Protein 2V3M (pdb70)

Secondary structure (DSSP, 8-state):
-----TT----TTS-EEEEEEEEEEETTEEEEEE-----TTPPEEETT--B----EEES-SSS-EEEEEPPGGGHHHHHHHHTTTTSEEEEE-/-----TT----TTS---EEEEEEEEETTEEEE---EEETT--B----EEES-SSS-EEEEEPPGGGHHHHHHHHTTTTSEEEE--/-------TT----TTS-EEEEEEEEEEETTEEEEE----PPBPP-TT--EE-TT--B----EEES-SSS-EEEEE--GGGHHHHHHHHTTTTSEEEEE-/-------TT----TTS-EEEEEEEEEEETTEEEEE----TTPPEEETT--B----EEES-SSS-EEEEE--GGGHHHHHHHHTSTTSEEEEE-/--S----TT----TTSPEEEEEEEEEEETTEEEEE--------PPSSPPEEETT--B----EEES-SSS-EEEEEPPGGGHHHHHHHHT-TTSEEEEE-/---TT----TTS-EEEEEEEEEEETTEEEEEE---BTTPPEEETT--B----EEES-SSS-EEEEEPPGGGHHHHHHHHTTTTPEEEEE-

Radius of gyration: 29.47 Å; Cα contacts (8 Å, |Δi|>4): 1148; chains: 6; bounding box: 87×78×50 Å

Structure (mmCIF, N/CA/C/O backbone):
data_2V3M
#
_entry.id   2V3M
#
_cell.length_a   103.534
_cell.length_b   103.534
_cell.length_c   109.031
_cell.angle_alpha   90.00
_cell.angle_beta   90.00
_cell.angle_gamma   120.00
#
_symmetry.space_group_name_H-M   'P 32 2 1'
#
loop_
_entity.id
_entity.type
_entity.pdbx_description
1 polymer NAF1
2 non-polymer 'SULFATE ION'
#
loop_
_atom_site.group_PDB
_atom_site.id
_atom_site.type_symbol
_atom_site.label_atom_id
_atom_site.label_alt_id
_atom_site.label_comp_id
_atom_site.label_asym_id
_atom_site.label_entity_id
_atom_site.label_seq_id
_atom_site.pdbx_PDB_ins_code
_atom_site.Cartn_x
_atom_site.Cartn_y
_atom_site.Cartn_z
_atom_site.occupancy
_atom_site.B_iso_or_equiv
_atom_site.auth_seq_id
_atom_site.auth_comp_id
_atom_site.auth_asym_id
_atom_site.auth_atom_id
_atom_site.pdbx_PDB_model_num
ATOM 1 N N . VAL A 1 15 ? -8.296 62.712 19.301 1.00 51.40 122 VAL A N 1
ATOM 2 C CA . VAL A 1 15 ? -8.967 61.550 18.628 1.00 51.50 122 VAL A CA 1
ATOM 3 C C . VAL A 1 15 ? -10.202 61.142 19.452 1.00 50.87 122 VAL A C 1
ATOM 4 O O . VAL A 1 15 ? -10.249 61.510 20.631 1.00 50.55 122 VAL A O 1
ATOM 8 N N . PRO A 1 16 ? -11.206 60.427 18.826 1.00 50.05 123 PRO A N 1
ATOM 9 C CA . PRO A 1 16 ? -12.444 60.016 19.501 1.00 48.47 123 PRO A CA 1
ATOM 10 C C . PRO A 1 16 ? -12.595 58.467 19.738 1.00 46.71 123 PRO A C 1
ATOM 11 O O . PRO A 1 16 ? -12.124 57.628 18.933 1.00 46.48 123 PRO A O 1
ATOM 15 N N . GLU A 1 17 ? -13.304 58.130 20.821 1.00 43.54 124 GLU A N 1
ATOM 16 C CA . GLU A 1 17 ? -13.338 56.846 21.418 1.00 42.01 124 GLU A CA 1
ATOM 17 C C . GLU A 1 17 ? -14.691 56.511 21.947 1.00 40.33 124 GLU A C 1
ATOM 18 O O . GLU A 1 17 ? -15.423 57.356 22.457 1.00 40.05 124 GLU A O 1
ATOM 24 N N . LEU A 1 18 ? -14.985 55.239 21.907 1.00 38.35 125 LEU A N 1
ATOM 25 C CA . LEU A 1 18 ? -16.328 54.825 22.078 1.00 36.50 125 LEU A CA 1
ATOM 26 C C . LEU A 1 18 ? -16.508 54.019 23.326 1.00 36.11 125 LEU A C 1
ATOM 27 O O . LEU A 1 18 ? -15.801 53.031 23.495 1.00 36.18 125 LEU A O 1
ATOM 32 N N . PRO A 1 19 ? -17.498 54.390 24.171 1.00 35.42 126 PRO A N 1
ATOM 33 C CA . PRO A 1 19 ? -17.685 53.631 25.395 1.00 35.21 126 PRO A CA 1
ATOM 34 C C . PRO A 1 19 ? -18.025 52.179 25.061 1.00 35.39 126 PRO A C 1
ATOM 35 O O . PRO A 1 19 ? -18.418 51.803 23.952 1.00 35.15 126 PRO A O 1
ATOM 39 N N . GLU A 1 20 ? -17.823 51.335 26.040 1.00 36.03 127 GLU A N 1
ATOM 40 C CA . GLU A 1 20 ? -18.222 49.935 25.903 1.00 36.35 127 GLU A CA 1
ATOM 41 C C . GLU A 1 20 ? -19.721 49.699 25.829 1.00 35.51 127 GLU A C 1
ATOM 42 O O . GLU A 1 20 ? -20.150 48.898 25.012 1.00 35.74 127 GLU A O 1
ATOM 48 N N . ASP A 1 21 ? -20.523 50.298 26.721 1.00 34.20 128 ASP A N 1
ATOM 49 C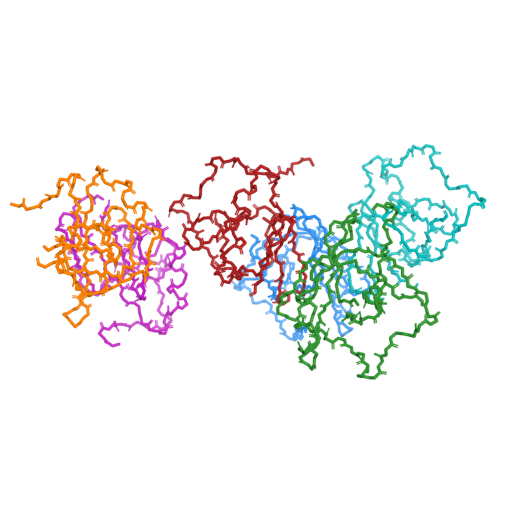 CA . ASP A 1 21 ? -21.950 49.974 26.663 1.00 33.07 128 ASP A CA 1
ATOM 50 C C . ASP A 1 21 ? -22.645 50.642 25.487 1.00 32.52 128 ASP A C 1
ATOM 51 O O . ASP A 1 21 ? -23.861 50.582 25.403 1.00 32.85 128 ASP A O 1
ATOM 56 N N . TYR A 1 22 ? -21.897 51.299 24.606 1.00 31.23 129 TYR A N 1
ATOM 57 C CA . TYR A 1 22 ? -22.504 51.937 23.465 1.00 30.54 129 TYR A CA 1
ATOM 58 C C . TYR A 1 22 ? -22.908 50.841 22.535 1.00 31.20 129 TYR A C 1
ATOM 59 O O . TYR A 1 22 ? -22.091 50.012 22.064 1.00 31.03 129 TYR A O 1
ATOM 68 N N . GLU A 1 23 ? -24.196 50.847 22.265 1.00 31.82 130 GLU A N 1
ATOM 69 C CA . GLU A 1 23 ? -24.728 49.971 21.251 1.00 32.67 130 GLU A CA 1
ATOM 70 C C . GLU A 1 23 ? -25.578 50.690 20.256 1.00 32.22 130 GLU A C 1
ATOM 71 O O . GLU A 1 23 ? -26.424 51.509 20.648 1.00 31.82 130 GLU A O 1
ATOM 77 N N . ILE A 1 24 ? -25.391 50.340 18.974 1.00 31.63 131 ILE A N 1
ATOM 78 C CA . ILE A 1 24 ? -26.221 50.942 17.951 1.00 30.77 131 ILE A CA 1
ATOM 79 C C . ILE A 1 24 ? -27.623 50.425 18.155 1.00 30.60 131 ILE A C 1
ATOM 80 O O . ILE A 1 24 ? -27.906 49.227 18.178 1.00 30.60 131 ILE A O 1
ATOM 85 N N . SER A 1 25 ? -28.508 51.357 18.364 1.00 30.65 132 SER A N 1
ATOM 86 C CA . SER A 1 25 ? -29.911 51.035 18.513 1.00 30.89 132 SER A CA 1
ATOM 87 C C . SER A 1 25 ? -30.532 50.421 17.212 1.00 30.93 132 SER A C 1
ATOM 88 O O . SER A 1 25 ? -30.201 50.792 16.081 1.00 30.96 132 SER A O 1
ATOM 91 N N . GLU A 1 26 ? -31.449 49.483 17.365 1.00 30.99 133 GLU A N 1
ATOM 92 C CA . GLU A 1 26 ? -32.025 48.788 16.200 1.00 31.21 133 GLU A CA 1
ATOM 93 C C . GLU A 1 26 ? -32.897 49.622 15.257 1.00 30.59 133 GLU A C 1
ATOM 94 O O . GLU A 1 26 ? -33.232 49.233 14.130 1.00 30.23 133 GLU A O 1
ATOM 100 N N . LYS A 1 27 ? -33.314 50.756 15.780 1.00 30.19 134 LYS A N 1
ATOM 101 C CA . LYS A 1 27 ? -34.025 51.740 15.020 1.00 29.85 134 LYS A CA 1
ATOM 102 C C . LYS A 1 27 ? -33.124 52.460 14.063 1.00 30.06 134 LYS A C 1
ATOM 103 O O . LYS A 1 27 ? -33.611 52.865 13.029 1.00 30.79 134 LYS A O 1
ATOM 109 N N . THR A 1 28 ? -31.867 52.732 14.420 1.00 29.05 135 THR A N 1
ATOM 110 C CA . THR A 1 28 ? -31.220 53.765 13.683 1.00 29.06 135 THR A CA 1
ATOM 111 C C . THR A 1 28 ? -30.898 53.272 12.274 1.00 29.14 135 THR A C 1
ATOM 112 O O . THR A 1 28 ? -30.887 52.060 12.034 1.00 29.13 135 THR A O 1
ATOM 116 N N . ILE A 1 29 ? -30.684 54.211 11.347 1.00 28.86 136 ILE A N 1
ATOM 117 C CA . ILE A 1 29 ? -30.377 53.892 9.963 1.00 28.31 136 ILE A CA 1
ATOM 118 C C . ILE A 1 29 ? -28.927 53.533 9.833 1.00 28.09 136 ILE A C 1
ATOM 119 O O . ILE A 1 29 ? -28.066 54.150 10.422 1.00 28.23 136 ILE A O 1
ATOM 124 N N . ILE A 1 30 ? -28.720 52.469 9.088 1.00 27.80 137 ILE A N 1
ATOM 125 C CA . ILE A 1 30 ? -27.437 51.888 8.819 1.00 27.36 137 ILE A CA 1
ATOM 126 C C . ILE A 1 30 ? -27.274 52.045 7.294 1.00 27.39 137 ILE A C 1
ATOM 127 O O . ILE A 1 30 ? -28.266 51.907 6.544 1.00 27.25 137 ILE A O 1
ATOM 132 N N . THR A 1 31 ? -26.081 52.384 6.817 1.00 26.44 138 THR A N 1
ATOM 133 C CA . THR A 1 31 ? -25.891 52.543 5.356 1.00 26.41 138 THR A CA 1
ATOM 134 C C . THR A 1 31 ? -24.666 51.765 4.824 1.00 25.73 138 THR A C 1
ATOM 135 O O . THR A 1 31 ? -23.574 51.969 5.355 1.00 25.44 138 THR A O 1
ATOM 139 N N . PRO A 1 32 ? -24.845 50.916 3.787 1.00 25.38 139 PRO A N 1
ATOM 140 C CA . PRO A 1 32 ? -23.729 50.088 3.331 1.00 25.71 139 PRO A CA 1
ATOM 141 C C . PRO A 1 32 ? -22.561 51.003 2.915 1.00 26.21 139 PRO A C 1
ATOM 142 O O . PRO A 1 32 ? -22.797 52.091 2.386 1.00 26.70 139 PRO A O 1
ATOM 146 N N . ILE A 1 33 ? -21.335 50.620 3.221 1.00 26.13 140 ILE A N 1
ATOM 147 C CA . ILE A 1 33 ? -20.250 51.495 2.938 1.00 26.87 140 ILE A CA 1
ATOM 148 C C . ILE A 1 33 ? -19.054 50.756 2.291 1.00 27.84 140 ILE A C 1
ATOM 149 O O . ILE A 1 33 ? -18.303 51.381 1.567 1.00 27.67 140 ILE A O 1
ATOM 154 N N . GLY A 1 34 ? -18.883 49.441 2.579 1.00 28.16 141 GLY A N 1
ATOM 155 C CA . GLY A 1 34 ? -17.741 48.668 2.026 1.00 28.13 141 GLY A CA 1
ATOM 156 C C . GLY A 1 34 ? -17.703 47.254 2.595 1.00 28.47 141 GLY A C 1
ATOM 157 O O . GLY A 1 34 ? -18.794 46.656 2.935 1.00 29.41 141 GLY A O 1
ATOM 158 N N . VAL A 1 35 ? -16.500 46.659 2.636 1.00 27.13 142 VAL A N 1
ATOM 159 C CA . VAL A 1 35 ? -16.421 45.254 2.966 1.00 26.46 142 VAL A CA 1
ATOM 160 C C . VAL A 1 35 ? -15.277 45.177 3.886 1.00 26.56 142 VAL A C 1
ATOM 161 O O . VAL A 1 35 ? -14.268 45.773 3.634 1.00 27.73 142 VAL A O 1
ATOM 165 N N . LEU A 1 36 ? -15.438 44.493 5.009 1.00 26.72 143 LEU A N 1
ATOM 166 C CA . LEU A 1 36 ? -14.356 44.347 5.979 1.00 26.33 143 LEU A CA 1
ATOM 167 C C . LEU A 1 36 ? -13.294 43.484 5.336 1.00 27.11 143 LEU A C 1
ATOM 168 O O . LEU A 1 36 ? -13.607 42.306 4.978 1.00 27.62 143 LEU A O 1
ATOM 173 N N . LYS A 1 37 ? -12.100 44.039 5.097 1.00 26.82 144 LYS A N 1
ATOM 174 C CA . LYS A 1 37 ? -11.082 43.277 4.379 1.00 27.01 144 LYS A CA 1
ATOM 175 C C . LYS A 1 37 ? -9.868 42.851 5.173 1.00 27.70 144 LYS A C 1
ATOM 176 O O . LYS A 1 37 ? -9.252 41.900 4.815 1.00 27.59 144 LYS A O 1
ATOM 182 N N . SER A 1 38 ? -9.577 43.504 6.298 1.00 28.45 145 SER A N 1
ATOM 183 C CA . SER A 1 38 ? -8.378 43.203 7.013 1.00 28.64 145 SER A CA 1
ATOM 184 C C . SER A 1 38 ? -8.334 43.579 8.520 1.00 28.80 145 SER A C 1
ATOM 185 O O . SER A 1 38 ? -9.004 44.489 8.974 1.00 29.43 145 SER A O 1
ATOM 188 N N . ALA A 1 39 ? -7.515 42.847 9.287 1.00 28.35 146 ALA A N 1
ATOM 189 C CA . ALA A 1 39 ? -7.397 43.074 10.711 1.00 26.65 146 ALA A CA 1
ATOM 190 C C . ALA A 1 39 ? -6.031 42.667 11.156 1.00 25.93 146 ALA A C 1
ATOM 191 O O . ALA A 1 39 ? -5.714 41.471 11.280 1.00 25.99 146 ALA A O 1
ATOM 193 N N . PHE A 1 40 ? -5.208 43.682 11.357 1.00 25.64 147 PHE A N 1
ATOM 194 C CA . PHE A 1 40 ? -3.874 43.478 11.956 1.00 25.51 147 PHE A CA 1
ATOM 195 C C . PHE A 1 40 ? -3.565 44.616 12.922 1.00 26.19 147 PHE A C 1
ATOM 196 O O . PHE A 1 40 ? -3.976 45.777 12.716 1.00 27.40 147 PHE A O 1
ATOM 204 N N . GLU A 1 41 ? -2.906 44.264 13.988 1.00 26.61 148 GLU A N 1
ATOM 205 C CA . GLU A 1 41 ? -2.414 45.207 14.951 1.00 27.72 148 GLU A CA 1
ATOM 206 C C . GLU A 1 41 ? -3.442 46.162 15.396 1.00 27.62 148 GLU A C 1
ATOM 207 O O . GLU A 1 41 ? -3.270 47.344 15.274 1.00 27.75 148 GLU A O 1
ATOM 213 N N . ASN A 1 42 ? -4.521 45.628 15.917 1.00 28.11 149 ASN A N 1
ATOM 214 C CA . ASN A 1 42 ? -5.640 46.456 16.317 1.00 28.64 149 ASN A CA 1
ATOM 215 C C . ASN A 1 42 ? -6.112 47.397 15.239 1.00 29.13 149 ASN A C 1
ATOM 216 O O . ASN A 1 42 ? -6.970 48.242 15.546 1.00 30.72 149 ASN A O 1
ATOM 221 N N . ASN A 1 43 ? -5.631 47.301 13.994 1.00 28.62 150 ASN A N 1
ATOM 222 C CA . ASN A 1 43 ? -6.336 48.027 12.925 1.00 29.01 150 ASN A CA 1
ATOM 223 C C . ASN A 1 43 ? -7.357 47.180 12.176 1.00 29.43 150 ASN A C 1
ATOM 224 O O . ASN A 1 43 ? -7.089 45.983 11.928 1.00 30.13 150 ASN A O 1
ATOM 229 N N . ILE A 1 44 ? -8.491 47.783 11.827 1.00 28.45 151 ILE A N 1
ATOM 230 C CA . ILE A 1 44 ? -9.462 47.137 11.001 1.00 28.93 151 ILE A CA 1
ATOM 231 C C . ILE A 1 44 ? -9.502 47.955 9.697 1.00 29.79 151 ILE A C 1
ATOM 232 O O . ILE A 1 44 ? -9.572 49.197 9.700 1.00 30.19 151 ILE A O 1
ATOM 237 N N . ILE A 1 45 ? -9.436 47.251 8.585 1.00 29.84 152 ILE A N 1
ATOM 238 C CA . ILE A 1 45 ? -9.381 47.883 7.297 1.00 30.32 152 ILE A CA 1
ATOM 239 C C . ILE A 1 45 ? -10.667 47.566 6.504 1.00 30.40 152 ILE A C 1
ATOM 240 O O . ILE A 1 45 ? -10.989 46.404 6.327 1.00 31.60 152 ILE A O 1
ATOM 245 N N . ILE A 1 46 ? -11.336 48.586 6.004 1.00 29.96 153 ILE A N 1
ATOM 246 C CA . ILE A 1 46 ? -12.555 48.413 5.205 1.00 31.51 153 ILE A CA 1
ATOM 247 C C . ILE A 1 46 ? -12.352 48.940 3.781 1.00 31.92 153 ILE A C 1
ATOM 248 O O . ILE A 1 46 ? -11.761 50.039 3.598 1.00 33.19 153 ILE A O 1
ATOM 253 N N . HIS A 1 47 ? -12.789 48.200 2.790 1.00 30.59 154 HIS A N 1
ATOM 254 C CA . HIS A 1 47 ? -12.493 48.643 1.479 1.00 33.26 154 HIS A CA 1
ATOM 255 C C . HIS A 1 47 ? -13.749 49.290 0.999 1.00 33.71 154 HIS A C 1
ATOM 256 O O . HIS A 1 47 ? -14.811 48.636 1.014 1.00 34.15 154 HIS A O 1
ATOM 263 N N . ALA A 1 48 ? -13.663 50.569 0.596 1.00 33.29 155 ALA A N 1
ATOM 264 C CA . ALA A 1 48 ? -14.850 51.292 0.127 1.00 33.53 155 ALA A CA 1
ATOM 265 C C . ALA A 1 48 ? -15.556 50.611 -1.055 1.00 34.63 155 ALA A C 1
ATOM 266 O O . ALA A 1 48 ? -14.910 49.995 -1.901 1.00 34.94 155 ALA A O 1
ATOM 268 N N . THR A 1 49 ? -16.890 50.700 -1.074 1.00 37.25 156 THR A N 1
ATOM 269 C CA . THR A 1 49 ? -17.768 50.229 -2.185 1.00 38.19 156 THR A CA 1
ATOM 270 C C . THR A 1 49 ? -18.735 51.305 -2.641 1.00 37.47 156 THR A C 1
ATOM 271 O O . THR A 1 49 ? -18.887 51.501 -3.844 1.00 38.67 156 THR A O 1
ATOM 275 N N . ARG A 1 55 ? -23.530 56.746 0.577 1.00 52.24 162 ARG A N 1
ATOM 276 C CA . ARG A 1 55 ? -22.240 56.617 1.273 1.00 51.11 162 ARG A CA 1
ATOM 277 C C . ARG A 1 55 ? -21.565 57.993 1.724 1.00 51.59 162 ARG A C 1
ATOM 278 O O . ARG A 1 55 ? -20.385 58.298 1.333 1.00 51.17 162 ARG A O 1
ATOM 286 N N . VAL A 1 56 ? -22.310 58.780 2.549 1.00 50.47 163 VAL A N 1
ATOM 287 C CA . VAL A 1 56 ? -21.934 60.148 2.979 1.00 49.41 163 VAL A CA 1
ATOM 288 C C . VAL A 1 56 ? -21.289 60.196 4.379 1.00 47.90 163 VAL A C 1
ATOM 289 O O . VAL A 1 56 ? -21.977 60.291 5.400 1.00 47.14 163 VAL A O 1
ATOM 293 N N . LEU A 1 57 ? -19.954 60.198 4.383 1.00 46.15 164 LEU A N 1
ATOM 294 C CA . LEU A 1 57 ? -19.123 59.915 5.536 1.00 44.61 164 LEU A CA 1
ATOM 295 C C . LEU A 1 57 ? -18.662 61.186 6.210 1.00 45.32 164 LEU A C 1
ATOM 296 O O . LEU A 1 57 ? -18.471 62.214 5.534 1.00 45.17 164 LEU A O 1
ATOM 301 N N . LYS A 1 58 ? -18.486 61.107 7.542 1.00 45.33 165 LYS A N 1
ATOM 302 C CA . LYS A 1 58 ? -18.069 62.244 8.407 1.00 45.19 165 LYS A CA 1
ATOM 303 C C . LYS A 1 58 ? -16.718 61.958 9.137 1.00 44.79 165 LYS A C 1
ATOM 304 O O . LYS A 1 58 ? -16.209 60.870 9.048 1.00 45.29 165 LYS A O 1
ATOM 310 N N . GLU A 1 59 ? -16.123 62.924 9.836 1.00 44.61 166 GLU A N 1
ATOM 311 C CA . GLU A 1 59 ? -15.066 62.592 10.816 1.00 43.83 166 GLU A CA 1
ATOM 312 C C . GLU A 1 59 ? -15.863 62.043 11.967 1.00 43.10 166 GLU A C 1
ATOM 313 O O . GLU A 1 59 ? -16.918 62.602 12.275 1.00 44.08 166 GLU A O 1
ATOM 319 N N . GLY A 1 60 ? -15.414 61.008 12.652 1.00 41.51 167 GLY A N 1
ATOM 320 C CA . GLY A 1 60 ? -16.271 60.556 13.756 1.00 40.58 167 GLY A CA 1
ATOM 321 C C . GLY A 1 60 ? -17.496 59.728 13.299 1.00 40.32 167 GLY A C 1
ATOM 322 O O . GLY A 1 60 ? -18.508 59.612 14.022 1.00 40.33 167 GLY A O 1
ATOM 323 N N . S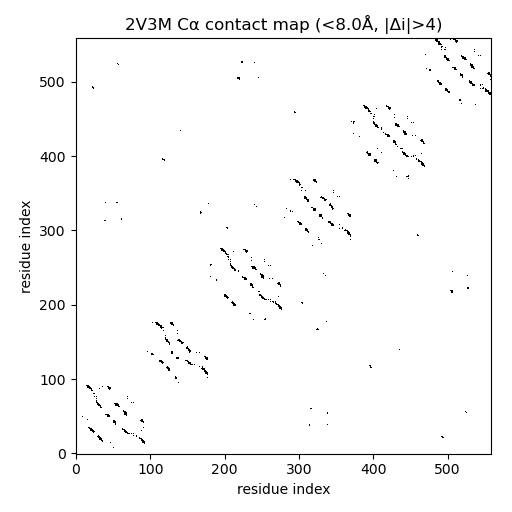ER A 1 61 ? -17.426 59.133 12.101 1.00 37.39 168 SER A N 1
ATOM 324 C CA . SER A 1 61 ? -18.583 58.337 11.612 1.00 36.39 168 SER A CA 1
ATOM 325 C C . SER A 1 61 ? -18.322 56.989 12.212 1.00 34.49 168 SER A C 1
ATOM 326 O O . SER A 1 61 ? -17.104 56.587 12.239 1.00 35.86 168 SER A O 1
ATOM 329 N N . ILE A 1 62 ? -19.379 56.287 12.632 1.00 31.54 169 ILE A N 1
ATOM 330 C CA . ILE A 1 62 ? -19.180 54.932 13.209 1.00 30.07 169 ILE A CA 1
ATOM 331 C C . ILE A 1 62 ? -19.523 53.802 12.252 1.00 29.61 169 ILE A C 1
ATOM 332 O O . ILE A 1 62 ? -20.653 53.762 11.727 1.00 28.70 169 ILE A O 1
ATOM 337 N N . PHE A 1 63 ? -18.577 52.874 12.070 1.00 29.09 170 PHE A N 1
ATOM 338 C CA . PHE A 1 63 ? -18.768 51.697 11.262 1.00 28.42 170 PHE A CA 1
ATOM 339 C C . PHE A 1 63 ? -19.338 50.572 12.110 1.00 28.30 170 PHE A C 1
ATOM 340 O O . PHE A 1 63 ? -18.990 50.469 13.297 1.00 28.93 170 PHE A O 1
ATOM 348 N N . CYS A 1 64 ? -20.158 49.730 11.489 1.00 27.26 171 CYS A N 1
ATOM 349 C CA . CYS A 1 64 ? -20.697 48.490 12.100 1.00 27.00 171 CYS A CA 1
ATOM 350 C C . CYS A 1 64 ? -20.942 47.426 11.042 1.00 26.60 171 CYS A C 1
ATOM 351 O O . CYS A 1 64 ? -20.884 47.734 9.892 1.00 26.86 171 CYS A O 1
ATOM 354 N N . LEU A 1 65 ? -21.210 46.203 11.442 1.00 25.97 172 LEU A N 1
ATOM 355 C CA . LEU A 1 65 ? -21.552 45.165 10.529 1.00 25.89 172 LEU A CA 1
ATOM 356 C C . LEU A 1 65 ? -23.047 45.298 10.308 1.00 25.68 172 LEU A C 1
ATOM 357 O O . LEU A 1 65 ? -23.631 46.138 10.922 1.00 27.26 172 LEU A O 1
ATOM 362 N N . GLU A 1 66 ? -23.655 44.477 9.465 1.00 25.32 173 GLU A N 1
ATOM 363 C CA . GLU A 1 66 ? -25.114 44.392 9.303 1.00 24.05 173 GLU A CA 1
ATOM 364 C C . GLU A 1 66 ? -25.833 44.020 10.559 1.00 23.87 173 GLU A C 1
ATOM 365 O O . GLU A 1 66 ? -26.992 44.342 10.720 1.00 23.57 173 GLU A O 1
ATOM 371 N N . ASP A 1 67 ? -25.217 43.265 11.455 1.00 23.92 174 ASP A N 1
ATOM 372 C CA . ASP A 1 67 ? -25.996 42.908 12.658 1.00 24.00 174 ASP A CA 1
ATOM 373 C C . ASP A 1 67 ? -25.827 43.979 13.727 1.00 24.20 174 ASP A C 1
ATOM 374 O O . ASP A 1 67 ? -26.103 43.784 14.904 1.00 24.46 174 ASP A O 1
ATOM 379 N N . ARG A 1 68 ? -25.346 45.122 13.310 1.00 24.20 175 ARG A N 1
ATOM 380 C CA . ARG A 1 68 ? -25.078 46.197 14.234 1.00 24.58 175 ARG A CA 1
ATOM 381 C C . ARG A 1 68 ? -23.957 45.971 15.282 1.00 25.06 175 ARG A C 1
ATOM 382 O O . ARG A 1 68 ? -23.877 46.654 16.295 1.00 24.59 175 ARG A O 1
ATOM 390 N N . THR A 1 69 ? -23.070 45.033 14.981 1.00 25.68 176 THR A N 1
ATOM 391 C CA . THR A 1 69 ? -21.878 44.843 15.742 1.00 26.53 176 THR A CA 1
ATOM 392 C C . THR A 1 69 ? -21.037 46.068 15.432 1.00 27.68 176 THR A C 1
ATOM 393 O O . THR A 1 69 ? -20.705 46.364 14.295 1.00 27.77 176 THR A O 1
ATOM 397 N N . LEU A 1 70 ? -20.721 46.818 16.470 1.00 28.87 177 LEU A N 1
ATOM 398 C CA . LEU A 1 70 ? -20.005 48.042 16.323 1.00 29.84 177 LEU A CA 1
ATOM 399 C C . LEU A 1 70 ? -18.508 47.820 16.045 1.00 30.60 177 LEU A C 1
ATOM 400 O O . LEU A 1 70 ? -17.839 47.157 16.889 1.00 31.81 177 LEU A O 1
ATOM 405 N N . ILE A 1 71 ? -17.987 48.384 14.924 1.00 30.01 178 ILE A N 1
ATOM 406 C CA . ILE A 1 71 ? -16.592 48.278 14.613 1.00 29.63 178 ILE A CA 1
ATOM 407 C C . ILE A 1 71 ? -15.769 49.382 15.278 1.00 29.79 178 ILE A C 1
ATOM 408 O O . ILE A 1 71 ? -14.903 49.207 16.144 1.00 29.94 178 ILE A O 1
ATOM 413 N N . GLY A 1 72 ? -16.080 50.584 14.900 1.00 30.06 179 GLY A N 1
ATOM 414 C CA . GLY A 1 72 ? -15.465 51.711 15.620 1.00 29.06 179 GLY A CA 1
ATOM 415 C C . GLY A 1 72 ? -15.411 52.942 14.705 1.00 29.40 179 GLY A C 1
ATOM 416 O O . GLY A 1 72 ? -16.171 53.136 13.731 1.00 29.54 179 GLY A O 1
ATOM 425 N N . LEU A 1 74 ? -13.855 56.164 12.452 1.00 27.69 181 LEU A N 1
ATOM 426 C CA . LEU A 1 74 ? -12.863 56.311 11.348 1.00 26.53 181 LEU A CA 1
ATOM 427 C C . LEU A 1 74 ? -11.529 56.906 11.795 1.00 26.80 181 LEU A C 1
ATOM 428 O O . LEU A 1 74 ? -11.445 57.879 12.534 1.00 27.10 181 LEU A O 1
ATOM 433 N N . THR A 1 75 ? -10.436 56.353 11.365 1.00 26.65 182 THR A N 1
ATOM 434 C CA . THR A 1 75 ? -9.197 56.852 11.923 1.00 26.07 182 THR A CA 1
ATOM 435 C C . THR A 1 75 ? -8.418 57.426 10.794 1.00 25.87 182 THR A C 1
ATOM 436 O O . THR A 1 75 ? -7.826 58.474 10.893 1.00 25.11 182 THR A O 1
ATOM 440 N N . GLU A 1 76 ? -8.378 56.685 9.703 1.00 25.94 183 GLU A N 1
ATOM 441 C CA . GLU A 1 76 ? -7.745 57.177 8.517 1.00 25.19 183 GLU A CA 1
ATOM 442 C C . GLU A 1 76 ? -8.342 56.687 7.207 1.00 25.61 183 GLU A C 1
ATOM 443 O O . GLU A 1 76 ? -8.773 55.507 7.046 1.00 25.30 183 GLU A O 1
ATOM 449 N N . VAL A 1 77 ? -8.344 57.601 6.255 1.00 24.67 184 VAL A N 1
ATOM 450 C CA . VAL A 1 77 ? -8.782 57.305 4.921 1.00 24.45 184 VAL A CA 1
ATOM 451 C C . VAL A 1 77 ? -7.531 57.246 4.084 1.00 25.32 184 VAL A C 1
ATOM 452 O O . VAL A 1 77 ? -6.763 58.201 4.017 1.00 26.13 184 VAL A O 1
ATOM 456 N N . PHE A 1 78 ? -7.296 56.147 3.397 1.00 24.83 185 PHE A N 1
ATOM 457 C CA . PHE A 1 78 ? -6.198 56.124 2.433 1.00 24.20 185 PHE A CA 1
ATOM 458 C C . PHE A 1 78 ? -6.522 55.292 1.165 1.00 25.85 185 PHE A C 1
ATOM 459 O O . PHE A 1 78 ? -7.623 54.827 1.030 1.00 26.59 185 PHE A O 1
ATOM 467 N N . GLY A 1 79 ? -5.547 54.961 0.301 1.00 25.86 186 GLY A N 1
ATOM 468 C CA . GLY A 1 79 ? -5.859 54.361 -0.985 1.00 25.70 186 GLY A CA 1
ATOM 469 C C . GLY A 1 79 ? -6.197 55.466 -1.961 1.00 26.79 186 GLY A C 1
ATOM 470 O O . GLY A 1 79 ? -6.117 56.640 -1.605 1.00 27.29 186 GLY A O 1
ATOM 471 N N . PRO A 1 80 ? -6.599 55.139 -3.190 1.00 27.56 187 PRO A N 1
ATOM 472 C CA . PRO A 1 80 ? -6.984 56.128 -4.264 1.00 28.13 187 PRO A CA 1
ATOM 473 C C . PRO A 1 80 ? -8.370 56.640 -4.053 1.00 28.60 187 PRO A C 1
ATOM 474 O O . PRO A 1 80 ? -9.151 55.889 -3.410 1.00 28.18 187 PRO A O 1
ATOM 478 N N . LEU A 1 81 ? -8.649 57.857 -4.567 1.00 29.23 188 LEU A N 1
ATOM 479 C CA . LEU A 1 81 ? -9.916 58.526 -4.292 1.00 29.30 188 LEU A CA 1
ATOM 480 C C . LEU A 1 81 ? -11.074 57.627 -4.736 1.00 30.08 188 LEU A C 1
ATOM 481 O O . LEU A 1 81 ? -12.078 57.509 -3.973 1.00 30.55 188 LEU A O 1
ATOM 486 N N . GLN A 1 82 ? -10.917 56.953 -5.889 1.00 30.55 189 GLN A N 1
ATOM 487 C CA . GLN A 1 82 ? -12.011 56.132 -6.468 1.00 32.53 189 GLN A CA 1
ATOM 488 C C . GLN A 1 82 ? -12.497 54.991 -5.566 1.00 32.99 189 GLN A C 1
ATOM 489 O O . GLN A 1 82 ? -13.721 54.824 -5.344 1.00 33.54 189 GLN A O 1
ATOM 495 N N . ASN A 1 83 ? -11.546 54.237 -5.015 1.00 33.09 190 ASN A N 1
ATOM 496 C CA . ASN A 1 83 ? -11.866 53.146 -4.106 1.00 33.44 190 ASN A CA 1
ATOM 497 C C . ASN A 1 83 ? -11.056 53.224 -2.841 1.00 31.97 190 ASN A C 1
ATOM 498 O O . ASN A 1 83 ? -10.084 52.541 -2.689 1.00 32.98 190 ASN A O 1
ATOM 503 N N . PRO A 1 84 ? -11.410 54.115 -1.951 1.00 29.96 191 PRO A N 1
ATOM 504 C CA . PRO A 1 84 ? -10.652 54.392 -0.780 1.00 28.14 191 PRO A CA 1
ATOM 505 C C . PRO A 1 84 ? -10.524 53.147 0.095 1.00 26.77 191 PRO A C 1
ATOM 506 O O . PRO A 1 84 ? -11.179 52.196 -0.108 1.00 28.50 191 PRO A O 1
ATOM 510 N N . PHE A 1 85 ? -9.703 53.176 1.102 1.00 25.60 192 PHE A N 1
ATOM 511 C CA . PHE A 1 85 ? -9.695 52.191 2.179 1.00 25.51 192 PHE A CA 1
ATOM 512 C C . PHE A 1 85 ? -9.816 52.948 3.455 1.00 26.31 192 PHE A C 1
ATOM 513 O O . PHE A 1 85 ? -9.180 54.013 3.572 1.00 26.98 192 PHE A O 1
ATOM 521 N N . TYR A 1 86 ? -10.599 52.413 4.399 1.00 26.06 193 TYR A N 1
ATOM 522 C CA . TYR A 1 86 ? -10.809 53.095 5.624 1.00 26.33 193 TYR A CA 1
ATOM 523 C C . TYR A 1 86 ? -10.068 52.334 6.682 1.00 27.37 193 TYR A C 1
ATOM 524 O O . TYR A 1 86 ? -10.090 51.109 6.707 1.00 29.07 193 TYR A O 1
ATOM 533 N N . ARG A 1 87 ? -9.352 53.031 7.540 1.00 27.90 194 ARG A N 1
ATOM 534 C CA . ARG A 1 87 ? -8.698 52.345 8.651 1.00 28.05 194 ARG A CA 1
ATOM 535 C C . ARG A 1 87 ? -9.263 52.770 9.993 1.00 28.80 194 ARG A C 1
ATOM 536 O O . ARG A 1 87 ? -9.325 54.015 10.299 1.00 29.56 194 ARG A O 1
ATOM 544 N N . ILE A 1 88 ? -9.707 51.762 10.775 1.00 28.95 195 ILE A N 1
ATOM 545 C CA . ILE A 1 88 ? -10.275 51.989 12.130 1.00 27.90 195 ILE A CA 1
ATOM 546 C C . ILE A 1 88 ? -9.288 51.384 13.116 1.00 27.38 195 ILE A C 1
ATOM 547 O O . ILE A 1 88 ? -9.082 50.196 13.115 1.00 27.91 195 ILE A O 1
ATOM 552 N N . LYS A 1 89 ? -8.640 52.211 13.898 1.00 26.11 196 LYS A N 1
ATOM 553 C CA . LYS A 1 89 ? -7.766 51.711 14.883 1.00 26.66 196 LYS A CA 1
ATOM 554 C C . LYS A 1 89 ? -8.464 51.520 16.190 1.00 27.54 196 LYS A C 1
ATOM 555 O O . LYS A 1 89 ? -8.936 52.529 16.697 1.00 28.08 196 LYS A O 1
ATOM 561 N N . LEU A 1 90 ? -8.549 50.268 16.717 1.00 27.12 197 LEU A N 1
ATOM 562 C CA . LEU A 1 90 ? -9.184 49.993 17.994 1.00 26.91 197 LEU A CA 1
ATOM 563 C C . LEU A 1 90 ? -8.149 50.237 19.147 1.00 27.59 197 LEU A C 1
ATOM 564 O O . LEU A 1 90 ? -6.944 50.058 18.971 1.00 27.69 197 LEU A O 1
ATOM 569 N N . PRO A 1 91 ? -8.616 50.682 20.329 1.00 27.89 198 PRO A N 1
ATOM 570 C CA . PRO A 1 91 ? -7.727 50.784 21.494 1.00 28.31 198 PRO A CA 1
ATOM 571 C C . PRO A 1 91 ? -7.432 49.402 22.061 1.00 29.42 198 PRO A C 1
ATOM 572 O O . PRO A 1 91 ? -8.106 48.417 21.668 1.00 30.47 198 PRO A O 1
ATOM 576 N N . ASP A 1 92 ? -6.470 49.319 22.966 1.00 30.16 199 ASP A N 1
ATOM 577 C CA . ASP A 1 92 ? -6.152 48.062 23.653 1.00 31.49 199 ASP A CA 1
ATOM 578 C C . ASP A 1 92 ? -7.267 47.399 24.423 1.00 32.10 199 ASP A C 1
ATOM 579 O O . ASP A 1 92 ? -7.296 46.178 24.549 1.00 32.65 199 ASP A O 1
ATOM 584 N N . SER A 1 93 ? -8.142 48.210 24.993 1.00 32.60 200 SER A N 1
ATOM 585 C CA . SER A 1 93 ? -9.249 47.696 25.763 1.00 32.96 200 SER A CA 1
ATOM 586 C C . SER A 1 93 ? -10.235 46.931 24.878 1.00 32.95 200 SER A C 1
ATOM 587 O O . SER A 1 93 ? -11.051 46.134 25.375 1.00 33.03 200 SER A O 1
ATOM 590 N N . LYS A 1 94 ? -10.111 47.140 23.569 1.00 33.06 201 LYS A N 1
ATOM 591 C CA . LYS A 1 94 ? -11.006 46.491 22.625 1.00 33.71 201 LYS A CA 1
ATOM 592 C C . LYS A 1 94 ? -10.440 45.295 21.855 1.00 32.91 201 LYS A C 1
ATOM 593 O O . LYS A 1 94 ? -10.968 44.904 20.844 1.00 32.55 201 LYS A O 1
ATOM 599 N N . LYS A 1 95 ? -9.406 44.684 22.408 1.00 32.96 202 LYS A N 1
ATOM 600 C CA . LYS A 1 95 ? -8.901 43.398 21.943 1.00 32.92 202 LYS A CA 1
ATOM 601 C C . LYS A 1 95 ? -9.941 42.292 21.683 1.00 32.14 202 LYS A C 1
ATOM 602 O O . LYS A 1 95 ? -9.849 41.586 20.677 1.00 31.83 202 LYS A O 1
ATOM 608 N N . ASN A 1 96 ? -10.901 42.124 22.594 1.00 31.30 203 ASN A N 1
ATOM 609 C CA . ASN A 1 96 ? -11.920 41.102 22.405 1.00 30.52 203 ASN A CA 1
ATOM 610 C C . ASN A 1 96 ? -12.747 41.352 21.126 1.00 30.12 203 ASN A C 1
ATOM 611 O O . ASN A 1 96 ? -13.194 40.412 20.424 1.00 30.36 203 ASN A O 1
ATOM 616 N N . LEU A 1 97 ? -12.911 42.626 20.805 1.00 29.04 204 LEU A N 1
ATOM 617 C CA . LEU A 1 97 ? -13.708 43.029 19.680 1.00 27.86 204 LEU A CA 1
ATOM 618 C C . LEU A 1 97 ? -12.908 42.809 18.409 1.00 27.84 204 LEU A C 1
ATOM 619 O O . LEU A 1 97 ? -13.445 42.322 17.404 1.00 28.08 204 LEU A O 1
ATOM 624 N N . PHE A 1 98 ? -11.634 43.173 18.480 1.00 27.55 205 PHE A N 1
ATOM 625 C CA . PHE A 1 98 ? -10.666 42.932 17.420 1.00 27.41 205 PHE A CA 1
ATOM 626 C C . PHE A 1 98 ? -10.641 41.476 16.966 1.00 27.39 205 PHE A C 1
ATOM 627 O O . PHE A 1 98 ? -10.781 41.230 15.793 1.00 27.37 205 PHE A O 1
ATOM 635 N N . ASP A 1 99 ? -10.463 40.553 17.899 1.00 27.84 206 ASP A N 1
ATOM 636 C CA . ASP A 1 99 ? -10.503 39.114 17.632 1.00 28.61 206 ASP A CA 1
ATOM 637 C C . ASP A 1 99 ? -11.793 38.613 17.011 1.00 28.79 206 ASP A C 1
ATOM 638 O O . ASP A 1 99 ? -11.792 37.714 16.160 1.00 28.69 206 ASP A O 1
ATOM 643 N N . GLU A 1 100 ? -12.885 39.237 17.418 1.00 29.34 207 GLU A N 1
ATOM 644 C CA . GLU A 1 100 ? -14.172 38.907 16.852 1.00 30.51 207 GLU A CA 1
ATOM 645 C C . GLU A 1 100 ? -14.294 39.403 15.427 1.00 29.34 207 GLU A C 1
ATOM 646 O O . GLU A 1 100 ? -14.858 38.748 14.589 1.00 30.25 207 GLU A O 1
ATOM 652 N N . LEU A 1 101 ? -13.749 40.560 15.133 1.00 28.86 208 LEU A N 1
ATOM 653 C CA . LEU A 1 101 ? -13.824 41.066 13.783 1.00 28.10 208 LEU A CA 1
ATOM 654 C C . LEU A 1 101 ? -12.842 40.378 12.877 1.00 28.58 208 LEU A C 1
ATOM 655 O O . LEU A 1 101 ? -13.247 40.022 11.796 1.00 29.42 208 LEU A O 1
ATOM 660 N N . LYS A 1 102 ? -11.587 40.183 13.316 1.00 28.46 209 LYS A N 1
ATOM 661 C CA . LYS A 1 102 ? -10.576 39.343 12.681 1.00 28.22 209 LYS A CA 1
ATOM 662 C C . LYS A 1 102 ? -11.218 38.143 11.964 1.00 27.94 209 LYS A C 1
ATOM 663 O O . LYS A 1 102 ? -10.949 37.829 10.807 1.00 28.75 209 LYS A O 1
ATOM 669 N N . VAL A 1 103 ? -12.092 37.479 12.671 1.00 27.14 210 VAL A N 1
ATOM 670 C CA . VAL A 1 103 ? -12.700 36.278 12.221 1.00 26.44 210 VAL A CA 1
ATOM 671 C C . VAL A 1 103 ? -13.917 36.518 11.266 1.00 26.55 210 VAL A C 1
ATOM 672 O O . VAL A 1 103 ? -14.476 35.588 10.662 1.00 26.59 210 VAL A O 1
ATOM 676 N N . ARG A 1 104 ? -14.350 37.756 11.124 1.00 25.89 211 ARG A N 1
ATOM 677 C CA . ARG A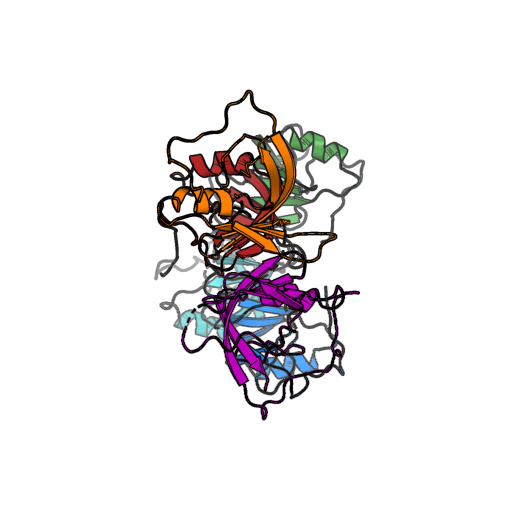 1 104 ? -15.467 38.013 10.262 1.00 25.20 211 ARG A CA 1
ATOM 678 C C . ARG A 1 104 ? -15.127 38.765 8.998 1.00 25.38 211 ARG A C 1
ATOM 679 O O . ARG A 1 104 ? -16.019 39.425 8.484 1.00 25.26 211 ARG A O 1
ATOM 687 N N . LEU A 1 105 ? -13.865 38.712 8.534 1.00 24.59 212 LEU A N 1
ATOM 688 C CA . LEU A 1 105 ? -13.452 39.284 7.295 1.00 24.60 212 LEU A CA 1
ATOM 689 C C . LEU A 1 105 ? -14.378 38.941 6.159 1.00 25.13 212 LEU A C 1
ATOM 690 O O . LEU A 1 105 ? -14.825 37.799 6.080 1.00 25.60 212 LEU A O 1
ATOM 695 N N . GLY A 1 106 ? -14.700 39.922 5.285 1.00 25.18 213 GLY A N 1
ATOM 696 C CA . GLY A 1 106 ? -15.464 39.648 4.052 1.00 23.86 213 GLY A CA 1
ATOM 697 C C . GLY A 1 106 ? -16.919 40.057 4.147 1.00 23.81 213 GLY A C 1
ATOM 698 O O . GLY A 1 106 ? -17.617 40.098 3.128 1.00 23.04 213 GLY A O 1
ATOM 699 N N . GLU A 1 107 ? -17.387 40.324 5.376 1.00 24.25 214 GLU A N 1
ATOM 700 C CA . GLU A 1 107 ? -18.760 40.773 5.655 1.00 24.71 214 GLU A CA 1
ATOM 701 C C . GLU A 1 107 ? -18.882 42.218 5.267 1.00 25.66 214 GLU A C 1
ATOM 702 O O . GLU A 1 107 ? -17.873 42.984 5.378 1.00 25.78 214 GLU A O 1
ATOM 708 N N . LYS A 1 108 ? -20.095 42.604 4.834 1.00 25.65 215 LYS A N 1
ATOM 709 C CA . LYS A 1 108 ? -20.367 43.977 4.434 1.00 26.74 215 LYS A CA 1
ATOM 710 C C . LYS A 1 108 ? -20.296 44.951 5.579 1.00 27.70 215 LYS A C 1
ATOM 711 O O . LYS A 1 108 ? -20.834 44.661 6.625 1.00 29.86 215 LYS A O 1
ATOM 717 N N . ALA A 1 109 ? -19.603 46.076 5.439 1.00 27.30 216 ALA A N 1
ATOM 718 C CA . ALA A 1 109 ? -19.601 47.065 6.530 1.00 26.86 216 ALA A CA 1
ATOM 719 C C . ALA A 1 109 ? -20.495 48.254 6.259 1.00 26.80 216 ALA A C 1
ATOM 720 O O . ALA A 1 109 ? -20.822 48.610 5.113 1.00 27.26 216 ALA A O 1
ATOM 722 N N . PHE A 1 110 ? -20.880 48.921 7.318 1.00 26.16 217 PHE A N 1
ATOM 723 C CA . PHE A 1 110 ? -21.897 49.959 7.163 1.00 26.09 217 PHE A CA 1
ATOM 724 C C . PHE A 1 110 ? -21.504 51.142 8.035 1.00 26.48 217 PHE A C 1
ATOM 725 O O . PHE A 1 110 ? -20.760 51.045 9.028 1.00 26.19 217 PHE A O 1
ATOM 733 N N . ILE A 1 111 ? -22.093 52.264 7.710 1.00 26.62 218 ILE A N 1
ATOM 734 C CA . ILE A 1 111 ? -21.741 53.456 8.376 1.00 27.97 218 ILE A CA 1
ATOM 735 C C . ILE A 1 111 ? -23.032 53.908 9.025 1.00 28.73 218 ILE A C 1
ATOM 736 O O . ILE A 1 111 ? -24.106 53.893 8.415 1.00 30.09 218 ILE A O 1
ATOM 741 N N . VAL A 1 112 ? -22.979 54.196 10.316 1.00 29.40 219 VAL A N 1
ATOM 742 C CA . VAL A 1 112 ? -24.190 54.613 11.090 1.00 29.71 219 VAL A CA 1
ATOM 743 C C . VAL A 1 112 ? -24.510 56.062 10.837 1.00 30.67 219 VAL A C 1
ATOM 744 O O . VAL A 1 112 ? -23.629 56.880 10.684 1.00 31.46 219 VAL A O 1
ATOM 748 N N . THR A 1 113 ? -25.761 56.425 10.852 1.00 32.24 220 THR A N 1
ATOM 749 C CA . THR A 1 113 ? -26.137 57.787 10.420 1.00 33.84 220 THR A CA 1
ATOM 750 C C . THR A 1 113 ? -27.087 58.500 11.389 1.00 33.57 220 THR A C 1
ATOM 751 O O . THR A 1 113 ? -26.646 59.163 12.320 1.00 33.37 220 THR A O 1
ATOM 755 N N . VAL B 1 15 ? -49.506 100.616 -17.552 1.00 42.48 122 VAL B N 1
ATOM 756 C CA . VAL B 1 15 ? -48.569 99.643 -16.857 1.00 42.97 122 VAL B CA 1
ATOM 757 C C . VAL B 1 15 ? -47.119 99.726 -17.319 1.00 42.89 122 VAL B C 1
ATOM 758 O O . VAL B 1 15 ? -46.845 99.528 -18.495 1.00 43.01 122 VAL B O 1
ATOM 762 N N . PRO B 1 16 ? -46.184 100.015 -16.401 1.00 43.04 123 PRO B N 1
ATOM 763 C CA . PRO B 1 16 ? -44.702 100.029 -16.714 1.00 42.40 123 PRO B CA 1
ATOM 764 C C . PRO B 1 16 ? -43.883 98.641 -16.838 1.00 41.75 123 PRO B C 1
ATOM 765 O O . PRO B 1 16 ? -44.255 97.726 -16.111 1.00 40.98 123 PRO B O 1
ATOM 769 N N . GLU B 1 17 ? -42.887 98.520 -17.799 1.00 41.29 124 GLU B N 1
ATOM 770 C CA . GLU B 1 17 ? -41.799 97.521 -18.089 1.00 40.64 124 GLU B CA 1
ATOM 771 C C . GLU B 1 17 ? -40.697 98.284 -18.835 1.00 38.84 124 GLU B C 1
ATOM 772 O O . GLU B 1 17 ? -40.950 99.290 -19.456 1.00 37.96 124 GLU B O 1
ATOM 778 N N . LEU B 1 18 ? -39.477 97.788 -18.769 1.00 37.09 125 LEU B N 1
ATOM 779 C CA . LEU B 1 18 ? -38.379 98.575 -19.219 1.00 35.33 125 LEU B CA 1
ATOM 780 C C . LEU B 1 18 ? -37.896 98.159 -20.585 1.00 34.76 125 LEU B C 1
ATOM 781 O O . LEU B 1 18 ? -37.968 96.994 -20.956 1.00 34.95 125 LEU B O 1
ATOM 786 N N . PRO B 1 19 ? -37.403 99.121 -21.345 1.00 33.99 126 PRO B N 1
ATOM 787 C CA . PRO B 1 19 ? -36.717 98.848 -22.592 1.00 33.70 126 PRO B CA 1
ATOM 788 C C . PRO B 1 19 ? -35.398 98.193 -22.280 1.00 33.85 126 PRO B C 1
ATOM 789 O O . PRO B 1 19 ? -34.865 98.346 -21.184 1.00 33.75 126 PRO B O 1
ATOM 793 N N . GLU B 1 20 ? -34.858 97.453 -23.226 1.00 34.20 127 GLU B N 1
ATOM 794 C CA . GLU B 1 20 ? -33.551 96.833 -22.988 1.00 34.53 127 GLU B CA 1
ATOM 795 C C . GLU B 1 20 ? -32.441 97.839 -22.796 1.00 33.83 127 GLU B C 1
ATOM 796 O O . GLU B 1 20 ? -31.490 97.605 -22.111 1.00 34.19 127 GLU B O 1
ATOM 802 N N . ASP B 1 21 ? -32.590 98.959 -23.449 1.00 33.03 128 ASP B N 1
ATOM 803 C CA . ASP B 1 21 ? -31.589 99.918 -23.673 1.00 31.81 128 ASP B CA 1
ATOM 804 C C . ASP B 1 21 ? -31.488 100.787 -22.385 1.00 31.25 128 ASP B C 1
ATOM 805 O O . ASP B 1 21 ? -30.609 101.677 -22.243 1.00 31.50 128 ASP B O 1
ATOM 810 N N . TYR B 1 22 ? -32.371 100.488 -21.432 1.00 29.81 129 TYR B N 1
ATOM 811 C CA . TYR B 1 22 ? -32.511 101.363 -20.309 1.00 29.32 129 TYR B CA 1
ATOM 812 C C . TYR B 1 22 ? -31.371 101.067 -19.407 1.00 29.98 129 TYR B C 1
ATOM 813 O O . TYR B 1 22 ? -31.151 99.918 -19.039 1.00 29.80 129 TYR B O 1
ATOM 822 N N . GLU B 1 23 ? -30.622 102.107 -19.078 1.00 30.72 130 GLU B N 1
ATOM 823 C CA . GLU B 1 23 ? -29.677 102.035 -17.970 1.00 31.49 130 GLU B CA 1
ATOM 824 C C . GLU B 1 23 ? -29.821 103.264 -17.122 1.00 30.91 130 GLU B C 1
ATOM 825 O O . GLU B 1 23 ? -30.195 104.339 -17.628 1.00 31.22 130 GLU B O 1
ATOM 831 N N . ILE B 1 24 ? -29.525 103.123 -15.838 1.00 30.06 131 ILE B N 1
ATOM 832 C CA . ILE B 1 24 ? -29.692 104.271 -14.953 1.00 29.43 131 ILE B CA 1
ATOM 833 C C . ILE B 1 24 ? -28.581 105.290 -15.143 1.00 29.06 131 ILE B C 1
ATOM 834 O O . ILE B 1 24 ? -27.419 104.937 -15.179 1.00 28.98 131 ILE B O 1
ATOM 839 N N . SER B 1 25 ? -28.972 106.546 -15.289 1.00 29.20 132 SER B N 1
ATOM 840 C CA . SER B 1 25 ? -28.057 107.606 -15.555 1.00 29.61 132 SER B CA 1
ATOM 841 C C . SER B 1 25 ? -27.225 107.814 -14.306 1.00 29.78 132 SER B C 1
ATOM 842 O O . SER B 1 25 ? -27.763 107.827 -13.209 1.00 30.08 132 SER B O 1
ATOM 845 N N . GLU B 1 26 ? -25.915 107.933 -14.470 1.00 29.97 133 GLU B N 1
ATOM 846 C CA . GLU B 1 26 ? -25.032 108.146 -13.341 1.00 30.29 133 GLU B CA 1
ATOM 847 C C . GLU B 1 26 ? -25.202 109.432 -12.629 1.00 29.30 133 GLU B C 1
ATOM 848 O O . GLU B 1 26 ? -24.475 109.733 -11.705 1.00 29.08 133 GLU B O 1
ATOM 854 N N . LYS B 1 27 ? -26.195 110.175 -13.066 1.00 28.63 134 LYS B N 1
ATOM 855 C CA . LYS B 1 27 ? -26.534 111.386 -12.416 1.00 28.55 134 LYS B CA 1
ATOM 856 C C . LYS B 1 27 ? -27.799 111.408 -11.705 1.00 28.54 134 LYS B C 1
ATOM 857 O O . LYS B 1 27 ? -28.174 112.443 -11.194 1.00 29.03 134 LYS B O 1
ATOM 863 N N . THR B 1 28 ? -28.493 110.302 -11.666 1.00 28.26 135 THR B N 1
ATOM 864 C CA . THR B 1 28 ? -29.720 110.315 -10.912 1.00 28.30 135 THR B CA 1
ATOM 865 C C . THR B 1 28 ? -29.648 109.615 -9.567 1.00 28.06 135 THR B C 1
ATOM 866 O O . THR B 1 28 ? -28.902 108.649 -9.385 1.00 27.97 135 THR B O 1
ATOM 870 N N . ILE B 1 29 ? -30.457 110.109 -8.638 1.00 27.93 136 ILE B N 1
ATOM 871 C CA . ILE B 1 29 ? -30.369 109.746 -7.220 1.00 27.61 136 ILE B CA 1
ATOM 872 C C . ILE B 1 29 ? -30.763 108.322 -6.917 1.00 27.96 136 ILE B C 1
ATOM 873 O O . ILE B 1 29 ? -31.878 107.873 -7.229 1.00 28.46 136 ILE B O 1
ATOM 878 N N . ILE B 1 30 ? -29.823 107.627 -6.288 1.00 27.74 137 ILE B N 1
ATOM 879 C CA . ILE B 1 30 ? -29.949 106.247 -5.863 1.00 27.37 137 ILE B CA 1
ATOM 880 C C . ILE B 1 30 ? -30.222 106.277 -4.381 1.00 26.83 137 ILE B C 1
ATOM 881 O O . ILE B 1 30 ? -29.969 107.274 -3.761 1.00 26.38 137 ILE B O 1
ATOM 886 N N . THR B 1 31 ? -30.730 105.206 -3.795 1.00 26.26 138 THR B N 1
ATOM 887 C CA . THR B 1 31 ? -31.060 105.244 -2.367 1.00 26.28 138 THR B CA 1
ATOM 888 C C . THR B 1 31 ? -31.118 103.827 -1.844 1.00 25.73 138 THR B C 1
ATOM 889 O O . THR B 1 31 ? -31.877 103.013 -2.356 1.00 25.18 138 THR B O 1
ATOM 893 N N . PRO B 1 32 ? -30.342 103.526 -0.803 1.00 25.40 139 PRO B N 1
ATOM 894 C CA . PRO B 1 32 ? -30.278 102.153 -0.335 1.00 25.34 139 PRO B CA 1
ATOM 895 C C . PRO B 1 32 ? -31.661 101.780 0.097 1.00 26.18 139 PRO B C 1
ATOM 896 O O . PRO B 1 32 ? -32.394 102.615 0.626 1.00 26.41 139 PRO B O 1
ATOM 900 N N . ILE B 1 33 ? -32.033 100.533 -0.132 1.00 26.49 140 ILE B N 1
ATOM 901 C CA . ILE B 1 33 ? -33.344 100.113 0.177 1.00 26.89 140 ILE B CA 1
ATOM 902 C C . ILE B 1 33 ? -33.397 98.777 0.941 1.00 28.05 140 ILE B C 1
ATOM 903 O O . ILE B 1 33 ? -34.409 98.507 1.626 1.00 28.46 140 ILE B O 1
ATOM 908 N N . GLY B 1 34 ? -32.372 97.920 0.794 1.00 28.21 141 GLY B N 1
ATOM 909 C CA . GLY B 1 34 ? -32.463 96.518 1.271 1.00 27.87 141 GLY B CA 1
ATOM 910 C C . GLY B 1 34 ? -31.306 95.687 0.734 1.00 27.80 141 GLY B C 1
ATOM 911 O O . GLY B 1 34 ? -30.331 96.238 0.302 1.00 29.16 141 GLY B O 1
ATOM 912 N N . VAL B 1 35 ? -31.397 94.368 0.792 1.00 26.85 142 VAL B N 1
ATOM 913 C CA . VAL B 1 35 ? -30.345 93.513 0.335 1.00 26.48 142 VAL B CA 1
ATOM 914 C C . VAL B 1 35 ? -30.926 92.472 -0.595 1.00 26.74 142 VAL B C 1
ATOM 915 O O . VAL B 1 35 ? -31.998 91.919 -0.327 1.00 27.39 142 VAL B O 1
ATOM 919 N N . LEU B 1 36 ? -30.227 92.200 -1.690 1.00 26.79 143 LEU B N 1
ATOM 920 C CA . LEU B 1 36 ? -30.694 91.249 -2.699 1.00 26.51 143 LEU B CA 1
ATOM 921 C C . LEU B 1 36 ? -30.619 89.903 -2.033 1.00 27.05 143 LEU B C 1
ATOM 922 O O . LEU B 1 36 ? -29.501 89.490 -1.601 1.00 27.79 143 LEU B O 1
ATOM 927 N N . LYS B 1 37 ? -31.750 89.212 -1.854 1.00 26.95 144 LYS B N 1
ATOM 928 C CA . LYS B 1 37 ? -31.663 87.904 -1.087 1.00 27.49 144 LYS B CA 1
ATOM 929 C C . LYS B 1 37 ? -31.927 86.605 -1.827 1.00 27.63 144 LYS B C 1
ATOM 930 O O . LYS B 1 37 ? -31.505 85.521 -1.387 1.00 27.18 144 LYS B O 1
ATOM 936 N N . SER B 1 38 ? -32.623 86.708 -2.953 1.00 28.12 145 SER B N 1
ATOM 937 C CA . SER B 1 38 ? -33.051 85.505 -3.636 1.00 28.48 145 SER B CA 1
ATOM 938 C C . SER B 1 38 ? -33.372 85.642 -5.123 1.00 28.38 145 SER B C 1
ATOM 939 O O . SER B 1 38 ? -33.850 86.668 -5.580 1.00 29.39 145 SER B O 1
ATOM 942 N N . ALA B 1 39 ? -33.156 84.565 -5.858 1.00 27.54 146 ALA B N 1
ATOM 943 C CA . ALA B 1 39 ? -33.360 84.553 -7.281 1.00 26.44 146 ALA B CA 1
ATOM 944 C C . ALA B 1 39 ? -33.797 83.186 -7.738 1.00 25.98 146 ALA B C 1
ATOM 945 O O . ALA B 1 39 ? -33.009 82.229 -7.786 1.00 26.21 146 ALA B O 1
ATOM 947 N N . PHE B 1 40 ? -35.064 83.093 -8.082 1.00 25.50 147 PHE B N 1
ATOM 948 C CA . PHE B 1 40 ? -35.620 81.863 -8.634 1.00 25.43 147 PHE B CA 1
ATOM 949 C C . PHE B 1 40 ? -36.715 82.169 -9.669 1.00 26.25 147 PHE B C 1
ATOM 950 O O . PHE B 1 40 ? -37.454 83.176 -9.541 1.00 27.36 147 PHE B O 1
ATOM 958 N N . GLU B 1 41 ? -36.776 81.331 -10.708 1.00 26.68 148 GLU B N 1
ATOM 959 C CA . GLU B 1 41 ? -37.788 81.424 -11.749 1.00 27.47 148 GLU B CA 1
ATOM 960 C C . GLU B 1 41 ? -38.039 82.841 -12.206 1.00 27.81 148 GLU B C 1
ATOM 961 O O . GLU B 1 41 ? -39.149 83.351 -12.092 1.00 28.24 148 GLU B O 1
ATOM 967 N N . ASN B 1 42 ? -36.995 83.491 -12.679 1.00 27.88 149 ASN B N 1
ATOM 968 C CA . ASN B 1 42 ? -37.067 84.896 -13.037 1.00 28.69 149 ASN B CA 1
ATOM 969 C C . ASN B 1 42 ? -37.566 85.887 -11.983 1.00 28.79 149 ASN B C 1
ATOM 970 O O . ASN B 1 42 ? -37.831 87.066 -12.332 1.00 29.41 149 ASN B O 1
ATOM 975 N N . ASN B 1 43 ? -37.684 85.463 -10.720 1.00 28.38 150 ASN B N 1
ATOM 976 C CA . ASN B 1 43 ? -38.024 86.442 -9.711 1.00 28.74 150 ASN B CA 1
ATOM 977 C C . ASN B 1 43 ? -36.829 86.830 -8.950 1.00 29.14 150 ASN B C 1
ATOM 978 O O . ASN B 1 43 ? -36.004 85.974 -8.648 1.00 29.85 150 ASN B O 1
ATOM 983 N N . ILE B 1 44 ? -36.709 88.109 -8.637 1.00 28.88 151 ILE B N 1
ATOM 984 C CA . ILE B 1 44 ? -35.634 88.541 -7.721 1.00 29.40 151 ILE B CA 1
ATOM 985 C C . ILE B 1 44 ? -36.299 88.997 -6.446 1.00 29.98 151 ILE B C 1
ATOM 986 O O . ILE B 1 44 ? -37.306 89.723 -6.501 1.00 30.74 151 ILE B O 1
ATOM 991 N N . ILE B 1 45 ? -35.743 88.611 -5.303 1.00 30.01 152 ILE B N 1
ATOM 992 C CA . ILE B 1 45 ? -36.348 88.991 -4.033 1.00 29.93 152 ILE B CA 1
ATOM 993 C C . ILE B 1 45 ? -35.403 89.871 -3.213 1.00 30.40 152 ILE B C 1
ATOM 994 O O . ILE B 1 45 ? -34.310 89.433 -2.868 1.00 31.27 152 ILE B O 1
ATOM 999 N N . ILE B 1 46 ? -35.831 91.069 -2.839 1.00 30.28 153 ILE B N 1
ATOM 1000 C CA . ILE B 1 46 ? -34.991 91.945 -2.036 1.00 31.14 153 ILE B CA 1
ATOM 1001 C C . ILE B 1 46 ? -35.599 92.072 -0.652 1.00 31.94 153 ILE B C 1
ATOM 1002 O O . ILE B 1 46 ? -36.812 92.179 -0.536 1.00 33.02 153 ILE B O 1
ATOM 1007 N N . HIS B 1 47 ? -34.788 92.111 0.402 1.00 32.76 154 HIS B N 1
ATOM 1008 C CA . HIS B 1 47 ? -35.371 92.244 1.759 1.00 33.66 154 HIS B CA 1
ATOM 1009 C C . HIS B 1 47 ? -35.536 93.675 2.254 1.00 33.48 154 HIS B C 1
ATOM 1010 O O . HIS B 1 47 ? -34.593 94.225 2.813 1.00 34.24 154 HIS B O 1
ATOM 1017 N N . SER B 1 61 ? -41.231 101.778 -9.391 1.00 35.95 168 SER B N 1
ATOM 1018 C CA . SER B 1 61 ? -39.954 102.135 -8.794 1.00 35.75 168 SER B CA 1
ATOM 1019 C C . SER B 1 61 ? -38.967 101.157 -9.345 1.00 34.36 168 SER B C 1
ATOM 1020 O O . SER B 1 61 ? -39.327 99.968 -9.456 1.00 35.20 168 SER B O 1
ATOM 1023 N N . ILE B 1 62 ? -37.758 101.632 -9.658 1.00 31.72 169 ILE B N 1
ATOM 1024 C CA . ILE B 1 62 ? -36.702 100.822 -10.259 1.00 30.00 169 ILE B CA 1
ATOM 1025 C C . ILE B 1 62 ? -35.613 100.464 -9.229 1.00 29.49 169 ILE B C 1
ATOM 1026 O O . ILE B 1 62 ? -35.104 101.310 -8.515 1.00 29.00 169 ILE B O 1
ATOM 1031 N N . PHE B 1 63 ? -35.232 99.200 -9.183 1.00 28.90 170 PHE B N 1
ATOM 1032 C CA . PHE B 1 63 ? -34.199 98.724 -8.276 1.00 28.45 170 PHE B CA 1
ATOM 1033 C C . PHE B 1 63 ? -32.946 98.563 -9.095 1.00 28.40 170 PHE B C 1
ATOM 1034 O O . PHE B 1 63 ? -33.005 98.208 -10.307 1.00 28.45 170 PHE B O 1
ATOM 1042 N N . CYS B 1 64 ? -31.822 98.821 -8.436 1.00 27.49 171 CYS B N 1
ATOM 1043 C CA . CYS B 1 64 ? -30.520 98.558 -8.996 1.00 27.24 171 CYS B CA 1
ATOM 1044 C C . CYS B 1 64 ? -29.522 98.239 -7.903 1.00 26.94 171 CYS B C 1
ATOM 1045 O O . CYS B 1 64 ? -29.832 98.373 -6.724 1.00 26.69 171 CYS B O 1
ATOM 1048 N N . LEU B 1 65 ? -28.301 97.882 -8.319 1.00 26.29 172 LEU B N 1
ATOM 1049 C CA . LEU B 1 65 ? -27.224 97.637 -7.392 1.00 25.90 172 LEU B CA 1
ATOM 1050 C C . LEU B 1 65 ? -26.449 98.921 -7.190 1.00 25.89 172 LEU B C 1
ATOM 1051 O O . LEU B 1 65 ? -26.753 99.923 -7.800 1.00 27.18 172 LEU B O 1
ATOM 1056 N N . GLU B 1 66 ? -25.412 98.883 -6.358 1.00 25.51 173 GLU B N 1
ATOM 1057 C CA . GLU B 1 66 ? -24.610 100.052 -6.128 1.00 24.52 173 GLU B CA 1
ATOM 1058 C C . GLU B 1 66 ? -23.865 100.518 -7.326 1.00 23.98 173 GLU B C 1
ATOM 1059 O O . GLU B 1 66 ? -23.592 101.709 -7.416 1.00 23.61 173 GLU B O 1
ATOM 1065 N N . ASP B 1 67 ? -23.506 99.614 -8.230 1.00 23.90 174 ASP B N 1
ATOM 1066 C CA . ASP B 1 67 ? -22.825 100.066 -9.471 1.00 24.02 174 ASP B CA 1
ATOM 1067 C C . ASP B 1 67 ? -23.851 100.461 -10.540 1.00 24.27 174 ASP B C 1
ATOM 1068 O O . ASP B 1 67 ? -23.483 100.678 -11.691 1.00 24.22 174 ASP B O 1
ATOM 1073 N N . ARG B 1 68 ? -25.136 100.531 -10.142 1.00 24.16 175 ARG B N 1
ATOM 1074 C CA . ARG B 1 68 ? -26.214 100.954 -11.023 1.00 24.51 175 ARG B CA 1
ATOM 1075 C C . ARG B 1 68 ? -26.609 99.905 -12.072 1.00 25.15 175 ARG B C 1
ATOM 1076 O O . ARG B 1 68 ? -27.292 100.229 -13.059 1.00 24.85 175 ARG B O 1
ATOM 1084 N N . THR B 1 69 ? -26.176 98.665 -11.855 1.00 25.86 176 THR B N 1
ATOM 1085 C CA . THR B 1 69 ? -26.680 97.515 -12.601 1.00 26.67 176 THR B CA 1
ATOM 1086 C C . THR B 1 69 ? -28.159 97.444 -12.304 1.00 27.60 176 THR B C 1
ATOM 1087 O O . THR B 1 69 ? -28.565 97.372 -11.157 1.00 27.65 176 THR B O 1
ATOM 1091 N N . LEU B 1 70 ? -28.946 97.538 -13.364 1.00 28.67 177 LEU B N 1
ATOM 1092 C CA . LEU B 1 70 ? -30.362 97.557 -13.248 1.00 29.91 177 LEU B CA 1
ATOM 1093 C C . LEU B 1 70 ? -30.833 96.173 -12.772 1.00 30.31 177 LEU B C 1
ATOM 1094 O O . LEU B 1 70 ? -30.402 95.142 -13.334 1.00 31.05 177 LEU B O 1
ATOM 1099 N N . ILE B 1 71 ? -31.674 96.153 -11.731 1.00 30.04 178 ILE B N 1
ATOM 1100 C CA . ILE B 1 71 ? -32.468 94.939 -11.377 1.00 29.70 178 ILE B CA 1
ATOM 1101 C C . ILE B 1 71 ? -33.828 94.886 -12.070 1.00 29.65 178 ILE B C 1
ATOM 1102 O O . ILE B 1 71 ? -34.008 94.058 -12.961 1.00 30.58 178 ILE B O 1
ATOM 1107 N N . GLY B 1 72 ? -34.763 95.773 -11.739 1.00 29.30 179 GLY B N 1
ATOM 1108 C CA . GLY B 1 72 ? -35.942 95.908 -12.603 1.00 28.75 179 GLY B CA 1
ATOM 1109 C C . GLY B 1 72 ? -36.968 96.684 -11.860 1.00 29.30 179 GLY B C 1
ATOM 1110 O O . GLY B 1 72 ? -36.661 97.435 -10.919 1.00 29.77 179 GLY B O 1
ATOM 1119 N N . LEU B 1 74 ? -40.390 97.120 -9.459 1.00 27.72 181 LEU B N 1
ATOM 1120 C CA . LEU B 1 74 ? -41.154 96.505 -8.401 1.00 26.43 181 LEU B CA 1
ATOM 1121 C C . LEU B 1 74 ? -42.349 95.789 -9.050 1.00 26.61 181 LEU B C 1
ATOM 1122 O O . LEU B 1 74 ? -43.095 96.386 -9.821 1.00 26.56 181 LEU B O 1
ATOM 1127 N N . THR B 1 75 ? -42.527 94.507 -8.730 1.00 26.55 182 THR B N 1
ATOM 1128 C CA . THR B 1 75 ? -43.734 93.782 -9.118 1.00 25.99 182 THR B CA 1
ATOM 1129 C C . THR B 1 75 ? -44.659 93.603 -7.926 1.00 25.75 182 THR B C 1
ATOM 1130 O O . THR B 1 75 ? -45.825 93.700 -8.087 1.00 25.44 182 THR B O 1
ATOM 1134 N N . GLU B 1 76 ? -44.122 93.359 -6.732 1.00 26.17 183 GLU B N 1
ATOM 1135 C CA . GLU B 1 76 ? -44.914 92.999 -5.553 1.00 25.71 183 GLU B CA 1
ATOM 1136 C C . GLU B 1 76 ? -44.186 93.324 -4.265 1.00 25.81 183 GLU B C 1
ATOM 1137 O O . GLU B 1 76 ? -42.983 93.087 -4.132 1.00 25.18 183 GLU B O 1
ATOM 1143 N N . VAL B 1 77 ? -44.943 93.874 -3.316 1.00 25.15 184 VAL B N 1
ATOM 1144 C CA . VAL B 1 77 ? -44.470 94.045 -1.961 1.00 24.37 184 VAL B CA 1
ATOM 1145 C C . VAL B 1 77 ? -45.168 93.047 -1.070 1.00 25.11 184 VAL B C 1
ATOM 1146 O O . VAL B 1 77 ? -46.375 93.083 -1.003 1.00 25.62 184 VAL B O 1
ATOM 1150 N N . PHE B 1 78 ? -44.425 92.163 -0.401 1.00 24.84 185 PHE B N 1
ATOM 1151 C CA . PHE B 1 78 ? -45.037 91.231 0.550 1.00 24.52 185 PHE B CA 1
ATOM 1152 C C . PHE B 1 78 ? -44.256 91.237 1.866 1.00 25.78 185 PHE B C 1
ATOM 1153 O O . PHE B 1 78 ? -43.331 92.046 2.032 1.00 25.87 185 PHE B O 1
ATOM 1161 N N . GLY B 1 79 ? -44.617 90.350 2.788 1.00 25.72 186 GLY B N 1
ATOM 1162 C CA . GLY B 1 79 ? -43.902 90.244 4.017 1.00 25.94 186 GLY B CA 1
ATOM 1163 C C . GLY B 1 79 ? -44.568 91.151 5.006 1.00 26.80 186 GLY B C 1
ATOM 1164 O O . GLY B 1 79 ? -45.526 91.825 4.682 1.00 26.66 186 GLY B O 1
ATOM 1165 N N . PRO B 1 80 ? -44.029 91.212 6.217 1.00 27.64 187 PRO B N 1
ATOM 1166 C CA . PRO B 1 80 ? -44.653 92.056 7.214 1.00 28.10 187 PRO B CA 1
ATOM 1167 C C . PRO B 1 80 ? -44.339 93.519 6.910 1.00 28.44 187 PRO B C 1
ATOM 1168 O O . PRO B 1 80 ? -43.354 93.808 6.216 1.00 27.60 187 PRO B O 1
ATOM 1172 N N . LEU B 1 81 ? -45.184 94.420 7.433 1.00 29.21 188 LEU B N 1
ATOM 1173 C CA . LEU B 1 81 ? -45.005 95.827 7.167 1.00 29.37 188 LEU B CA 1
ATOM 1174 C C . LEU B 1 81 ? -43.632 96.291 7.663 1.00 30.26 188 LEU B C 1
ATOM 1175 O O . LEU B 1 81 ? -42.955 97.058 6.961 1.00 30.38 188 LEU B O 1
ATOM 1180 N N . GLN B 1 82 ? -43.203 95.806 8.841 1.00 31.17 189 GLN B N 1
ATOM 1181 C CA . GLN B 1 82 ? -41.940 96.263 9.471 1.00 32.56 189 GLN B CA 1
ATOM 1182 C C . GLN B 1 82 ? -40.738 95.924 8.641 1.00 32.78 189 GLN B C 1
ATOM 1183 O O . GLN B 1 82 ? -39.837 96.721 8.519 1.00 33.35 189 GLN B O 1
ATOM 1189 N N . ASN B 1 83 ? -40.726 94.746 8.044 1.00 33.23 190 ASN B N 1
ATOM 1190 C CA . ASN B 1 83 ? -39.576 94.331 7.237 1.00 33.57 190 ASN B CA 1
ATOM 1191 C C . ASN B 1 83 ? -40.055 93.724 5.952 1.00 32.14 190 ASN B C 1
ATOM 1192 O O . ASN B 1 83 ? -40.122 92.507 5.847 1.00 33.58 190 ASN B O 1
ATOM 1197 N N . PRO B 1 84 ? -40.469 94.548 5.002 1.00 30.11 191 PRO B N 1
ATOM 1198 C CA . PRO B 1 84 ? -41.029 94.089 3.733 1.00 28.44 191 PRO B CA 1
ATOM 1199 C C . PRO B 1 84 ? -40.022 93.330 2.896 1.00 27.20 191 PRO B C 1
ATOM 1200 O O . PRO B 1 84 ? -38.836 93.402 3.139 1.00 28.24 191 PRO B O 1
ATOM 1204 N N . PHE B 1 85 ? -40.532 92.609 1.927 1.00 25.83 192 PHE B N 1
ATOM 1205 C CA . PHE B 1 85 ? -39.804 91.936 0.912 1.00 25.19 192 PHE B CA 1
ATOM 1206 C C . PHE B 1 85 ? -40.274 92.471 -0.452 1.00 26.14 192 PHE B C 1
ATOM 1207 O O . PHE B 1 85 ? -41.507 92.602 -0.710 1.00 27.52 192 PHE B O 1
ATOM 1215 N N . TYR B 1 86 ? -39.339 92.755 -1.346 1.00 25.77 193 TYR B N 1
ATOM 1216 C CA . TYR B 1 86 ? -39.711 93.185 -2.690 1.00 26.64 193 TYR B CA 1
ATOM 1217 C C . TYR B 1 86 ? -39.415 92.119 -3.711 1.00 27.70 193 TYR B C 1
ATOM 1218 O O . TYR B 1 86 ? -38.324 91.505 -3.689 1.00 29.38 193 TYR B O 1
ATOM 1227 N N . ARG B 1 87 ? -40.386 91.871 -4.578 1.00 27.42 194 ARG B N 1
ATOM 1228 C CA . ARG B 1 87 ? -40.223 90.921 -5.601 1.00 27.62 194 ARG B CA 1
ATOM 1229 C C . ARG B 1 87 ? -40.191 91.670 -6.902 1.00 28.46 194 ARG B C 1
ATOM 1230 O O . ARG B 1 87 ? -41.005 92.567 -7.161 1.00 29.30 194 ARG B O 1
ATOM 1238 N N . ILE B 1 88 ? -39.215 91.311 -7.722 1.00 28.41 195 ILE B N 1
ATOM 1239 C CA . ILE B 1 88 ? -39.073 91.886 -9.048 1.00 27.84 195 ILE B CA 1
ATOM 1240 C C . ILE B 1 88 ? -39.103 90.763 -10.013 1.00 27.29 195 ILE B C 1
ATOM 1241 O O . ILE B 1 88 ? -38.217 89.928 -10.005 1.00 28.54 195 ILE B O 1
ATOM 1246 N N . LYS B 1 89 ? -40.116 90.729 -10.841 1.00 26.56 196 LYS B N 1
ATOM 1247 C CA . LYS B 1 89 ? -40.238 89.670 -11.815 1.00 27.00 196 LYS B CA 1
ATOM 1248 C C . LYS B 1 89 ? -39.630 90.156 -13.113 1.00 27.66 196 LYS B C 1
ATOM 1249 O O . LYS B 1 89 ? -40.053 91.205 -13.656 1.00 28.20 196 LYS B O 1
ATOM 1255 N N . LEU B 1 90 ? -38.610 89.425 -13.588 1.00 27.51 197 LEU B N 1
ATOM 1256 C CA . LEU B 1 90 ? -37.961 89.731 -14.858 1.00 27.17 197 LEU B CA 1
ATOM 1257 C C . LEU B 1 90 ? -38.626 88.961 -15.954 1.00 27.49 197 LEU B C 1
ATOM 1258 O O . LEU B 1 90 ? -39.046 87.825 -15.744 1.00 27.86 197 LEU B O 1
ATOM 1263 N N . PRO B 1 91 ? -38.768 89.583 -17.128 1.00 27.85 198 PRO B N 1
ATOM 1264 C CA . PRO B 1 91 ? -39.316 88.884 -18.290 1.00 28.28 198 PRO B CA 1
ATOM 1265 C C . PRO B 1 91 ? -38.338 87.873 -18.855 1.00 29.21 198 PRO B C 1
ATOM 1266 O O . PRO B 1 91 ? -37.165 87.912 -18.505 1.00 29.82 198 PRO B O 1
ATOM 1270 N N . ASP B 1 92 ? -38.821 86.998 -19.731 1.00 30.32 199 ASP B N 1
ATOM 1271 C CA . ASP B 1 92 ? -37.988 85.991 -20.381 1.00 31.43 199 ASP B CA 1
ATOM 1272 C C . ASP B 1 92 ? -36.812 86.577 -21.112 1.00 32.03 199 ASP B C 1
ATOM 1273 O O . ASP B 1 92 ? -35.743 85.984 -21.131 1.00 32.57 199 ASP B O 1
ATOM 1278 N N . SER B 1 93 ? -37.005 87.740 -21.721 1.00 32.58 200 SER B N 1
ATOM 1279 C CA . SER B 1 93 ? -35.941 88.405 -22.476 1.00 32.90 200 SER B CA 1
ATOM 1280 C C . SER B 1 93 ? -34.735 88.832 -21.629 1.00 32.86 200 SER B C 1
ATOM 1281 O O . SER B 1 93 ? -33.673 89.148 -22.140 1.00 32.97 200 SER B O 1
ATOM 1284 N N . LYS B 1 94 ? -34.901 88.838 -20.323 1.00 33.18 201 LYS B N 1
ATOM 1285 C CA . LYS B 1 94 ? -33.840 89.291 -19.450 1.00 33.67 201 LYS B CA 1
ATOM 1286 C C . LYS B 1 94 ? -33.187 88.168 -18.633 1.00 33.21 201 LYS B C 1
ATOM 1287 O O . LYS B 1 94 ? -32.657 88.376 -17.534 1.00 32.72 201 LYS B O 1
ATOM 1293 N N . LYS B 1 95 ? -33.204 86.968 -19.210 1.00 33.11 202 LYS B N 1
ATOM 1294 C CA . LYS B 1 95 ? -32.618 85.802 -18.578 1.00 32.97 202 LYS B CA 1
ATOM 1295 C C . LYS B 1 95 ? -31.145 86.036 -18.260 1.00 32.36 202 LYS B C 1
ATOM 1296 O O . LYS B 1 95 ? -30.664 85.642 -17.192 1.00 32.29 202 LYS B O 1
ATOM 1302 N N . ASN B 1 96 ? -30.443 86.681 -19.188 1.00 31.46 203 ASN B N 1
ATOM 1303 C CA . ASN B 1 96 ? -29.039 86.966 -18.996 1.00 30.54 203 ASN B CA 1
ATOM 1304 C C . ASN B 1 96 ? -28.831 87.853 -17.794 1.00 29.96 203 ASN B C 1
ATOM 1305 O O . ASN B 1 96 ? -27.855 87.696 -17.064 1.00 30.18 203 ASN B O 1
ATOM 1310 N N . LEU B 1 97 ? -29.775 88.752 -17.555 1.00 28.96 204 LEU B N 1
ATOM 1311 C CA . LEU B 1 97 ? -29.699 89.601 -16.384 1.00 27.99 204 LEU B CA 1
ATOM 1312 C C . LEU B 1 97 ? -29.977 88.807 -15.102 1.00 27.85 204 LEU B C 1
ATOM 1313 O O . LEU B 1 97 ? -29.327 88.994 -14.084 1.00 28.21 204 LEU B O 1
ATOM 1318 N N . PHE B 1 98 ? -30.926 87.891 -15.177 1.00 27.66 205 PHE B N 1
ATOM 1319 C CA . PHE B 1 98 ? -31.279 87.055 -14.047 1.00 27.19 205 PHE B CA 1
ATOM 1320 C C . PHE B 1 98 ? -30.061 86.294 -13.581 1.00 27.65 205 PHE B C 1
ATOM 1321 O O . PHE B 1 98 ? -29.687 86.348 -12.412 1.00 27.87 205 PHE B O 1
ATOM 1329 N N . ASP B 1 99 ? -29.411 85.609 -14.513 1.00 28.13 206 ASP B N 1
ATOM 1330 C CA . ASP B 1 99 ? -28.216 84.832 -14.206 1.00 28.61 206 ASP B CA 1
ATOM 1331 C C . ASP B 1 99 ? -27.088 85.659 -13.602 1.00 29.02 206 ASP B C 1
ATOM 1332 O O . ASP B 1 99 ? -26.305 85.150 -12.783 1.00 29.15 206 ASP B O 1
ATOM 1337 N N . GLU B 1 100 ? -27.007 86.925 -13.995 1.00 29.22 207 GLU B N 1
ATOM 1338 C CA . GLU B 1 100 ? -26.014 87.811 -13.413 1.00 30.03 207 GLU B CA 1
ATOM 1339 C C . GLU B 1 100 ? -26.401 88.225 -12.001 1.00 29.36 207 GLU B C 1
ATOM 1340 O O . GLU B 1 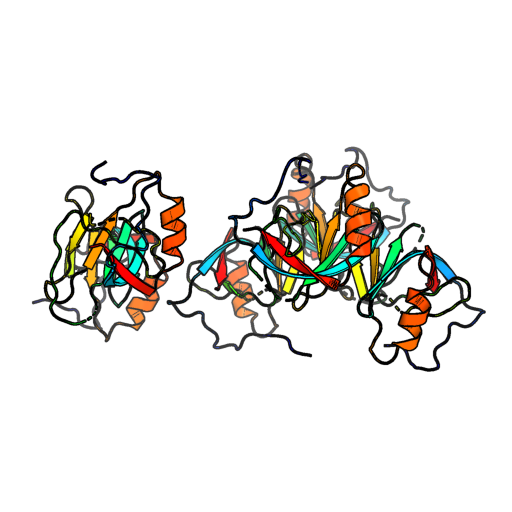100 ? -25.551 88.452 -11.159 1.00 30.14 207 GLU B O 1
ATOM 1346 N N . LEU B 1 101 ? -27.682 88.334 -11.739 1.00 28.58 208 LEU B N 1
ATOM 1347 C CA . LEU B 1 101 ? -28.079 88.790 -10.458 1.00 28.08 208 LEU B CA 1
ATOM 1348 C C . LEU B 1 101 ? -28.155 87.626 -9.528 1.00 28.58 208 LEU B C 1
ATOM 1349 O O . LEU B 1 101 ? -27.986 87.829 -8.332 1.00 29.30 208 LEU B O 1
ATOM 1354 N N . LYS B 1 102 ? -28.421 86.430 -10.077 1.00 28.42 209 LYS B N 1
ATOM 1355 C CA . LYS B 1 102 ? -28.445 85.161 -9.344 1.00 28.35 209 LYS B CA 1
ATOM 1356 C C . LYS B 1 102 ? -27.155 84.996 -8.571 1.00 27.63 209 LYS B C 1
ATOM 1357 O O . LYS B 1 102 ? -27.110 84.438 -7.494 1.00 28.03 209 LYS B O 1
ATOM 1363 N N . VAL B 1 103 ? -26.114 85.543 -9.147 1.00 26.85 210 VAL B N 1
ATOM 1364 C CA . VAL B 1 103 ? -24.800 85.273 -8.708 1.00 26.58 210 VAL B CA 1
ATOM 1365 C C . VAL B 1 103 ? -24.358 86.335 -7.731 1.00 26.42 210 VAL B C 1
ATOM 1366 O O . VAL B 1 103 ? -23.321 86.188 -7.084 1.00 26.39 210 VAL B O 1
ATOM 1370 N N . ARG B 1 104 ? -25.185 87.363 -7.575 1.00 25.73 211 ARG B N 1
ATOM 1371 C CA . ARG B 1 104 ? -24.800 88.556 -6.825 1.00 25.46 211 ARG B CA 1
ATOM 1372 C C . ARG B 1 104 ? -25.562 88.726 -5.511 1.00 25.14 211 ARG B C 1
ATOM 1373 O O . ARG B 1 104 ? -25.557 89.801 -4.902 1.00 24.58 211 ARG B O 1
ATOM 1381 N N . LEU B 1 105 ? -26.244 87.672 -5.097 1.00 24.80 212 LEU B N 1
ATOM 1382 C CA . LEU B 1 105 ? -26.982 87.675 -3.848 1.00 24.78 212 LEU B CA 1
ATOM 1383 C C . LEU B 1 105 ? -26.164 88.237 -2.702 1.00 25.14 212 LEU B C 1
ATOM 1384 O O . LEU B 1 105 ? -24.960 87.883 -2.530 1.00 25.62 212 LEU B O 1
ATOM 1389 N N . GLY B 1 106 ? -26.776 89.082 -1.887 1.00 24.85 213 GLY B N 1
ATOM 1390 C CA . GLY B 1 106 ? -26.087 89.542 -0.672 1.00 24.00 213 GLY B CA 1
ATOM 1391 C C . GLY B 1 106 ? -25.646 90.971 -0.782 1.00 23.87 213 GLY B C 1
ATOM 1392 O O . GLY B 1 106 ? -25.420 91.605 0.219 1.00 23.27 213 GLY B O 1
ATOM 1393 N N . GLU B 1 107 ? -25.576 91.476 -2.014 1.00 24.44 214 GLU B N 1
ATOM 1394 C CA . GLU B 1 107 ? -25.248 92.892 -2.310 1.00 25.42 214 GLU B CA 1
ATOM 1395 C C . GLU B 1 107 ? -26.384 93.799 -1.906 1.00 26.08 214 GLU B C 1
ATOM 1396 O O . GLU B 1 107 ? -27.600 93.349 -1.922 1.00 26.40 214 GLU B O 1
ATOM 1402 N N . LYS B 1 108 ? -26.050 95.060 -1.559 1.00 26.34 215 LYS B N 1
ATOM 1403 C CA . LYS B 1 108 ? -27.136 96.058 -1.234 1.00 27.22 215 LYS B CA 1
ATOM 1404 C C . LYS B 1 108 ? -27.898 96.440 -2.472 1.00 27.58 215 LYS B C 1
ATOM 1405 O O . LYS B 1 108 ? -27.318 96.624 -3.522 1.00 29.31 215 LYS B O 1
ATOM 1411 N N . ALA B 1 109 ? -29.195 96.562 -2.353 1.00 27.36 216 ALA B N 1
ATOM 1412 C CA . ALA B 1 109 ? -29.994 97.083 -3.412 1.00 26.65 216 ALA B CA 1
ATOM 1413 C C . ALA B 1 109 ? -30.402 98.487 -3.068 1.00 26.58 216 ALA B C 1
ATOM 1414 O O . ALA B 1 109 ? -30.463 98.888 -1.914 1.00 26.44 216 ALA B O 1
ATOM 1416 N N . PHE B 1 110 ? -30.717 99.219 -4.117 1.00 26.50 217 PHE B N 1
ATOM 1417 C CA . PHE B 1 110 ? -31.096 100.608 -4.057 1.00 26.22 217 PHE B CA 1
ATOM 1418 C C . PHE B 1 110 ? -32.360 100.854 -4.948 1.00 26.65 217 PHE B C 1
ATOM 1419 O O . PHE B 1 110 ? -32.659 100.108 -5.892 1.00 26.82 217 PHE B O 1
ATOM 1427 N N . ILE B 1 111 ? -33.046 101.956 -4.655 1.00 26.84 218 ILE B N 1
ATOM 1428 C CA . ILE B 1 111 ? -34.206 102.374 -5.350 1.00 27.90 218 ILE B CA 1
ATOM 1429 C C . ILE B 1 111 ? -33.825 103.674 -6.042 1.00 28.56 218 ILE B C 1
ATOM 1430 O O . ILE B 1 111 ? -33.291 104.592 -5.415 1.00 29.63 218 ILE B O 1
ATOM 1435 N N . VAL B 1 112 ? -34.036 103.715 -7.355 1.00 29.17 219 VAL B N 1
ATOM 1436 C CA . VAL B 1 112 ? -33.849 104.910 -8.193 1.00 29.89 219 VAL B CA 1
ATOM 1437 C C . VAL B 1 112 ? -34.852 106.043 -7.875 1.00 30.90 219 VAL B C 1
ATOM 1438 O O . VAL B 1 112 ? -35.982 105.792 -7.494 1.00 30.94 219 VAL B O 1
ATOM 1442 N N . THR B 1 113 ? -34.459 107.301 -8.062 1.00 32.42 220 THR B N 1
ATOM 1443 C CA . THR B 1 113 ? -35.326 108.393 -7.589 1.00 33.73 220 THR B CA 1
ATOM 1444 C C . THR B 1 113 ? -35.762 109.557 -8.506 1.00 33.55 220 THR B C 1
ATOM 1445 O O . THR B 1 113 ? -35.866 109.481 -9.717 1.00 33.30 220 THR B O 1
ATOM 1449 N N . GLU C 1 13 ? -4.159 67.837 15.734 1.00 48.09 120 GLU C N 1
ATOM 1450 C CA . GLU C 1 13 ? -2.760 68.232 15.374 1.00 47.22 120 GLU C CA 1
ATOM 1451 C C . GLU C 1 13 ? -1.912 68.361 16.605 1.00 47.67 120 GLU C C 1
ATOM 1452 O O . GLU C 1 13 ? -2.289 69.046 17.565 1.00 47.54 120 GLU C O 1
ATOM 1458 N N . THR C 1 14 ? -0.748 67.707 16.529 1.00 47.83 121 THR C N 1
ATOM 1459 C CA . THR C 1 14 ? 0.439 67.981 17.337 1.00 46.94 121 THR C CA 1
ATOM 1460 C C . THR C 1 14 ? 1.343 69.072 16.672 1.00 46.26 121 THR C C 1
ATOM 1461 O O . THR C 1 14 ? 1.881 68.837 15.566 1.00 46.27 121 THR C O 1
ATOM 1465 N N . VAL C 1 15 ? 1.526 70.229 17.326 1.00 44.83 122 VAL C N 1
ATOM 1466 C CA . VAL C 1 15 ? 2.546 71.197 16.846 1.00 44.43 122 VAL C CA 1
ATOM 1467 C C . VAL C 1 15 ? 3.928 71.062 17.562 1.00 44.68 122 VAL C C 1
ATOM 1468 O O . VAL C 1 15 ? 4.124 71.508 18.760 1.00 44.20 122 VAL C O 1
ATOM 1472 N N . PRO C 1 16 ? 4.867 70.397 16.830 1.00 43.64 123 PRO C N 1
ATOM 1473 C CA . PRO C 1 16 ? 6.189 70.037 17.185 1.00 42.56 123 PRO C CA 1
ATOM 1474 C C . PRO C 1 16 ? 6.941 71.163 17.739 1.00 41.11 123 PRO C C 1
ATOM 1475 O O . PRO C 1 16 ? 6.629 72.356 17.524 1.00 40.66 123 PRO C O 1
ATOM 1479 N N . GLU C 1 17 ? 8.064 70.758 18.341 1.00 39.71 124 GLU C N 1
ATOM 1480 C CA . GLU C 1 17 ? 8.723 71.822 18.913 1.00 38.44 124 GLU C CA 1
ATOM 1481 C C . GLU C 1 17 ? 10.137 71.971 19.391 1.00 36.55 124 GLU C C 1
ATOM 1482 O O . GLU C 1 17 ? 10.590 71.493 20.444 1.00 35.78 124 GLU C O 1
ATOM 1488 N N . LEU C 1 18 ? 10.786 72.757 18.584 1.00 34.27 125 LEU C N 1
ATOM 1489 C CA . LEU C 1 18 ? 12.153 72.899 18.668 1.00 32.18 125 LEU C CA 1
ATOM 1490 C C . LEU C 1 18 ? 12.346 73.892 19.738 1.00 31.41 125 LEU C C 1
ATOM 1491 O O . LEU C 1 18 ? 11.518 74.725 19.934 1.00 31.72 125 LEU C O 1
ATOM 1496 N N . PRO C 1 19 ? 13.425 73.770 20.474 1.00 30.69 126 PRO C N 1
ATOM 1497 C CA . PRO C 1 19 ? 13.833 74.787 21.434 1.00 30.61 126 PRO C CA 1
ATOM 1498 C C . PRO C 1 19 ? 14.143 76.118 20.800 1.00 30.86 126 PRO C C 1
ATOM 1499 O O . PRO C 1 19 ? 14.717 76.160 19.719 1.00 30.41 126 PRO C O 1
ATOM 1503 N N . GLU C 1 20 ? 13.824 77.208 21.497 1.00 31.60 127 GLU C N 1
ATOM 1504 C CA . GLU C 1 20 ? 13.933 78.504 20.859 1.00 31.90 127 GLU C CA 1
ATOM 1505 C C . GLU C 1 20 ? 15.340 78.878 20.678 1.00 31.35 127 GLU C C 1
ATOM 1506 O O . GLU C 1 20 ? 15.584 79.903 20.129 1.00 32.55 127 GLU C O 1
ATOM 1512 N N . ASP C 1 21 ? 16.301 78.106 21.144 1.00 30.62 128 ASP C N 1
ATOM 1513 C CA . ASP C 1 21 ? 17.675 78.537 20.863 1.00 29.45 128 ASP C CA 1
ATOM 1514 C C . ASP C 1 21 ? 18.411 77.493 20.037 1.00 28.81 128 ASP C C 1
ATOM 1515 O O . ASP C 1 21 ? 19.646 77.362 20.133 1.00 29.31 128 ASP C O 1
ATOM 1520 N N . TYR C 1 22 ? 17.641 76.759 19.246 1.00 27.18 129 TYR C N 1
ATOM 1521 C CA . TYR C 1 22 ? 18.158 75.789 18.353 1.00 26.42 129 TYR C CA 1
ATOM 1522 C C . TYR C 1 22 ? 18.334 76.494 17.096 1.00 27.25 129 TYR C C 1
ATOM 1523 O O . TYR C 1 22 ? 17.351 77.022 16.484 1.00 26.81 129 TYR C O 1
ATOM 1532 N N . GLU C 1 23 ? 19.588 76.485 16.691 1.00 28.25 130 GLU C N 1
ATOM 1533 C CA . GLU C 1 23 ? 19.950 76.996 15.372 1.00 29.63 130 GLU C CA 1
ATOM 1534 C C . GLU C 1 23 ? 20.710 75.921 14.627 1.00 29.19 130 GLU C C 1
ATOM 1535 O O . GLU C 1 23 ? 21.435 75.110 15.257 1.00 29.18 130 GLU C O 1
ATOM 1541 N N . ILE C 1 24 ? 20.575 75.898 13.300 1.00 28.53 131 ILE C N 1
ATOM 1542 C CA . ILE C 1 24 ? 21.368 74.893 12.602 1.00 28.38 131 ILE C CA 1
ATOM 1543 C C . ILE C 1 24 ? 22.830 75.235 12.458 1.00 28.29 131 ILE C C 1
ATOM 1544 O O . ILE C 1 24 ? 23.194 76.291 11.910 1.00 28.24 131 ILE C O 1
ATOM 1549 N N . SER C 1 25 ? 23.665 74.327 12.933 1.00 28.72 132 SER C N 1
ATOM 1550 C CA . SER C 1 25 ? 25.107 74.622 13.005 1.00 29.58 132 SER C CA 1
ATOM 1551 C C . SER C 1 25 ? 25.758 74.777 11.604 1.00 29.61 132 SER C C 1
ATOM 1552 O O . SER C 1 25 ? 25.389 74.124 10.635 1.00 29.89 132 SER C O 1
ATOM 1555 N N . GLU C 1 26 ? 26.692 75.695 11.478 1.00 30.28 133 GLU C N 1
ATOM 1556 C CA . GLU C 1 26 ? 27.272 75.940 10.159 1.00 30.71 133 GLU C CA 1
ATOM 1557 C C . GLU C 1 26 ? 28.019 74.712 9.599 1.00 30.00 133 GLU C C 1
ATOM 1558 O O . GLU C 1 26 ? 28.094 74.504 8.378 1.00 29.77 133 GLU C O 1
ATOM 1564 N N . LYS C 1 27 ? 28.538 73.912 10.527 1.00 29.35 134 LYS C N 1
ATOM 1565 C CA . LYS C 1 27 ? 29.136 72.609 10.264 1.00 29.07 134 LYS C CA 1
ATOM 1566 C C . LYS C 1 27 ? 28.220 71.499 9.741 1.00 29.32 134 LYS C C 1
ATOM 1567 O O . LYS C 1 27 ? 28.707 70.488 9.242 1.00 29.92 134 LYS C O 1
ATOM 1573 N N . THR C 1 28 ? 26.918 71.616 9.920 1.00 28.38 135 THR C N 1
ATOM 1574 C CA . THR C 1 28 ? 26.081 70.473 9.681 1.00 28.57 135 THR C CA 1
ATOM 1575 C C . THR C 1 28 ? 25.739 70.361 8.186 1.00 28.59 135 THR C C 1
ATOM 1576 O O . THR C 1 28 ? 25.552 71.387 7.497 1.00 28.39 135 THR C O 1
ATOM 1580 N N . ILE C 1 29 ? 25.558 69.123 7.710 1.00 28.34 136 ILE C N 1
ATOM 1581 C CA . ILE C 1 29 ? 25.259 68.884 6.286 1.00 27.88 136 ILE C CA 1
ATOM 1582 C C . ILE C 1 29 ? 23.822 69.274 5.926 1.00 27.79 136 ILE C C 1
ATOM 1583 O O . ILE C 1 29 ? 22.864 68.849 6.555 1.00 28.41 136 ILE C O 1
ATOM 1588 N N . ILE C 1 30 ? 23.704 70.096 4.900 1.00 27.41 137 ILE C N 1
ATOM 1589 C CA . ILE C 1 30 ? 22.439 70.628 4.441 1.00 26.82 137 ILE C CA 1
ATOM 1590 C C . ILE C 1 30 ? 22.230 69.984 3.077 1.00 26.86 137 ILE C C 1
ATOM 1591 O O . ILE C 1 30 ? 23.187 69.690 2.361 1.00 26.72 137 ILE C O 1
ATOM 1596 N N . THR C 1 31 ? 20.995 69.763 2.696 1.00 26.30 138 THR C N 1
ATOM 1597 C CA . THR C 1 31 ? 20.763 69.080 1.441 1.00 26.35 138 THR C CA 1
ATOM 1598 C C . THR C 1 31 ? 19.529 69.630 0.759 1.00 25.62 138 THR C C 1
ATOM 1599 O O . THR C 1 31 ? 18.460 69.688 1.364 1.00 25.07 138 THR C O 1
ATOM 1603 N N . PRO C 1 32 ? 19.665 70.030 -0.501 1.00 25.45 139 PRO C N 1
ATOM 1604 C CA . PRO C 1 32 ? 18.546 70.696 -1.194 1.00 25.55 139 PRO C CA 1
ATOM 1605 C C . PRO C 1 32 ? 17.438 69.719 -1.357 1.00 25.90 139 PRO C C 1
ATOM 1606 O O . PRO C 1 32 ? 17.721 68.574 -1.691 1.00 25.83 139 PRO C O 1
ATOM 1610 N N . ILE C 1 33 ? 16.203 70.156 -1.102 1.00 26.39 140 ILE C N 1
ATOM 1611 C CA . ILE C 1 33 ? 15.103 69.236 -1.021 1.00 27.01 140 ILE C CA 1
ATOM 1612 C C . ILE C 1 33 ? 13.970 69.658 -1.916 1.00 27.85 140 ILE C C 1
ATOM 1613 O O . ILE C 1 33 ? 13.226 68.809 -2.400 1.00 28.15 140 ILE C O 1
ATOM 1618 N N . GLY C 1 34 ? 13.842 70.965 -2.134 1.00 28.06 141 GLY C N 1
ATOM 1619 C CA . GLY C 1 34 ? 12.686 71.504 -2.841 1.00 27.89 141 GLY C CA 1
ATOM 1620 C C . GLY C 1 34 ? 12.608 73.008 -2.895 1.00 27.65 141 GLY C C 1
ATOM 1621 O O . GLY C 1 34 ? 13.613 73.657 -2.809 1.00 28.66 141 GLY C O 1
ATOM 1622 N N . VAL C 1 35 ? 11.403 73.550 -3.025 1.00 27.21 142 VAL C N 1
ATOM 1623 C CA . VAL C 1 35 ? 11.171 74.996 -3.101 1.00 26.73 142 VAL C CA 1
ATOM 1624 C C . VAL C 1 35 ? 10.073 75.411 -2.146 1.00 26.53 142 VAL C C 1
ATOM 1625 O O . VAL C 1 35 ? 9.047 74.782 -2.081 1.00 27.13 142 VAL C O 1
ATOM 1629 N N . LEU C 1 36 ? 10.313 76.453 -1.379 1.00 26.60 143 LEU C N 1
ATOM 1630 C CA . LEU C 1 36 ? 9.327 76.980 -0.445 1.00 26.27 143 LEU C CA 1
ATOM 1631 C C . LEU C 1 36 ? 8.262 77.637 -1.293 1.00 26.83 143 LEU C C 1
ATOM 1632 O O . LEU C 1 36 ? 8.548 78.624 -1.985 1.00 27.63 143 LEU C O 1
ATOM 1637 N N . LYS C 1 37 ? 7.049 77.116 -1.283 1.00 26.78 144 LYS C N 1
ATOM 1638 C CA . LYS C 1 37 ? 6.033 77.636 -2.209 1.00 27.35 144 LYS C CA 1
ATOM 1639 C C . LYS C 1 37 ? 4.874 78.389 -1.533 1.00 27.85 144 LYS C C 1
ATOM 1640 O O . LYS C 1 37 ? 4.284 79.284 -2.150 1.00 27.19 144 LYS C O 1
ATOM 1646 N N . SER C 1 38 ? 4.501 78.000 -0.301 1.00 28.21 145 SER C N 1
ATOM 1647 C CA . SER C 1 38 ? 3.282 78.566 0.300 1.00 28.35 145 SER C CA 1
ATOM 1648 C C . SER C 1 38 ? 3.273 78.762 1.823 1.00 28.77 145 SER C C 1
ATOM 1649 O O . SER C 1 38 ? 3.865 77.960 2.577 1.00 30.18 145 SER C O 1
ATOM 1652 N N . ALA C 1 39 ? 2.619 79.828 2.291 1.00 27.92 146 ALA C N 1
ATOM 1653 C CA . ALA C 1 39 ? 2.585 80.133 3.727 1.00 26.67 146 ALA C CA 1
ATOM 1654 C C . ALA C 1 39 ? 1.208 80.702 4.107 1.00 26.28 146 ALA C C 1
ATOM 1655 O O . ALA C 1 39 ? 0.889 81.857 3.800 1.00 25.75 146 ALA C O 1
ATOM 1657 N N . PHE C 1 40 ? 0.400 79.858 4.769 1.00 25.73 147 PHE C N 1
ATOM 1658 C CA . PHE C 1 40 ? -0.899 80.251 5.281 1.00 25.23 147 PHE C CA 1
ATOM 1659 C C . PHE C 1 40 ? -1.225 79.592 6.605 1.00 25.93 147 PHE C C 1
ATOM 1660 O O . PHE C 1 40 ? -0.898 78.442 6.834 1.00 27.15 147 PHE C O 1
ATOM 1668 N N . GLU C 1 41 ? -1.854 80.356 7.487 1.00 26.61 148 GLU C N 1
ATOM 1669 C CA . GLU C 1 41 ? -2.259 79.918 8.813 1.00 27.39 148 GLU C CA 1
ATOM 1670 C C . GLU C 1 41 ? -1.214 79.097 9.520 1.00 27.81 148 GLU C C 1
ATOM 1671 O O . GLU C 1 41 ? -1.466 77.948 9.864 1.00 27.99 148 GLU C O 1
ATOM 1677 N N . ASN C 1 42 ? -0.038 79.675 9.692 1.00 28.07 149 ASN C N 1
ATOM 1678 C CA . ASN C 1 42 ? 1.077 79.015 10.313 1.00 28.53 149 ASN C CA 1
ATOM 1679 C C . ASN C 1 42 ? 1.542 77.739 9.661 1.00 28.55 149 ASN C C 1
ATOM 1680 O O . ASN C 1 42 ? 2.270 76.966 10.286 1.00 29.55 149 ASN C O 1
ATOM 1685 N N . ASN C 1 43 ? 1.138 77.487 8.431 1.00 28.34 150 ASN C N 1
ATOM 1686 C CA . ASN C 1 43 ? 1.690 76.337 7.709 1.00 28.97 150 ASN C CA 1
ATOM 1687 C C . ASN C 1 43 ? 2.663 76.785 6.663 1.00 29.22 150 ASN C C 1
ATOM 1688 O O . ASN C 1 43 ? 2.418 77.828 6.006 1.00 30.05 150 ASN C O 1
ATOM 1693 N N . ILE C 1 44 ? 3.732 76.020 6.478 1.00 28.55 151 ILE C N 1
ATOM 1694 C CA . ILE C 1 44 ? 4.686 76.315 5.423 1.00 29.10 151 ILE C CA 1
ATOM 1695 C C . ILE C 1 44 ? 4.652 75.181 4.475 1.00 29.80 151 ILE C C 1
ATOM 1696 O O . ILE C 1 44 ? 4.694 74.034 4.915 1.00 31.15 151 ILE C O 1
ATOM 1701 N N . ILE C 1 45 ? 4.595 75.428 3.178 1.00 29.89 152 ILE C N 1
ATOM 1702 C CA . ILE C 1 45 ? 4.528 74.275 2.246 1.00 29.92 152 ILE C CA 1
ATOM 1703 C C . ILE C 1 45 ? 5.683 74.245 1.331 1.00 30.36 152 ILE C C 1
ATOM 1704 O O . ILE C 1 45 ? 5.922 75.233 0.637 1.00 31.74 152 ILE C O 1
ATOM 1709 N N . ILE C 1 46 ? 6.407 73.146 1.330 1.00 29.88 153 ILE C N 1
ATOM 1710 C CA . ILE C 1 46 ? 7.529 72.981 0.447 1.00 31.02 153 ILE C CA 1
ATOM 1711 C C . ILE C 1 46 ? 7.210 72.024 -0.716 1.00 31.71 153 ILE C C 1
ATOM 1712 O O . ILE C 1 46 ? 6.587 71.014 -0.521 1.00 32.63 153 ILE C O 1
ATOM 1717 N N . HIS C 1 47 ? 7.569 72.383 -1.949 1.00 32.38 154 HIS C N 1
ATOM 1718 C CA . HIS C 1 47 ? 7.298 71.506 -3.077 1.00 32.57 154 HIS C CA 1
ATOM 1719 C C . HIS C 1 47 ? 8.598 70.840 -3.536 1.00 33.46 154 HIS C C 1
ATOM 1720 O O . HIS C 1 47 ? 9.552 71.513 -3.899 1.00 30.40 154 HIS C O 1
ATOM 1727 N N . ALA C 1 48 ? 8.615 69.509 -3.518 1.00 35.21 155 ALA C N 1
ATOM 1728 C CA . ALA C 1 48 ? 9.810 68.853 -3.952 1.00 37.46 155 ALA C CA 1
ATOM 1729 C C . ALA C 1 48 ? 9.787 68.791 -5.481 1.00 39.34 155 ALA C C 1
ATOM 1730 O O . ALA C 1 48 ? 9.372 67.778 -6.044 1.00 38.74 155 ALA C O 1
ATOM 1732 N N . THR C 1 49 ? 10.222 69.861 -6.165 1.00 41.87 156 THR C N 1
ATOM 1733 C CA . THR C 1 49 ? 10.126 69.838 -7.649 1.00 43.84 156 THR C CA 1
ATOM 1734 C C . THR C 1 49 ? 11.452 69.377 -8.352 1.00 45.08 156 THR C C 1
ATOM 1735 O O . THR C 1 49 ? 11.505 69.170 -9.599 1.00 44.67 156 THR C O 1
ATOM 1747 N N . SER C 1 51 ? 14.406 67.161 -9.700 1.00 47.30 158 SER C N 1
ATOM 1748 C CA . SER C 1 51 ? 14.605 65.849 -10.311 1.00 46.78 158 SER C CA 1
ATOM 1749 C C . SER C 1 51 ? 15.570 64.879 -9.608 1.00 45.96 158 SER C C 1
ATOM 1750 O O . SER C 1 51 ? 16.389 65.281 -8.780 1.00 45.69 158 SER C O 1
ATOM 1753 N N . GLY C 1 52 ? 15.466 63.598 -9.977 1.00 45.40 159 GLY C N 1
ATOM 1754 C CA . GLY C 1 52 ? 16.227 62.506 -9.350 1.00 44.43 159 GLY C CA 1
ATOM 1755 C C . GLY C 1 52 ? 15.306 61.594 -8.542 1.00 43.79 159 GLY C C 1
ATOM 1756 O O . GLY C 1 52 ? 14.073 61.692 -8.637 1.00 43.88 159 GLY C O 1
ATOM 1757 N N . GLU C 1 53 ? 15.902 60.720 -7.736 1.00 42.75 160 GLU C N 1
ATOM 1758 C CA . GLU C 1 53 ? 15.145 59.865 -6.832 1.00 42.10 160 GLU C CA 1
ATOM 1759 C C . GLU C 1 53 ? 14.489 60.658 -5.699 1.00 41.52 160 GLU C C 1
ATOM 1760 O O . GLU C 1 53 ? 15.187 61.348 -4.946 1.00 42.06 160 GLU C O 1
ATOM 1766 N N . LYS C 1 54 ? 13.174 60.544 -5.528 1.00 40.06 161 LYS C N 1
ATOM 1767 C CA . LYS C 1 54 ? 12.594 61.123 -4.322 1.00 38.66 161 LYS C CA 1
ATOM 1768 C C . LYS C 1 54 ? 12.669 60.166 -3.128 1.00 38.66 161 LYS C C 1
ATOM 1769 O O . LYS C 1 54 ? 12.336 58.965 -3.222 1.00 39.00 161 LYS C O 1
ATOM 1775 N N . ARG C 1 55 ? 13.203 60.706 -2.032 1.00 37.70 162 ARG C N 1
ATOM 1776 C CA . ARG C 1 55 ? 13.378 60.020 -0.778 1.00 35.77 162 ARG C CA 1
ATOM 1777 C C . ARG C 1 55 ? 12.025 60.139 -0.089 1.00 34.29 162 ARG C C 1
ATOM 1778 O O . ARG C 1 55 ? 11.312 61.079 -0.357 1.00 33.56 162 ARG C O 1
ATOM 1786 N N . VAL C 1 56 ? 11.637 59.156 0.721 1.00 33.73 163 VAL C N 1
ATOM 1787 C CA . VAL C 1 56 ? 10.457 59.285 1.602 1.00 32.99 163 VAL C CA 1
ATOM 1788 C C . VAL C 1 56 ? 10.979 59.849 2.929 1.00 32.99 163 VAL C C 1
ATOM 1789 O O . VAL C 1 56 ? 11.835 59.238 3.564 1.00 33.99 163 VAL C O 1
ATOM 1793 N N . LEU C 1 57 ? 10.504 61.006 3.356 1.00 33.30 164 LEU C N 1
ATOM 1794 C CA . LEU C 1 57 ? 11.121 61.633 4.548 1.00 33.73 164 LEU C CA 1
ATOM 1795 C C . LEU C 1 57 ? 10.649 60.972 5.818 1.00 34.68 164 LEU C C 1
ATOM 1796 O O . LEU C 1 57 ? 9.492 60.706 5.904 1.00 35.48 164 LEU C O 1
ATOM 1801 N N . LYS C 1 58 ? 11.532 60.655 6.765 1.00 36.12 165 LYS C N 1
ATOM 1802 C CA . LYS C 1 58 ? 11.101 60.053 8.036 1.00 37.50 165 LYS C CA 1
ATOM 1803 C C . LYS C 1 58 ? 10.607 61.230 8.906 1.00 37.83 165 LYS C C 1
ATOM 1804 O O . LYS C 1 58 ? 10.573 62.378 8.472 1.00 37.70 165 LYS C O 1
ATOM 1810 N N . GLU C 1 59 ? 10.193 60.903 10.118 1.00 37.94 166 GLU C N 1
ATOM 1811 C CA . GLU C 1 59 ? 9.626 61.799 11.079 1.00 37.38 166 GLU C CA 1
ATOM 1812 C C . GLU C 1 59 ? 10.821 62.492 11.616 1.00 36.90 166 GLU C C 1
ATOM 1813 O O . GLU C 1 59 ? 11.853 61.876 11.701 1.00 37.00 166 GLU C O 1
ATOM 1819 N N . GLY C 1 60 ? 10.685 63.758 11.995 1.00 36.57 167 GLY C N 1
ATOM 1820 C CA . GLY C 1 60 ? 11.752 64.536 12.625 1.00 35.21 167 GLY C CA 1
ATOM 1821 C C . GLY C 1 60 ? 12.703 65.321 11.717 1.00 35.32 167 GLY C C 1
ATOM 1822 O O . GLY C 1 60 ? 13.681 65.882 12.199 1.00 36.16 167 GLY C O 1
ATOM 1823 N N . SER C 1 61 ? 12.473 65.380 10.424 1.00 35.44 168 SER C N 1
ATOM 1824 C CA . SER C 1 61 ? 13.435 66.032 9.562 1.00 35.37 168 SER C CA 1
ATOM 1825 C C . SER C 1 61 ? 13.315 67.535 9.655 1.00 34.13 168 SER C C 1
ATOM 1826 O O . SER C 1 61 ? 12.185 68.015 9.701 1.00 34.74 168 SER C O 1
ATOM 1829 N N . ILE C 1 62 ? 14.443 68.264 9.662 1.00 31.72 169 ILE C N 1
ATOM 1830 C CA . ILE C 1 62 ? 14.355 69.690 9.824 1.00 30.39 169 ILE C CA 1
ATOM 1831 C C . ILE C 1 62 ? 14.589 70.354 8.490 1.00 29.89 169 ILE C C 1
ATOM 1832 O O . ILE C 1 62 ? 15.525 69.981 7.772 1.00 29.59 169 ILE C O 1
ATOM 1837 N N . PHE C 1 63 ? 13.767 71.360 8.175 1.00 29.23 170 PHE C N 1
ATOM 1838 C CA . PHE C 1 63 ? 13.907 72.141 6.939 1.00 28.58 170 PHE C CA 1
ATOM 1839 C C . PHE C 1 63 ? 14.444 73.477 7.270 1.00 28.61 170 PHE C C 1
ATOM 1840 O O . PHE C 1 63 ? 14.079 74.024 8.315 1.00 29.59 170 PHE C O 1
ATOM 1848 N N . CYS C 1 64 ? 15.264 74.022 6.375 1.00 27.75 171 CYS C N 1
ATOM 1849 C CA . CYS C 1 64 ? 15.843 75.350 6.527 1.00 27.07 171 CYS C CA 1
ATOM 1850 C C . CYS C 1 64 ? 16.078 75.930 5.160 1.00 26.75 171 CYS C C 1
ATOM 1851 O O . CYS C 1 64 ? 15.911 75.200 4.191 1.00 26.69 171 CYS C O 1
ATOM 1854 N N . LEU C 1 65 ? 16.455 77.217 5.090 1.00 26.03 172 LEU C N 1
ATOM 1855 C CA . LEU C 1 65 ? 16.818 77.824 3.820 1.00 25.90 172 LEU C CA 1
ATOM 1856 C C . LEU C 1 65 ? 18.288 77.643 3.631 1.00 25.77 172 LEU C C 1
ATOM 1857 O O . LEU C 1 65 ? 18.949 77.058 4.480 1.00 26.80 172 LEU C O 1
ATOM 1862 N N . GLU C 1 66 ? 18.815 78.185 2.534 1.00 25.54 173 GLU C N 1
ATOM 1863 C CA . GLU C 1 66 ? 20.253 78.106 2.252 1.00 24.31 173 GLU C CA 1
ATOM 1864 C C . GLU C 1 66 ? 21.099 78.873 3.231 1.00 24.03 173 GLU C C 1
ATOM 1865 O O . GLU C 1 66 ? 22.270 78.546 3.453 1.00 23.82 173 GLU C O 1
ATOM 1871 N N . ASP C 1 67 ? 20.543 79.921 3.816 1.00 23.94 174 ASP C N 1
ATOM 1872 C CA . ASP C 1 67 ? 21.311 80.641 4.850 1.00 23.92 174 ASP C CA 1
ATOM 1873 C C . ASP C 1 67 ? 21.149 80.049 6.221 1.00 24.06 174 ASP C C 1
ATOM 1874 O O . ASP C 1 67 ? 21.510 80.655 7.218 1.00 24.07 174 ASP C O 1
ATOM 1879 N N . ARG C 1 68 ? 20.555 78.854 6.255 1.00 24.56 175 ARG C N 1
ATOM 1880 C CA . ARG C 1 68 ? 20.330 78.084 7.482 1.00 24.67 175 ARG C CA 1
ATOM 1881 C C . ARG C 1 68 ? 19.223 78.649 8.411 1.00 25.34 175 ARG C C 1
ATOM 1882 O O . ARG C 1 68 ? 19.038 78.185 9.547 1.00 24.83 175 ARG C O 1
ATOM 1890 N N . THR C 1 69 ? 18.495 79.656 7.910 1.00 26.00 176 THR C N 1
ATOM 1891 C CA . THR C 1 69 ? 17.255 80.100 8.534 1.00 26.71 176 THR C CA 1
ATOM 1892 C C . THR C 1 69 ? 16.313 78.911 8.693 1.00 27.42 176 THR C C 1
ATOM 1893 O O . THR C 1 69 ? 15.863 78.315 7.722 1.00 27.24 176 THR C O 1
ATOM 1897 N N . LEU C 1 70 ? 16.031 78.594 9.943 1.00 28.61 177 LEU C N 1
ATOM 1898 C CA . LEU C 1 70 ? 15.326 77.396 10.292 1.00 29.84 177 LEU C CA 1
ATOM 1899 C C . LEU C 1 70 ? 13.868 77.537 9.847 1.00 30.30 177 LEU C C 1
ATOM 1900 O O . LEU C 1 70 ? 13.219 78.524 10.156 1.00 31.49 177 LEU C O 1
ATOM 1905 N N . ILE C 1 71 ? 13.333 76.567 9.127 1.00 30.13 178 ILE C N 1
ATOM 1906 C CA . ILE C 1 71 ? 11.887 76.552 8.863 1.00 29.49 178 ILE C CA 1
ATOM 1907 C C . ILE C 1 71 ? 11.137 75.796 9.935 1.00 29.78 178 ILE C C 1
ATOM 1908 O O . ILE C 1 71 ? 10.265 76.364 10.619 1.00 30.29 178 ILE C O 1
ATOM 1913 N N . GLY C 1 72 ? 11.464 74.510 10.112 1.00 29.50 179 GLY C N 1
ATOM 1914 C CA . GLY C 1 72 ? 10.809 73.755 11.161 1.00 28.67 179 GLY C CA 1
ATOM 1915 C C . GLY C 1 72 ? 10.929 72.280 10.924 1.00 29.26 179 GLY C C 1
ATOM 1916 O O . GLY C 1 72 ? 11.716 71.825 10.109 1.00 29.45 179 GLY C O 1
ATOM 1925 N N . LEU C 1 74 ? 9.275 68.511 9.927 1.00 27.41 181 LEU C N 1
ATOM 1926 C CA . LEU C 1 74 ? 8.234 68.000 9.075 1.00 26.32 181 LEU C CA 1
ATOM 1927 C C . LEU C 1 74 ? 6.976 67.751 9.882 1.00 26.30 181 LEU C C 1
ATOM 1928 O O . LEU C 1 74 ? 6.999 67.181 10.942 1.00 26.53 181 LEU C O 1
ATOM 1933 N N . THR C 1 75 ? 5.858 68.196 9.377 1.00 26.48 182 THR C N 1
ATOM 1934 C CA . THR C 1 75 ? 4.573 67.845 9.982 1.00 26.34 182 THR C CA 1
ATOM 1935 C C . THR C 1 75 ? 3.799 66.825 9.192 1.00 26.00 182 THR C C 1
ATOM 1936 O O . THR C 1 75 ? 3.265 65.944 9.792 1.00 25.49 182 THR C O 1
ATOM 1940 N N . GLU C 1 76 ? 3.756 66.961 7.859 1.00 26.06 183 GLU C N 1
ATOM 1941 C CA . GLU C 1 76 ? 3.032 66.005 7.017 1.00 26.08 183 GLU C CA 1
ATOM 1942 C C . GLU C 1 76 ? 3.686 65.918 5.643 1.00 26.21 183 GLU C C 1
ATOM 1943 O O . GLU C 1 76 ? 4.099 66.978 5.086 1.00 26.64 183 GLU C O 1
ATOM 1949 N N . VAL C 1 77 ? 3.663 64.725 5.057 1.00 24.45 184 VAL C N 1
ATOM 1950 C CA . VAL C 1 77 ? 3.999 64.604 3.676 1.00 24.50 184 VAL C CA 1
ATOM 1951 C C . VAL C 1 77 ? 2.764 64.319 2.847 1.00 25.27 184 VAL C C 1
ATOM 1952 O O . VAL C 1 77 ? 2.065 63.408 3.196 1.00 26.57 184 VAL C O 1
ATOM 1956 N N . PHE C 1 78 ? 2.478 65.053 1.786 1.00 24.60 185 PHE C N 1
ATOM 1957 C CA . PHE C 1 78 ? 1.311 64.732 0.996 1.00 24.39 185 PHE C CA 1
ATOM 1958 C C . PHE C 1 78 ? 1.708 64.898 -0.497 1.00 26.13 185 PHE C C 1
ATOM 1959 O O . PHE C 1 78 ? 2.892 65.091 -0.868 1.00 25.53 185 PHE C O 1
ATOM 1967 N N . GLY C 1 79 ? 0.708 64.770 -1.356 1.00 26.32 186 GLY C N 1
ATOM 1968 C CA . GLY C 1 79 ? 0.969 64.840 -2.735 1.00 26.42 186 GLY C CA 1
ATOM 1969 C C . GLY C 1 79 ? 1.396 63.500 -3.296 1.00 26.79 186 GLY C C 1
ATOM 1970 O O . GLY C 1 79 ? 1.538 62.520 -2.613 1.00 25.43 186 GLY C O 1
ATOM 1971 N N . PRO C 1 80 ? 1.544 63.459 -4.620 1.00 27.90 187 PRO C N 1
ATOM 1972 C CA . PRO C 1 80 ? 1.829 62.188 -5.241 1.00 28.05 187 PRO C CA 1
ATOM 1973 C C . PRO C 1 80 ? 3.241 61.783 -4.812 1.00 28.69 187 PRO C C 1
ATOM 1974 O O . PRO C 1 80 ? 4.122 62.610 -4.458 1.00 28.72 187 PRO C O 1
ATOM 1978 N N . LEU C 1 81 ? 3.530 60.514 -4.887 1.00 29.42 188 LEU C N 1
ATOM 1979 C CA . LEU C 1 81 ? 4.853 60.061 -4.460 1.00 29.06 188 LEU C CA 1
ATOM 1980 C C . LEU C 1 81 ? 5.967 60.614 -5.313 1.00 30.09 188 LEU C C 1
ATOM 1981 O O . LEU C 1 81 ? 7.072 60.829 -4.831 1.00 29.98 188 LEU C O 1
ATOM 1986 N N . GLN C 1 82 ? 5.724 60.761 -6.626 1.00 31.50 189 GLN C N 1
ATOM 1987 C CA . GLN C 1 82 ? 6.738 61.355 -7.557 1.00 32.63 189 GLN C CA 1
ATOM 1988 C C . GLN C 1 82 ? 7.176 62.766 -7.168 1.00 32.89 189 GLN C C 1
ATOM 1989 O O . GLN C 1 82 ? 8.365 63.017 -7.222 1.00 33.27 189 GLN C O 1
ATOM 1995 N N . ASN C 1 83 ? 6.233 63.660 -6.784 1.00 33.33 190 ASN C N 1
ATOM 1996 C CA . ASN C 1 83 ? 6.516 65.070 -6.442 1.00 33.28 190 ASN C CA 1
ATOM 1997 C C . ASN C 1 83 ? 5.712 65.308 -5.197 1.00 32.06 190 ASN C C 1
ATOM 1998 O O . ASN C 1 83 ? 4.505 65.637 -5.225 1.00 32.96 190 ASN C O 1
ATOM 2003 N N . PRO C 1 84 ? 6.335 65.016 -4.079 1.00 30.09 191 PRO C N 1
ATOM 2004 C CA . PRO C 1 84 ? 5.777 65.278 -2.760 1.00 28.57 191 PRO C CA 1
ATOM 2005 C C . PRO C 1 84 ? 5.624 66.727 -2.467 1.00 27.45 191 PRO C C 1
ATOM 2006 O O . PRO C 1 84 ? 6.331 67.572 -3.046 1.00 28.87 191 PRO C O 1
ATOM 2010 N N . PHE C 1 85 ? 4.775 67.029 -1.514 1.00 26.14 192 PHE C N 1
ATOM 2011 C CA . PHE C 1 85 ? 4.757 68.342 -0.936 1.00 25.41 192 PHE C CA 1
ATOM 2012 C C . PHE C 1 85 ? 5.078 68.117 0.524 1.00 26.16 192 PHE C C 1
ATOM 2013 O O . PHE C 1 85 ? 4.645 67.086 1.153 1.00 27.72 192 PHE C O 1
ATOM 2021 N N . TYR C 1 86 ? 5.744 69.059 1.137 1.00 25.69 193 TYR C N 1
ATOM 2022 C CA . TYR C 1 86 ? 5.908 68.939 2.605 1.00 26.90 193 TYR C CA 1
ATOM 2023 C C . TYR C 1 86 ? 5.220 70.026 3.372 1.00 27.39 193 TYR C C 1
ATOM 2024 O O . TYR C 1 86 ? 5.378 71.210 3.063 1.00 29.64 193 TYR C O 1
ATOM 2033 N N . ARG C 1 87 ? 4.525 69.682 4.414 1.00 27.02 194 ARG C N 1
ATOM 2034 C CA . ARG C 1 87 ? 3.960 70.765 5.231 1.00 27.84 194 ARG C CA 1
ATOM 2035 C C . ARG C 1 87 ? 4.661 70.881 6.550 1.00 28.80 194 ARG C C 1
ATOM 2036 O O . ARG C 1 87 ? 4.867 69.828 7.254 1.00 29.75 194 ARG C O 1
ATOM 2044 N N . ILE C 1 88 ? 5.100 72.110 6.872 1.00 28.39 195 ILE C N 1
ATOM 2045 C CA . ILE C 1 88 ? 5.639 72.406 8.229 1.00 27.74 195 ILE C CA 1
ATOM 2046 C C . ILE C 1 88 ? 4.618 73.310 8.999 1.00 27.72 195 ILE C C 1
ATOM 2047 O O . ILE C 1 88 ? 4.281 74.386 8.568 1.00 28.48 195 ILE C O 1
ATOM 2052 N N . LYS C 1 89 ? 4.041 72.841 10.082 1.00 26.88 196 LYS C N 1
ATOM 2053 C CA . LYS C 1 89 ? 3.144 73.669 10.846 1.00 26.93 196 LYS C CA 1
ATOM 2054 C C . LYS C 1 89 ? 3.874 74.344 11.962 1.00 27.52 196 LYS C C 1
ATOM 2055 O O . LYS C 1 89 ? 4.353 73.675 12.886 1.00 28.49 196 LYS C O 1
ATOM 2061 N N . LEU C 1 90 ? 3.958 75.660 11.916 1.00 27.30 197 LEU C N 1
ATOM 2062 C CA . LEU C 1 90 ? 4.672 76.377 13.000 1.00 27.63 197 LEU C CA 1
ATOM 2063 C C . LEU C 1 90 ? 3.781 76.715 14.233 1.00 27.71 197 LEU C C 1
ATOM 2064 O O . LEU C 1 90 ? 2.603 77.005 14.089 1.00 28.08 197 LEU C O 1
ATOM 2069 N N . PRO C 1 91 ? 4.350 76.669 15.448 1.00 27.73 198 PRO C N 1
ATOM 2070 C CA . PRO C 1 91 ? 3.504 76.965 16.576 1.00 28.23 198 PRO C CA 1
ATOM 2071 C C . PRO C 1 91 ? 3.190 78.438 16.615 1.00 29.39 198 PRO C C 1
ATOM 2072 O O . PRO C 1 91 ? 3.816 79.223 15.907 1.00 30.24 198 PRO C O 1
ATOM 2076 N N . ASP C 1 92 ? 2.238 78.820 17.448 1.00 30.40 199 ASP C N 1
ATOM 2077 C CA . ASP C 1 92 ? 1.905 80.219 17.645 1.00 31.49 199 ASP C CA 1
ATOM 2078 C C . ASP C 1 92 ? 3.077 81.084 18.093 1.00 32.25 199 ASP C C 1
ATOM 2079 O O . ASP C 1 92 ? 3.140 82.274 17.750 1.00 32.85 199 ASP C O 1
ATOM 2084 N N . SER C 1 93 ? 3.970 80.513 18.905 1.00 32.74 200 SER C N 1
ATOM 2085 C CA . SER C 1 93 ? 5.137 81.242 19.392 1.00 32.96 200 SER C CA 1
ATOM 2086 C C . SER C 1 93 ? 6.091 81.651 18.256 1.00 32.98 200 SER C C 1
ATOM 2087 O O . SER C 1 93 ? 6.934 82.511 18.449 1.00 33.09 200 SER C O 1
ATOM 2090 N N . LYS C 1 94 ? 5.957 81.051 17.080 1.00 33.01 201 LYS C N 1
ATOM 2091 C CA . LYS C 1 94 ? 6.867 81.389 15.999 1.00 33.60 201 LYS C CA 1
ATOM 2092 C C . LYS C 1 94 ? 6.236 82.216 14.873 1.00 32.90 201 LYS C C 1
ATOM 2093 O O . LYS C 1 94 ? 6.604 82.128 13.719 1.00 32.50 201 LYS C O 1
ATOM 2099 N N . LYS C 1 95 ? 5.292 83.050 15.248 1.00 32.73 202 LYS C N 1
ATOM 2100 C CA . LYS C 1 95 ? 4.610 83.895 14.304 1.00 32.81 202 LYS C CA 1
ATOM 2101 C C . LYS C 1 95 ? 5.560 84.805 13.539 1.00 32.55 202 LYS C C 1
ATOM 2102 O O . LYS C 1 95 ? 5.377 85.023 12.323 1.00 32.54 202 LYS C O 1
ATOM 2108 N N . ASN C 1 96 ? 6.529 85.384 14.269 1.00 31.66 203 ASN C N 1
ATOM 2109 C CA . ASN C 1 96 ? 7.579 86.202 13.685 1.00 30.52 203 ASN C CA 1
ATOM 2110 C C . ASN C 1 96 ? 8.357 85.489 12.561 1.00 29.94 203 ASN C C 1
ATOM 2111 O O . ASN C 1 96 ? 8.677 86.102 11.538 1.00 30.05 203 ASN C O 1
ATOM 2116 N N . LEU C 1 97 ? 8.637 84.200 12.753 1.00 28.95 204 LEU C N 1
ATOM 2117 C CA . LEU C 1 97 ? 9.313 83.381 11.755 1.00 27.89 204 LEU C CA 1
ATOM 2118 C C . LEU C 1 97 ? 8.430 83.172 10.523 1.00 28.14 204 LEU C C 1
ATOM 2119 O O . LEU C 1 97 ? 8.899 83.302 9.381 1.00 28.51 204 LEU C O 1
ATOM 2124 N N . PHE C 1 98 ? 7.164 82.835 10.762 1.00 27.68 205 PHE C N 1
ATOM 2125 C CA . PHE C 1 98 ? 6.190 82.654 9.704 1.00 27.21 205 PHE C CA 1
ATOM 2126 C C . PHE C 1 98 ? 6.182 83.860 8.797 1.00 27.70 205 PHE C C 1
ATOM 2127 O O . PHE C 1 98 ? 6.357 83.717 7.597 1.00 27.80 205 PHE C O 1
ATOM 2135 N N . ASP C 1 99 ? 5.984 85.047 9.366 1.00 27.86 206 ASP C N 1
ATOM 2136 C CA . ASP C 1 99 ? 5.974 86.269 8.578 1.00 28.54 206 ASP C CA 1
ATOM 2137 C C . ASP C 1 99 ? 7.245 86.442 7.755 1.00 28.97 206 ASP C C 1
ATOM 2138 O O . ASP C 1 99 ? 7.204 86.999 6.652 1.00 28.94 206 ASP C O 1
ATOM 2143 N N . GLU C 1 100 ? 8.364 85.973 8.301 1.00 29.37 207 GLU C N 1
ATOM 2144 C CA . GLU C 1 100 ? 9.620 86.110 7.618 1.00 30.53 207 GLU C CA 1
ATOM 2145 C C . GLU C 1 100 ? 9.631 85.132 6.4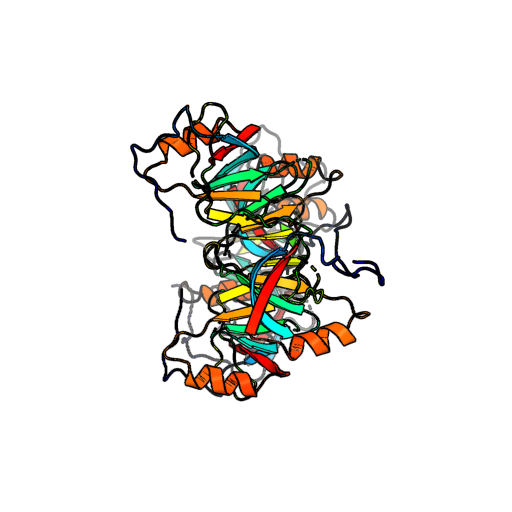69 1.00 29.39 207 GLU C C 1
ATOM 2146 O O . GLU C 1 100 ? 10.182 85.403 5.426 1.00 30.38 207 GLU C O 1
ATOM 2152 N N . LEU C 1 101 ? 9.029 83.989 6.639 1.00 28.71 208 LEU C N 1
ATOM 2153 C CA . LEU C 1 101 ? 9.132 83.023 5.593 1.00 28.30 208 LEU C CA 1
ATOM 2154 C C . LEU C 1 101 ? 8.137 83.387 4.510 1.00 28.55 208 LEU C C 1
ATOM 2155 O O . LEU C 1 101 ? 8.411 83.256 3.324 1.00 28.91 208 LEU C O 1
ATOM 2160 N N . LYS C 1 102 ? 6.978 83.865 4.949 1.00 28.62 209 LYS C N 1
ATOM 2161 C CA . LYS C 1 102 ? 5.860 84.294 4.094 1.00 28.40 209 LYS C CA 1
ATOM 2162 C C . LYS C 1 102 ? 6.408 85.140 2.965 1.00 27.85 209 LYS C C 1
ATOM 2163 O O . LYS C 1 102 ? 5.910 85.152 1.836 1.00 28.45 209 LYS C O 1
ATOM 2169 N N . VAL C 1 103 ? 7.479 85.832 3.275 1.00 27.19 210 VAL C N 1
ATOM 2170 C CA . VAL C 1 103 ? 7.976 86.857 2.414 1.00 26.57 210 VAL C CA 1
ATOM 2171 C C . VAL C 1 103 ? 9.045 86.267 1.509 1.00 26.34 210 VAL C C 1
ATOM 2172 O O . VAL C 1 103 ? 9.464 86.926 0.571 1.00 26.61 210 VAL C O 1
ATOM 2176 N N . ARG C 1 104 ? 9.420 85.013 1.747 1.00 25.74 211 ARG C N 1
ATOM 2177 C CA . ARG C 1 104 ? 10.599 84.407 1.136 1.00 25.51 211 ARG C CA 1
ATOM 2178 C C . ARG C 1 104 ? 10.230 83.238 0.207 1.00 25.54 211 ARG C C 1
ATOM 2179 O O . ARG C 1 104 ? 11.056 82.366 -0.195 1.00 25.09 211 ARG C O 1
ATOM 2187 N N . LEU C 1 105 ? 8.961 83.201 -0.124 1.00 25.11 212 LEU C N 1
ATOM 2188 C CA . LEU C 1 105 ? 8.484 82.271 -1.109 1.00 25.02 212 LEU C CA 1
ATOM 2189 C C . LEU C 1 105 ? 9.362 82.254 -2.358 1.00 25.00 212 LEU C C 1
ATOM 2190 O O . LEU C 1 105 ? 9.725 83.294 -2.898 1.00 24.77 212 LEU C O 1
ATOM 2195 N N . GLY C 1 106 ? 9.665 81.051 -2.835 1.00 25.18 213 GLY C N 1
ATOM 2196 C CA . GLY C 1 106 ? 10.464 80.926 -4.069 1.00 24.47 213 GLY C CA 1
ATOM 2197 C C . GLY C 1 106 ? 11.899 80.499 -3.842 1.00 24.24 213 GLY C C 1
ATOM 2198 O O . GLY C 1 106 ? 12.530 79.930 -4.738 1.00 23.66 213 GLY C O 1
ATOM 2199 N N . GLU C 1 107 ? 12.407 80.752 -2.635 1.00 24.26 214 GLU C N 1
ATOM 2200 C CA . GLU C 1 107 ? 13.705 80.238 -2.254 1.00 25.15 214 GLU C CA 1
ATOM 2201 C C . GLU C 1 107 ? 13.753 78.720 -2.112 1.00 25.56 214 GLU C C 1
ATOM 2202 O O . GLU C 1 107 ? 12.733 78.119 -1.806 1.00 25.74 214 GLU C O 1
ATOM 2208 N N . LYS C 1 108 ? 14.941 78.141 -2.325 1.00 25.82 215 LYS C N 1
ATOM 2209 C CA . LYS C 1 108 ? 15.170 76.718 -2.221 1.00 26.85 215 LYS C CA 1
ATOM 2210 C C . LYS C 1 108 ? 15.065 76.300 -0.764 1.00 27.61 215 LYS C C 1
ATOM 2211 O O . LYS C 1 108 ? 15.561 77.000 0.092 1.00 29.51 215 LYS C O 1
ATOM 2217 N N . ALA C 1 109 ? 14.406 75.184 -0.455 1.00 27.19 216 ALA C N 1
ATOM 2218 C CA . ALA C 1 109 ? 14.501 74.678 0.880 1.00 26.72 216 ALA C CA 1
ATOM 2219 C C . ALA C 1 109 ? 15.460 73.512 0.937 1.00 26.68 216 ALA C C 1
ATOM 2220 O O . ALA C 1 109 ? 15.665 72.829 -0.061 1.00 27.10 216 ALA C O 1
ATOM 2222 N N . PHE C 1 110 ? 15.995 73.259 2.124 1.00 26.05 217 PHE C N 1
ATOM 2223 C CA . PHE C 1 110 ? 16.923 72.183 2.319 1.00 25.91 217 PHE C CA 1
ATOM 2224 C C . PHE C 1 110 ? 16.497 71.416 3.501 1.00 26.16 217 PHE C C 1
ATOM 2225 O O . PHE C 1 110 ? 15.714 71.901 4.304 1.00 26.39 217 PHE C O 1
ATOM 2233 N N . ILE C 1 111 ? 17.031 70.207 3.608 1.00 26.93 218 ILE C N 1
ATOM 2234 C CA . ILE C 1 111 ? 16.790 69.290 4.733 1.00 28.08 218 ILE C CA 1
ATOM 2235 C C . ILE C 1 111 ? 18.158 69.097 5.505 1.00 28.94 218 ILE C C 1
ATOM 2236 O O . ILE C 1 111 ? 19.230 68.806 4.888 1.00 29.62 218 ILE C O 1
ATOM 2241 N N . VAL C 1 112 ? 18.121 69.313 6.820 1.00 29.00 219 VAL C N 1
ATOM 2242 C CA . VAL C 1 112 ? 19.268 69.108 7.666 1.00 29.78 219 VAL C CA 1
ATOM 2243 C C . VAL C 1 112 ? 19.625 67.621 7.709 1.00 31.00 219 VAL C C 1
ATOM 2244 O O . VAL C 1 112 ? 18.739 66.779 7.554 1.00 31.21 219 VAL C O 1
ATOM 2248 N N . THR C 1 113 ? 20.904 67.289 7.944 1.00 32.53 220 THR C N 1
ATOM 2249 C CA . THR C 1 113 ? 21.342 65.866 8.055 1.00 33.68 220 THR C CA 1
ATOM 2250 C C . THR C 1 113 ? 22.339 65.534 9.183 1.00 33.46 220 THR C C 1
ATOM 2251 O O . THR C 1 113 ? 21.980 65.149 10.290 1.00 33.22 220 THR C O 1
ATOM 2255 N N . GLU D 1 13 ? -8.189 52.684 -14.438 1.00 29.34 120 GLU D N 1
ATOM 2256 C CA . GLU D 1 13 ? -8.709 52.884 -15.833 1.00 29.50 120 GLU D CA 1
ATOM 2257 C C . GLU D 1 13 ? -9.597 54.145 -15.921 1.00 29.12 120 GLU D C 1
ATOM 2258 O O . GLU D 1 13 ? -9.216 55.114 -16.572 1.00 29.08 120 GLU D O 1
ATOM 2264 N N . THR D 1 14 ? -10.757 54.134 -15.261 1.00 28.97 121 THR D N 1
ATOM 2265 C CA . THR D 1 14 ? -11.683 55.274 -15.278 1.00 28.10 121 THR D CA 1
ATOM 2266 C C . THR D 1 14 ? -11.276 56.333 -14.278 1.00 29.09 121 THR D C 1
ATOM 2267 O O . THR D 1 14 ? -11.001 56.029 -13.116 1.00 27.22 121 THR D O 1
ATOM 2271 N N . VAL D 1 15 ? -11.262 57.576 -14.767 1.00 30.76 122 VAL D N 1
ATOM 2272 C CA . VAL D 1 15 ? -10.870 58.782 -14.039 1.00 32.34 122 VAL D CA 1
ATOM 2273 C C . VAL D 1 15 ? -11.719 59.889 -14.685 1.00 33.82 122 VAL D C 1
ATOM 2274 O O . VAL D 1 15 ? -11.908 59.870 -15.905 1.00 34.22 122 VAL D O 1
ATOM 2278 N N . PRO D 1 16 ? -12.278 60.823 -13.887 1.00 35.14 123 PRO D N 1
ATOM 2279 C CA . PRO D 1 16 ? -12.924 62.134 -14.316 1.00 35.47 123 PRO D CA 1
ATOM 2280 C C . PRO D 1 16 ? -12.089 63.494 -14.392 1.00 36.82 123 PRO D C 1
ATOM 2281 O O . PRO D 1 16 ? -11.498 63.721 -13.341 1.00 36.98 123 PRO D O 1
ATOM 2285 N N . GLU D 1 17 ? -12.027 64.337 -15.530 1.00 39.08 124 GLU D N 1
ATOM 2286 C CA . GLU D 1 17 ? -11.546 65.775 -15.807 1.00 38.65 124 GLU D CA 1
ATOM 2287 C C . GLU D 1 17 ? -12.770 66.587 -16.154 1.00 37.19 124 GLU D C 1
ATOM 2288 O O . GLU D 1 17 ? -13.790 66.019 -16.394 1.00 36.43 124 GLU D O 1
ATOM 2294 N N . LEU D 1 18 ? -12.634 67.884 -16.351 1.00 35.53 125 LEU D N 1
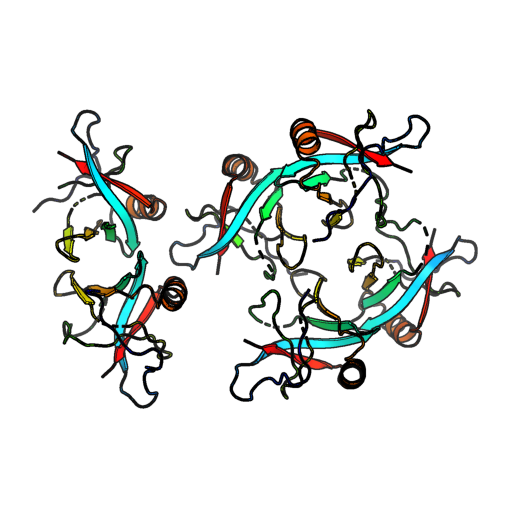ATOM 2295 C CA . LEU D 1 18 ? -13.760 68.668 -16.571 1.00 33.62 125 LEU D CA 1
ATOM 2296 C C . LEU D 1 18 ? -13.567 69.233 -17.948 1.00 33.34 125 LEU D C 1
ATOM 2297 O O . LEU D 1 18 ? -12.461 69.629 -18.302 1.00 33.90 125 LEU D O 1
ATOM 2302 N N . PRO D 1 19 ? -14.620 69.247 -18.736 1.00 32.71 126 PRO D N 1
ATOM 2303 C CA . PRO D 1 19 ? -14.624 69.994 -19.993 1.00 32.60 126 PRO D CA 1
ATOM 2304 C C . PRO D 1 19 ? -14.390 71.464 -19.709 1.00 32.61 126 PRO D C 1
ATOM 2305 O O . PRO D 1 19 ? -14.784 71.912 -18.664 1.00 32.70 126 PRO D O 1
ATOM 2309 N N . GLU D 1 20 ? -13.750 72.199 -20.608 1.00 33.20 127 GLU D N 1
ATOM 2310 C CA . GLU D 1 20 ? -13.721 73.651 -20.484 1.00 34.05 127 GLU D CA 1
ATOM 2311 C C . GLU D 1 20 ? -15.106 74.217 -20.298 1.00 33.15 127 GLU D C 1
ATOM 2312 O O . GLU D 1 20 ? -15.214 74.961 -19.344 1.00 33.55 127 GLU D O 1
ATOM 2318 N N . ASP D 1 21 ? -16.120 73.903 -21.151 1.00 32.03 128 ASP D N 1
ATOM 2319 C CA . ASP D 1 21 ? -17.377 74.668 -21.093 1.00 30.94 128 ASP D CA 1
ATOM 2320 C C . ASP D 1 21 ? -18.282 74.237 -19.902 1.00 30.32 128 ASP D C 1
ATOM 2321 O O . ASP D 1 21 ? -19.424 74.668 -19.748 1.00 30.65 128 ASP D O 1
ATOM 2326 N N . TYR D 1 22 ? -17.739 73.397 -19.036 1.00 29.38 129 TYR D N 1
ATOM 2327 C CA . TYR D 1 22 ? -18.469 72.929 -17.884 1.00 28.64 129 TYR D CA 1
ATOM 2328 C C . TYR D 1 22 ? -18.777 74.045 -16.961 1.00 29.38 129 TYR D C 1
ATOM 2329 O O . TYR D 1 22 ? -17.890 74.781 -16.549 1.00 29.78 129 TYR D O 1
ATOM 2338 N N . GLU D 1 23 ? -20.029 74.130 -16.588 1.00 30.19 130 GLU D N 1
ATOM 2339 C CA . GLU D 1 23 ? -20.483 75.246 -15.831 1.00 31.49 130 GLU D CA 1
ATOM 2340 C C . GLU D 1 23 ? -21.525 74.615 -14.873 1.00 30.77 130 GLU D C 1
ATOM 2341 O O . GLU D 1 23 ? -22.249 73.716 -15.264 1.00 30.66 130 GLU D O 1
ATOM 2347 N N . ILE D 1 24 ? -21.508 74.992 -13.598 1.00 30.03 131 ILE D N 1
ATOM 2348 C CA . ILE D 1 24 ? -22.393 74.359 -12.644 1.00 29.57 131 ILE D CA 1
ATOM 2349 C C . ILE D 1 24 ? -23.754 74.948 -12.834 1.00 29.83 131 ILE D C 1
ATOM 2350 O O . ILE D 1 24 ? -23.908 76.167 -12.897 1.00 30.02 131 ILE D O 1
ATOM 2355 N N . SER D 1 25 ? -24.770 74.117 -12.916 1.00 30.37 132 SER D N 1
ATOM 2356 C CA . SER D 1 25 ? -26.046 74.748 -13.209 1.00 31.61 132 SER D CA 1
ATOM 2357 C C . SER D 1 25 ? -26.671 75.377 -11.975 1.00 31.76 132 SER D C 1
ATOM 2358 O O . SER D 1 25 ? -26.494 74.857 -10.862 1.00 32.05 132 SER D O 1
ATOM 2361 N N . GLU D 1 26 ? -27.356 76.506 -12.181 1.00 32.07 133 GLU D N 1
ATOM 2362 C CA . GLU D 1 26 ? -27.928 77.293 -11.063 1.00 32.46 133 GLU D CA 1
ATOM 2363 C C . GLU D 1 26 ? -28.883 76.465 -10.229 1.00 31.52 133 GLU D C 1
ATOM 2364 O O . GLU D 1 26 ? -29.183 76.809 -9.087 1.00 31.26 133 GLU D O 1
ATOM 2370 N N . LYS D 1 27 ? -29.352 75.368 -10.797 1.00 30.87 134 LYS D N 1
ATOM 2371 C CA . LYS D 1 27 ? -30.221 74.525 -10.005 1.00 30.72 134 LYS D CA 1
ATOM 2372 C C . LYS D 1 27 ? -29.589 73.413 -9.249 1.00 30.66 134 LYS D C 1
ATOM 2373 O O . LYS D 1 27 ? -30.293 72.640 -8.588 1.00 31.07 134 LYS D O 1
ATOM 2379 N N . THR D 1 28 ? -28.292 73.283 -9.304 1.00 29.74 135 THR D N 1
ATOM 2380 C CA . THR D 1 28 ? -27.772 72.255 -8.469 1.00 29.71 135 THR D CA 1
ATOM 2381 C C . THR D 1 28 ? -27.301 72.729 -7.122 1.00 29.23 135 THR D C 1
ATOM 2382 O O . THR D 1 28 ? -26.872 73.863 -6.954 1.00 29.40 135 THR D O 1
ATOM 2386 N N . ILE D 1 29 ? -27.307 71.805 -6.183 1.00 28.44 136 ILE D N 1
ATOM 2387 C CA . ILE D 1 29 ? -27.116 72.118 -4.787 1.00 27.77 136 ILE D CA 1
ATOM 2388 C C . ILE D 1 29 ? -25.654 72.357 -4.483 1.00 28.07 136 ILE D C 1
ATOM 2389 O O . ILE D 1 29 ? -24.774 71.537 -4.788 1.00 28.40 136 ILE D O 1
ATOM 2394 N N . ILE D 1 30 ? -25.403 73.482 -3.837 1.00 27.72 137 ILE D N 1
ATOM 2395 C CA . ILE D 1 30 ? -24.053 73.870 -3.465 1.00 27.04 137 ILE D CA 1
ATOM 2396 C C . ILE D 1 30 ? -24.011 73.804 -1.958 1.00 26.68 137 ILE D C 1
ATOM 2397 O O . ILE D 1 30 ? -24.987 74.124 -1.314 1.00 25.84 137 ILE D O 1
ATOM 2402 N N . THR D 1 31 ? -22.878 73.374 -1.416 1.00 26.49 138 THR D N 1
ATOM 2403 C CA . THR D 1 31 ? -22.733 73.146 0.012 1.00 26.30 138 THR D CA 1
ATOM 2404 C C . THR D 1 31 ? -21.421 73.735 0.452 1.00 25.57 138 THR D C 1
ATOM 2405 O O . THR D 1 31 ? -20.411 73.427 -0.112 1.00 24.90 138 THR D O 1
ATOM 2409 N N . PRO D 1 32 ? -21.442 74.570 1.494 1.00 25.61 139 PRO D N 1
ATOM 2410 C CA . PRO D 1 32 ? -20.211 75.200 2.007 1.00 25.71 139 PRO D CA 1
ATOM 2411 C C . PRO D 1 32 ? -19.316 74.116 2.586 1.00 26.11 139 PRO D C 1
ATOM 2412 O O . PRO D 1 32 ? -19.828 73.220 3.268 1.00 26.67 139 PRO D O 1
ATOM 2416 N N . ILE D 1 33 ? -18.020 74.178 2.300 1.00 26.55 140 ILE D N 1
ATOM 2417 C CA . ILE D 1 33 ? -17.079 73.097 2.606 1.00 26.96 140 ILE D CA 1
ATOM 2418 C C . ILE D 1 33 ? -15.812 73.623 3.281 1.00 27.68 140 ILE D C 1
ATOM 2419 O O . ILE D 1 33 ? -15.128 72.884 3.983 1.00 28.48 140 ILE D O 1
ATOM 2424 N N . GLY D 1 34 ? -15.442 74.865 3.024 1.00 27.46 141 GLY D N 1
ATOM 2425 C CA . GLY D 1 34 ? -14.202 75.380 3.577 1.00 27.57 141 GLY D CA 1
ATOM 2426 C C . GLY D 1 34 ? -13.888 76.791 3.129 1.00 27.71 141 GLY D C 1
ATOM 2427 O O . GLY D 1 34 ? -14.802 77.558 2.682 1.00 28.31 141 GLY D O 1
ATOM 2428 N N . VAL D 1 35 ? -12.607 77.143 3.238 1.00 26.73 142 VAL D N 1
ATOM 2429 C CA . VAL D 1 35 ? -12.177 78.470 2.824 1.00 26.53 142 VAL D CA 1
ATOM 2430 C C . VAL D 1 35 ? -11.015 78.390 1.879 1.00 26.47 142 VAL D C 1
ATOM 2431 O O . VAL D 1 35 ? -10.099 77.687 2.102 1.00 27.22 142 VAL D O 1
ATOM 2435 N N . LEU D 1 36 ? -11.075 79.120 0.783 1.00 26.96 143 LEU D N 1
ATOM 2436 C CA . LEU D 1 36 ? -10.003 79.160 -0.219 1.00 26.65 143 LEU D CA 1
ATOM 2437 C C . LEU D 1 36 ? -8.797 79.787 0.418 1.00 26.91 143 LEU D C 1
ATOM 2438 O O . LEU D 1 36 ? -8.851 80.953 0.770 1.00 27.47 143 LEU D O 1
ATOM 2443 N N . LYS D 1 37 ? -7.711 79.048 0.589 1.00 26.91 144 LYS D N 1
ATOM 2444 C CA . LYS D 1 37 ? -6.567 79.613 1.374 1.00 27.39 144 LYS D CA 1
ATOM 2445 C C . LYS D 1 37 ? -5.288 79.826 0.608 1.00 27.46 144 LYS D C 1
ATOM 2446 O O . LYS D 1 37 ? -4.509 80.625 0.976 1.00 27.54 144 LYS D O 1
ATOM 2452 N N . SER D 1 38 ? -5.047 79.095 -0.452 1.00 27.97 145 SER D N 1
ATOM 2453 C CA . SER D 1 38 ? -3.766 79.189 -1.102 1.00 28.38 145 SER D CA 1
ATOM 2454 C C . SER D 1 38 ? -3.801 78.830 -2.590 1.00 28.70 145 SER D C 1
ATOM 2455 O O . SER D 1 38 ? -4.604 77.971 -3.033 1.00 29.10 145 SER D O 1
ATOM 2458 N N . ALA D 1 39 ? -2.895 79.478 -3.345 1.00 27.81 146 ALA D N 1
ATOM 2459 C CA . ALA D 1 39 ? -2.813 79.285 -4.781 1.00 26.45 146 ALA D CA 1
ATOM 2460 C C . ALA D 1 39 ? -1.386 79.461 -5.257 1.00 26.28 146 ALA D C 1
ATOM 2461 O O . ALA D 1 39 ? -0.847 80.616 -5.353 1.00 25.68 146 ALA D O 1
ATOM 2463 N N . PHE D 1 40 ? -0.779 78.316 -5.567 1.00 25.62 147 PHE D N 1
ATOM 2464 C CA . PHE D 1 40 ? 0.562 78.310 -6.112 1.00 25.41 147 PHE D CA 1
ATOM 2465 C C . PHE D 1 40 ? 0.776 77.177 -7.141 1.00 26.67 147 PHE D C 1
ATOM 2466 O O . PHE D 1 40 ? 0.328 76.021 -6.950 1.00 27.87 147 PHE D O 1
ATOM 2474 N N . GLU D 1 41 ? 1.440 77.512 -8.246 1.00 27.09 148 GLU D N 1
ATOM 2475 C CA . GLU D 1 41 ? 1.853 76.517 -9.245 1.00 27.83 148 GLU D CA 1
ATOM 2476 C C . GLU D 1 41 ? 0.668 75.702 -9.707 1.00 28.10 148 GLU D C 1
ATOM 2477 O O . GLU D 1 41 ? 0.668 74.461 -9.639 1.00 28.82 148 GLU D O 1
ATOM 2483 N N . ASN D 1 42 ? -0.375 76.385 -10.115 1.00 28.22 149 ASN D N 1
ATOM 2484 C CA . ASN D 1 42 ? -1.595 75.685 -10.494 1.00 28.70 149 ASN D CA 1
ATOM 2485 C C . ASN D 1 42 ? -2.269 74.828 -9.456 1.00 28.46 149 ASN D C 1
ATOM 2486 O O . ASN D 1 42 ? -3.180 74.095 -9.792 1.00 29.26 149 ASN D O 1
ATOM 2491 N N . ASN D 1 43 ? -1.878 74.932 -8.195 1.00 28.27 150 ASN D N 1
ATOM 2492 C CA . ASN D 1 43 ? -2.657 74.227 -7.195 1.00 28.61 150 ASN D CA 1
ATOM 2493 C C . ASN D 1 43 ? -3.488 75.182 -6.416 1.00 28.93 150 ASN D C 1
ATOM 2494 O O . ASN D 1 43 ? -3.026 76.251 -6.025 1.00 29.96 150 ASN D O 1
ATOM 2499 N N . ILE D 1 44 ? -4.715 74.805 -6.173 1.00 28.88 151 ILE D N 1
ATOM 2500 C CA . ILE D 1 44 ? -5.539 75.535 -5.227 1.00 29.51 151 ILE D CA 1
ATOM 2501 C C . ILE D 1 44 ? -5.707 74.739 -3.923 1.00 30.24 151 ILE D C 1
ATOM 2502 O O . ILE D 1 44 ? -5.948 73.530 -3.975 1.00 31.45 151 ILE D O 1
ATOM 2507 N N . ILE D 1 45 ? -5.590 75.381 -2.767 1.00 30.09 152 ILE D N 1
ATOM 2508 C CA . ILE D 1 45 ? -5.718 74.656 -1.549 1.00 29.82 152 ILE D CA 1
ATOM 2509 C C . ILE D 1 45 ? -6.874 75.201 -0.820 1.00 30.13 152 ILE D C 1
ATOM 2510 O O . ILE D 1 45 ? -6.845 76.378 -0.549 1.00 31.50 152 ILE D O 1
ATOM 2515 N N . ILE D 1 46 ? -7.829 74.366 -0.431 1.00 29.67 153 ILE D N 1
ATOM 2516 C CA . ILE D 1 46 ? -8.958 74.804 0.344 1.00 30.95 153 ILE D CA 1
ATOM 2517 C C . ILE D 1 46 ? -8.837 74.261 1.756 1.00 31.84 153 ILE D C 1
ATOM 2518 O O . ILE D 1 46 ? -8.478 73.112 1.917 1.00 33.69 153 ILE D O 1
ATOM 2523 N N . HIS D 1 47 ? -9.145 75.026 2.774 1.00 31.28 154 HIS D N 1
ATOM 2524 C CA . HIS D 1 47 ? -9.012 74.500 4.077 1.00 32.72 154 HIS D CA 1
ATOM 2525 C C . HIS D 1 47 ? -10.400 74.427 4.770 1.00 33.71 154 HIS D C 1
ATOM 2526 O O . HIS D 1 47 ? -11.027 75.463 4.983 1.00 32.93 154 HIS D O 1
ATOM 2533 N N . ALA D 1 48 ? -10.876 73.204 5.096 1.00 34.24 155 ALA D N 1
ATOM 2534 C CA . ALA D 1 48 ? -12.087 73.027 5.915 1.00 34.50 155 ALA D CA 1
ATOM 2535 C C . ALA D 1 48 ? -11.937 73.690 7.289 1.00 34.21 155 ALA D C 1
ATOM 2536 O O . ALA D 1 48 ? -12.794 74.466 7.677 1.00 34.06 155 ALA D O 1
ATOM 2538 N N . VAL D 1 56 ? -14.622 64.100 4.525 1.00 45.22 163 VAL D N 1
ATOM 2539 C CA . VAL D 1 56 ? -14.272 62.830 3.859 1.00 43.81 163 VAL D CA 1
ATOM 2540 C C . VAL D 1 56 ? -14.932 62.788 2.463 1.00 44.77 163 VAL D C 1
ATOM 2541 O O . VAL D 1 56 ? -15.826 61.935 2.192 1.00 44.75 163 VAL D O 1
ATOM 2545 N N . LEU D 1 57 ? -14.473 63.717 1.601 1.00 44.48 164 LEU D N 1
ATOM 2546 C CA . LEU D 1 57 ? -15.028 63.925 0.261 1.00 44.55 164 LEU D CA 1
ATOM 2547 C C . LEU D 1 57 ? -14.681 62.819 -0.725 1.00 44.88 164 LEU D C 1
ATOM 2548 O O . LEU D 1 57 ? -13.576 62.308 -0.717 1.00 44.44 164 LEU D O 1
ATOM 2553 N N . LYS D 1 58 ? -15.647 62.437 -1.562 1.00 45.69 165 LYS D N 1
ATOM 2554 C CA . LYS D 1 58 ? -15.413 61.463 -2.640 1.00 45.55 165 LYS D CA 1
ATOM 2555 C C . LYS D 1 58 ? -14.441 61.916 -3.778 1.00 45.29 165 LYS D C 1
ATOM 2556 O O . LYS D 1 58 ? -13.802 62.973 -3.727 1.00 46.07 165 LYS D O 1
ATOM 2562 N N . GLU D 1 59 ? -14.343 61.092 -4.806 1.00 45.16 166 GLU D N 1
ATOM 2563 C CA . GLU D 1 59 ? -13.376 61.243 -5.874 1.00 45.20 166 GLU D CA 1
ATOM 2564 C C . GLU D 1 59 ? -13.975 62.060 -6.947 1.00 44.64 166 GLU D C 1
ATOM 2565 O O . GLU D 1 59 ? -15.101 61.776 -7.439 1.00 43.74 166 GLU D O 1
ATOM 2571 N N . GLY D 1 60 ? -13.186 63.055 -7.350 1.00 44.53 167 GLY D N 1
ATOM 2572 C CA . GLY D 1 60 ? -13.711 64.101 -8.276 1.00 43.08 167 GLY D CA 1
ATOM 2573 C C . GLY D 1 60 ? -14.998 64.868 -7.943 1.00 40.52 167 GLY D C 1
ATOM 2574 O O . GLY D 1 60 ? -15.855 65.009 -8.821 1.00 42.24 167 GLY D O 1
ATOM 2575 N N . SER D 1 61 ? -15.138 65.304 -6.680 1.00 36.88 168 SER D N 1
ATOM 2576 C CA . SER D 1 61 ? -16.151 66.204 -6.199 1.00 35.64 168 SER D CA 1
ATOM 2577 C C . SER D 1 61 ? -15.682 67.497 -6.773 1.00 34.21 168 SER D C 1
ATOM 2578 O O . SER D 1 61 ? -14.443 67.669 -6.860 1.00 34.86 168 SER D O 1
ATOM 2581 N N . ILE D 1 62 ? -16.620 68.381 -7.172 1.00 31.64 169 ILE D N 1
ATOM 2582 C CA . ILE D 1 62 ? -16.303 69.649 -7.805 1.00 29.96 169 ILE D CA 1
ATOM 2583 C C . ILE D 1 62 ? -16.440 70.806 -6.810 1.00 29.90 169 ILE D C 1
ATOM 2584 O O . ILE D 1 62 ? -17.550 70.997 -6.203 1.00 30.03 169 ILE D O 1
ATOM 2589 N N . PHE D 1 63 ? -15.394 71.628 -6.682 1.00 28.88 170 PHE D N 1
ATOM 2590 C CA . PHE D 1 63 ? -15.430 72.812 -5.794 1.00 28.42 170 PHE D CA 1
ATOM 2591 C C . PHE D 1 63 ? -15.762 74.046 -6.557 1.00 28.31 170 PHE D C 1
ATOM 2592 O O . PHE D 1 63 ? -15.401 74.185 -7.734 1.00 28.80 170 PHE D O 1
ATOM 2600 N N . CYS D 1 64 ? -16.436 74.961 -5.891 1.00 27.22 171 CYS D N 1
ATOM 2601 C CA . CYS D 1 64 ? -16.794 76.200 -6.518 1.00 26.84 171 CYS D CA 1
ATOM 2602 C C . CYS D 1 64 ? -16.957 77.355 -5.497 1.00 26.81 171 CYS D C 1
ATOM 2603 O O . CYS D 1 64 ? -17.104 77.150 -4.292 1.00 27.01 171 CYS D O 1
ATOM 2606 N N . LEU D 1 65 ? -16.933 78.586 -5.951 1.00 26.12 172 LEU D N 1
ATOM 2607 C CA . LEU D 1 65 ? -17.201 79.688 -5.017 1.00 26.20 172 LEU D CA 1
ATOM 2608 C C . LEU D 1 65 ? -18.679 79.839 -4.814 1.00 26.18 172 LEU D C 1
ATOM 2609 O O . LEU D 1 65 ? -19.454 79.164 -5.510 1.00 27.60 172 LEU D O 1
ATOM 2614 N N . GLU D 1 66 ? -19.082 80.727 -3.900 1.00 25.26 173 GLU D N 1
ATOM 2615 C CA . GLU D 1 66 ? -20.479 81.030 -3.720 1.00 24.28 173 GLU D CA 1
ATOM 2616 C C . GLU D 1 66 ? -21.172 81.530 -4.964 1.00 24.28 173 GLU D C 1
ATOM 2617 O O . GLU D 1 66 ? -22.345 81.246 -5.136 1.00 24.19 173 GLU D O 1
ATOM 2623 N N . ASP D 1 67 ? -20.507 82.318 -5.810 1.00 24.27 174 ASP D N 1
ATOM 2624 C CA . ASP D 1 67 ? -21.158 82.733 -7.066 1.00 23.95 174 ASP D CA 1
ATOM 2625 C C . ASP D 1 67 ? -21.166 81.616 -8.122 1.00 24.24 174 ASP D C 1
ATOM 2626 O O . ASP D 1 67 ? -21.496 81.889 -9.288 1.00 24.69 174 ASP D O 1
ATOM 2631 N N . ARG D 1 68 ? -20.793 80.393 -7.721 1.00 24.12 175 ARG D N 1
ATOM 2632 C CA . ARG D 1 68 ? -20.709 79.254 -8.637 1.00 24.70 175 ARG D CA 1
ATOM 2633 C C . ARG D 1 68 ? -19.602 79.309 -9.687 1.00 25.34 175 ARG D C 1
ATOM 2634 O O . ARG D 1 68 ? -19.610 78.461 -10.601 1.00 25.34 175 ARG D O 1
ATOM 2642 N N . THR D 1 69 ? -18.670 80.264 -9.554 1.00 25.73 176 THR D N 1
ATOM 2643 C CA . THR D 1 69 ? -17.360 80.174 -10.228 1.00 26.69 176 THR D CA 1
ATOM 2644 C C . THR D 1 69 ? -16.741 78.846 -9.930 1.00 27.25 176 THR D C 1
ATOM 2645 O O . THR D 1 69 ? -16.454 78.503 -8.795 1.00 27.48 176 THR D O 1
ATOM 2649 N N . LEU D 1 70 ? -16.550 78.079 -10.967 1.00 28.71 177 LEU D N 1
ATOM 2650 C CA . LEU D 1 70 ? -15.958 76.778 -10.799 1.00 29.84 177 LEU D CA 1
ATOM 2651 C C . LEU D 1 70 ? -14.492 76.906 -10.314 1.00 30.06 177 LEU D C 1
ATOM 2652 O O . LEU D 1 70 ? -13.705 77.589 -10.979 1.00 30.66 177 LEU D O 1
ATOM 2657 N N . ILE D 1 71 ? -14.141 76.281 -9.173 1.00 29.81 178 ILE D N 1
ATOM 2658 C CA . ILE D 1 71 ? -12.714 75.966 -8.887 1.00 29.47 178 ILE D CA 1
ATOM 2659 C C . ILE D 1 71 ? -12.157 74.757 -9.570 1.00 29.41 178 ILE D C 1
ATOM 2660 O O . ILE D 1 71 ? -11.207 74.927 -10.251 1.00 30.77 178 ILE D O 1
ATOM 2665 N N . GLY D 1 72 ? -12.716 73.567 -9.413 1.00 29.24 179 GLY D N 1
ATOM 2666 C CA . GLY D 1 72 ? -12.143 72.355 -10.057 1.00 29.03 179 GLY D CA 1
ATOM 2667 C C . GLY D 1 72 ? -12.459 71.109 -9.266 1.00 29.00 179 GLY D C 1
ATOM 2668 O O . GLY D 1 72 ? -13.105 71.201 -8.245 1.00 29.27 179 GLY D O 1
ATOM 2677 N N . LEU D 1 74 ? -11.617 67.825 -6.909 1.00 27.58 181 LEU D N 1
ATOM 2678 C CA . LEU D 1 74 ? -10.620 67.317 -5.930 1.00 26.78 181 LEU D CA 1
ATOM 2679 C C . LEU D 1 74 ? -9.403 66.595 -6.605 1.00 27.06 181 LEU D C 1
ATOM 2680 O O . LEU D 1 74 ? -9.590 65.716 -7.492 1.00 26.88 181 LEU D O 1
ATOM 2685 N N . THR D 1 75 ? -8.183 66.925 -6.179 1.00 26.19 182 THR D N 1
ATOM 2686 C CA . THR D 1 75 ? -7.082 66.084 -6.550 1.00 26.01 182 THR D CA 1
ATOM 2687 C C . THR D 1 75 ? -6.592 65.317 -5.358 1.00 26.10 182 THR D C 1
ATOM 2688 O O . THR D 1 75 ? -6.372 64.142 -5.509 1.00 25.46 182 THR D O 1
ATOM 2692 N N . GLU D 1 76 ? -6.464 65.967 -4.181 1.00 26.08 183 GLU D N 1
ATOM 2693 C CA . GLU D 1 76 ? -5.920 65.324 -3.019 1.00 25.60 183 GLU D CA 1
ATOM 2694 C C . GLU D 1 76 ? -6.582 65.842 -1.782 1.00 25.60 183 GLU D C 1
ATOM 2695 O O . GLU D 1 76 ? -6.824 67.086 -1.699 1.00 25.17 183 GLU D O 1
ATOM 2701 N N . VAL D 1 77 ? -6.792 64.922 -0.816 1.00 24.53 184 VAL D N 1
ATOM 2702 C CA . VAL D 1 77 ? -7.050 65.302 0.578 1.00 24.27 184 VAL D CA 1
ATOM 2703 C C . VAL D 1 77 ? -5.872 65.060 1.463 1.00 25.06 184 VAL D C 1
ATOM 2704 O O . VAL D 1 77 ? -5.454 63.908 1.576 1.00 25.80 184 VAL D O 1
ATOM 2708 N N . PHE D 1 78 ? -5.368 66.087 2.143 1.00 24.73 185 PHE D N 1
ATOM 2709 C CA . PHE D 1 78 ? -4.334 65.843 3.127 1.00 24.49 185 PHE D CA 1
ATOM 2710 C C . PHE D 1 78 ? -4.692 66.558 4.472 1.00 25.81 185 PHE D C 1
ATOM 2711 O O . PHE D 1 78 ? -5.801 67.071 4.614 1.00 25.56 185 PHE D O 1
ATOM 2719 N N . GLY D 1 79 ? -3.743 66.627 5.405 1.00 25.75 186 GLY D N 1
ATOM 2720 C CA . GLY D 1 79 ? -3.964 67.341 6.609 1.00 26.01 186 GLY D CA 1
ATOM 2721 C C . GLY D 1 79 ? -4.618 66.415 7.590 1.00 26.88 186 GLY D C 1
ATOM 2722 O O . GLY D 1 79 ? -4.970 65.277 7.274 1.00 27.02 186 GLY D O 1
ATOM 2723 N N . PRO D 1 80 ? -4.829 66.897 8.792 1.00 27.67 187 PRO D N 1
ATOM 2724 C CA . PRO D 1 80 ? -5.327 65.986 9.793 1.00 27.91 187 PRO D CA 1
ATOM 2725 C C . PRO D 1 80 ? -6.785 65.659 9.474 1.00 28.29 187 PRO D C 1
ATOM 2726 O O . PRO D 1 80 ? -7.505 66.414 8.843 1.00 27.69 187 PRO D O 1
ATOM 2730 N N . LEU D 1 81 ? -7.245 64.518 9.926 1.00 29.38 188 LEU D N 1
ATOM 2731 C CA . LEU D 1 81 ? -8.639 64.161 9.674 1.00 29.49 188 LEU D CA 1
ATOM 2732 C C . LEU D 1 81 ? -9.629 65.202 10.161 1.00 30.30 188 LEU D C 1
ATOM 2733 O O . LEU D 1 81 ? -10.599 65.447 9.453 1.00 30.40 188 LEU D O 1
ATOM 2738 N N . GLN D 1 82 ? -9.417 65.756 11.372 1.00 31.27 189 GLN D N 1
ATOM 2739 C CA . GLN D 1 82 ? -10.291 66.814 11.970 1.00 32.49 189 GLN D CA 1
ATOM 2740 C C . GLN D 1 82 ? -10.422 68.089 11.141 1.00 32.64 189 GLN D C 1
ATOM 2741 O O . GLN D 1 82 ? -11.477 68.638 11.061 1.00 33.01 189 GLN D O 1
ATOM 2747 N N . ASN D 1 83 ? -9.343 68.565 10.532 1.00 33.19 190 ASN D N 1
ATOM 2748 C CA . ASN D 1 83 ? -9.366 69.806 9.731 1.00 33.38 190 ASN D CA 1
ATOM 2749 C C . ASN D 1 83 ? -8.589 69.599 8.445 1.00 31.82 190 ASN D C 1
ATOM 2750 O O . ASN D 1 83 ? -7.427 69.928 8.360 1.00 32.53 190 ASN D O 1
ATOM 2755 N N . PRO D 1 84 ? -9.213 68.948 7.472 1.00 29.92 191 PRO D N 1
ATOM 2756 C CA . PRO D 1 84 ? -8.583 68.603 6.232 1.00 28.15 191 PRO D CA 1
ATOM 2757 C C . PRO D 1 84 ? -8.232 69.758 5.410 1.00 27.05 191 PRO D C 1
ATOM 2758 O O . PRO D 1 84 ? -8.776 70.813 5.558 1.00 28.56 191 PRO D O 1
ATOM 2762 N N . PHE D 1 85 ? -7.310 69.556 4.506 1.00 26.15 192 PHE D N 1
ATOM 2763 C CA . PHE D 1 85 ? -6.994 70.466 3.423 1.00 25.29 192 PHE D CA 1
ATOM 2764 C C . PHE D 1 85 ? -7.367 69.764 2.119 1.00 25.95 192 PHE D C 1
ATOM 2765 O O . PHE D 1 85 ? -7.226 68.545 1.980 1.00 26.78 192 PHE D O 1
ATOM 2773 N N . TYR D 1 86 ? -7.896 70.521 1.172 1.00 26.25 193 TYR D N 1
ATOM 2774 C CA . TYR D 1 86 ? -8.203 69.992 -0.172 1.00 26.62 193 TYR D CA 1
ATOM 2775 C C . TYR D 1 86 ? -7.328 70.585 -1.216 1.00 27.73 193 TYR D C 1
ATOM 2776 O O . TYR D 1 86 ? -7.152 71.788 -1.254 1.00 29.67 193 TYR D O 1
ATOM 2785 N N . ARG D 1 87 ? -6.701 69.772 -2.047 1.00 27.94 194 ARG D N 1
ATOM 2786 C CA . ARG D 1 87 ? -5.873 70.349 -3.056 1.00 27.75 194 ARG D CA 1
ATOM 2787 C C . ARG D 1 87 ? -6.535 70.081 -4.359 1.00 28.17 194 ARG D C 1
ATOM 2788 O O . ARG D 1 87 ? -6.883 68.961 -4.638 1.00 28.85 194 ARG D O 1
ATOM 2796 N N . ILE D 1 88 ? -6.700 71.139 -5.151 1.00 28.29 195 ILE D N 1
ATOM 2797 C CA . ILE D 1 88 ? -7.253 71.057 -6.521 1.00 27.60 195 ILE D CA 1
ATOM 2798 C C . ILE D 1 88 ? -6.159 71.433 -7.509 1.00 27.83 195 ILE D C 1
ATOM 2799 O O . ILE D 1 88 ? -5.647 72.551 -7.475 1.00 28.89 195 ILE D O 1
ATOM 2804 N N . LYS D 1 89 ? -5.715 70.476 -8.329 1.00 26.68 196 LYS D N 1
ATOM 2805 C CA . LYS D 1 89 ? -4.682 70.795 -9.264 1.00 27.21 196 LYS D CA 1
ATOM 2806 C C . LYS D 1 89 ? -5.313 71.277 -10.587 1.00 27.80 196 LYS D C 1
ATOM 2807 O O . LYS D 1 89 ? -6.016 70.509 -11.227 1.00 28.78 196 LYS D O 1
ATOM 2813 N N . LEU D 1 90 ? -5.113 72.522 -11.009 1.00 27.40 197 LEU D N 1
ATOM 2814 C CA . LEU D 1 90 ? -5.654 72.958 -12.325 1.00 27.06 197 LEU D CA 1
ATOM 2815 C C . LEU D 1 90 ? -4.720 72.687 -13.457 1.00 27.51 197 LEU D C 1
ATOM 2816 O O . LEU D 1 90 ? -3.505 72.790 -13.320 1.00 27.70 197 LEU D O 1
ATOM 2821 N N . PRO D 1 91 ? -5.283 72.353 -14.621 1.00 28.02 198 PRO D N 1
ATOM 2822 C CA . PRO D 1 91 ? -4.377 72.083 -15.764 1.00 28.29 198 PRO D CA 1
ATOM 2823 C C . PRO D 1 91 ? -3.806 73.370 -16.406 1.00 29.42 198 PRO D C 1
ATOM 2824 O O . PRO D 1 91 ? -4.368 74.464 -16.252 1.00 29.70 198 PRO D O 1
ATOM 2828 N N . ASP D 1 92 ? -2.722 73.237 -17.155 1.00 30.40 199 ASP D N 1
ATOM 2829 C CA . ASP D 1 92 ? -2.154 74.394 -17.822 1.00 31.50 199 ASP D CA 1
ATOM 2830 C C . ASP D 1 92 ? -3.144 75.231 -18.587 1.00 32.22 199 ASP D C 1
ATOM 2831 O O . ASP D 1 92 ? -2.975 76.439 -18.662 1.00 32.75 199 ASP D O 1
ATOM 2836 N N . SER D 1 93 ? -4.172 74.616 -19.171 1.00 32.75 200 SER D N 1
ATOM 2837 C CA . SER D 1 93 ? -5.135 75.370 -20.003 1.00 32.86 200 SER D CA 1
ATOM 2838 C C . SER D 1 93 ? -5.997 76.309 -19.149 1.00 32.90 200 SER D C 1
ATOM 2839 O O . SER D 1 93 ? -6.651 77.207 -19.651 1.00 33.04 200 SER D O 1
ATOM 2842 N N . LYS D 1 94 ? -5.979 76.118 -17.845 1.00 33.04 201 LYS D N 1
ATOM 2843 C CA . LYS D 1 94 ? -6.839 76.912 -16.972 1.00 33.65 201 LYS D CA 1
ATOM 2844 C C . LYS D 1 94 ? -6.066 78.015 -16.189 1.00 32.92 201 LYS D C 1
ATOM 2845 O O . LYS D 1 94 ? -6.466 78.492 -15.129 1.00 32.10 201 LYS D O 1
ATOM 2851 N N . LYS D 1 95 ? -4.955 78.441 -16.768 1.00 32.73 202 LYS D N 1
ATOM 2852 C CA . LYS D 1 95 ? -4.149 79.476 -16.161 1.00 32.81 202 LYS D CA 1
ATOM 2853 C C . LYS D 1 95 ? -4.903 80.734 -15.795 1.00 32.41 202 LYS D C 1
ATOM 2854 O O . LYS D 1 95 ? -4.665 81.334 -14.735 1.00 32.20 202 LYS D O 1
ATOM 2860 N N . ASN D 1 96 ? -5.754 81.179 -16.717 1.00 31.56 203 ASN D N 1
ATOM 2861 C CA . ASN D 1 96 ? -6.616 82.316 -16.467 1.00 30.32 203 ASN D CA 1
ATOM 2862 C C . ASN D 1 96 ? -7.482 82.176 -15.241 1.00 29.63 203 ASN D C 1
ATOM 2863 O O . ASN D 1 96 ? -7.651 83.117 -14.511 1.00 29.30 203 ASN D O 1
ATOM 2868 N N . LEU D 1 97 ? -7.988 80.970 -14.994 1.00 28.93 204 LEU D N 1
ATOM 2869 C CA . LEU D 1 97 ? -8.814 80.710 -13.841 1.00 27.69 204 LEU D CA 1
ATOM 2870 C C . LEU D 1 97 ? -7.910 80.780 -12.618 1.00 27.71 204 LEU D C 1
ATOM 2871 O O . LEU D 1 97 ? -8.238 81.392 -11.627 1.00 28.13 204 LEU D O 1
ATOM 2876 N N . PHE D 1 98 ? -6.756 80.156 -12.670 1.00 27.35 205 PHE D N 1
ATOM 2877 C CA . PHE D 1 98 ? -5.835 80.202 -11.518 1.00 27.30 205 PHE D CA 1
ATOM 2878 C C . PHE D 1 98 ? -5.534 81.625 -11.036 1.00 27.70 205 PHE D C 1
ATOM 2879 O O . PHE D 1 98 ? -5.661 81.938 -9.885 1.00 27.64 205 PHE D O 1
ATOM 2887 N N . ASP D 1 99 ? -5.126 82.489 -11.948 1.00 28.23 206 ASP D N 1
ATOM 2888 C CA . ASP D 1 99 ? -4.952 83.904 -11.650 1.00 28.48 206 ASP D CA 1
ATOM 2889 C C . ASP D 1 99 ? -6.198 84.537 -11.020 1.00 28.85 206 ASP D C 1
ATOM 2890 O O . ASP D 1 99 ? -6.062 85.372 -10.149 1.00 28.70 206 ASP D O 1
ATOM 2895 N N . GLU D 1 100 ? -7.397 84.165 -11.480 1.00 29.40 207 GLU D N 1
ATOM 2896 C CA . GLU D 1 100 ? -8.636 84.702 -10.929 1.00 30.29 207 GLU D CA 1
ATOM 2897 C C . GLU D 1 100 ? -8.840 84.171 -9.513 1.00 29.43 207 GLU D C 1
ATOM 2898 O O . GLU D 1 100 ? -9.309 84.889 -8.637 1.00 30.42 207 GLU D O 1
ATOM 2904 N N . LEU D 1 101 ? -8.479 82.927 -9.244 1.00 28.70 208 LEU D N 1
ATOM 2905 C CA . LEU D 1 101 ? -8.712 82.424 -7.908 1.00 28.12 208 LEU D CA 1
ATOM 2906 C C . LEU D 1 101 ? -7.668 82.956 -6.939 1.00 28.38 208 LEU D C 1
ATOM 2907 O O . LEU D 1 101 ? -7.965 83.266 -5.794 1.00 28.61 208 LEU D O 1
ATOM 2912 N N . LYS D 1 102 ? -6.449 83.102 -7.439 1.00 28.47 209 LYS D N 1
ATOM 2913 C CA . LYS D 1 102 ? -5.284 83.587 -6.686 1.00 28.17 209 LYS D CA 1
ATOM 2914 C C . LYS D 1 102 ? -5.624 84.893 -6.049 1.00 27.70 209 LYS D C 1
ATOM 2915 O O . LYS D 1 102 ? -5.162 85.232 -4.983 1.00 28.40 209 LYS D O 1
ATOM 2921 N N . VAL D 1 103 ? -6.523 85.595 -6.680 1.00 26.95 210 VAL D N 1
ATOM 2922 C CA . VAL D 1 103 ? -6.901 86.896 -6.235 1.00 26.46 210 VAL D CA 1
ATOM 2923 C C . VAL D 1 103 ? -8.106 86.882 -5.289 1.00 26.33 210 VAL D C 1
ATOM 2924 O O . VAL D 1 103 ? -8.434 87.906 -4.703 1.00 26.19 210 VAL D O 1
ATOM 2928 N N . ARG D 1 104 ? -8.745 85.726 -5.123 1.00 25.95 211 ARG D N 1
ATOM 2929 C CA . ARG D 1 104 ? -9.984 85.627 -4.353 1.00 25.32 211 ARG D CA 1
ATOM 2930 C C . ARG D 1 104 ? -9.806 84.825 -3.067 1.00 25.46 211 ARG D C 1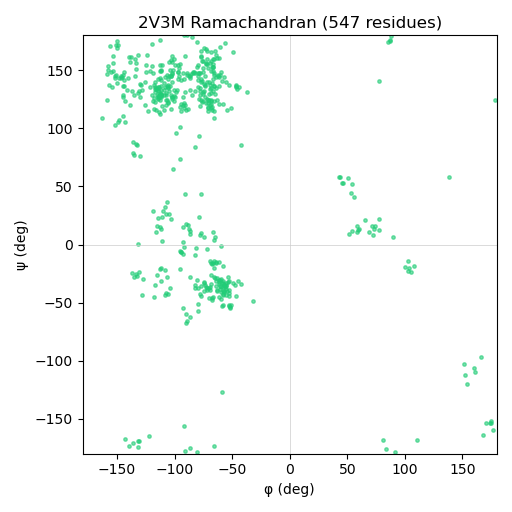
ATOM 2931 O O . ARG D 1 104 ? -10.796 84.440 -2.414 1.00 24.73 211 ARG D O 1
ATOM 2939 N N . LEU D 1 105 ? -8.541 84.614 -2.693 1.00 25.18 212 LEU D N 1
ATOM 2940 C CA . LEU D 1 105 ? -8.175 83.945 -1.469 1.00 24.91 212 LEU D CA 1
ATOM 2941 C C . LEU D 1 105 ? -8.960 84.432 -0.290 1.00 25.09 212 LEU D C 1
ATOM 2942 O O . LEU D 1 105 ? -9.076 85.645 -0.103 1.00 25.73 212 LEU D O 1
ATOM 2947 N N . GLY D 1 106 ? -9.478 83.519 0.529 1.00 24.98 213 GLY D N 1
ATOM 2948 C CA . GLY D 1 106 ? -10.283 83.897 1.705 1.00 24.07 213 GLY D CA 1
ATOM 2949 C C . GLY D 1 106 ? -11.777 83.790 1.553 1.00 23.82 213 GLY D C 1
ATOM 2950 O O . GLY D 1 106 ? -12.484 83.763 2.562 1.00 23.79 213 GLY D O 1
ATOM 2951 N N . GLU D 1 107 ? -12.259 83.762 0.316 1.00 24.05 214 GLU D N 1
ATOM 2952 C CA . GLU D 1 107 ? -13.646 83.404 0.027 1.00 25.19 214 GLU D CA 1
ATOM 2953 C C . GLU D 1 107 ? -13.995 81.961 0.491 1.00 25.60 214 GLU D C 1
ATOM 2954 O O . GLU D 1 107 ? -13.136 81.072 0.440 1.00 25.65 214 GLU D O 1
ATOM 2960 N N . LYS D 1 108 ? -15.250 81.746 0.932 1.00 26.16 215 LYS D N 1
ATOM 2961 C CA . LYS D 1 108 ? -15.765 80.405 1.273 1.00 27.09 215 LYS D CA 1
ATOM 2962 C C . LYS D 1 108 ? -15.789 79.523 0.037 1.00 27.84 215 LYS D C 1
ATOM 2963 O O . LYS D 1 108 ? -16.191 80.015 -0.997 1.00 29.89 215 LYS D O 1
ATOM 2969 N N . ALA D 1 109 ? -15.333 78.270 0.111 1.00 27.43 216 ALA D N 1
ATOM 2970 C CA . ALA D 1 109 ? -15.512 77.329 -0.994 1.00 26.61 216 ALA D CA 1
ATOM 2971 C C . ALA D 1 109 ? -16.641 76.392 -0.739 1.00 26.43 216 ALA D C 1
ATOM 2972 O O . ALA D 1 109 ? -17.002 76.149 0.396 1.00 26.72 216 ALA D O 1
ATOM 2974 N N . PHE D 1 110 ? -17.141 75.798 -1.803 1.00 26.15 217 PHE D N 1
ATOM 2975 C CA . PHE D 1 110 ? -18.302 74.945 -1.721 1.00 26.16 217 PHE D CA 1
ATOM 2976 C C . PHE D 1 110 ? -18.108 73.760 -2.567 1.00 26.25 217 PHE D C 1
ATOM 2977 O O . PHE D 1 110 ? -17.383 73.835 -3.538 1.00 26.48 217 PHE D O 1
ATOM 2985 N N . ILE D 1 111 ? -18.840 72.700 -2.231 1.00 26.94 218 ILE D N 1
ATOM 2986 C CA . ILE D 1 111 ? -18.786 71.424 -2.893 1.00 28.04 218 ILE D CA 1
ATOM 2987 C C . ILE D 1 111 ? -20.093 71.246 -3.607 1.00 28.46 218 ILE D C 1
ATOM 2988 O O . ILE D 1 111 ? -21.123 71.470 -3.006 1.00 29.66 218 ILE D O 1
ATOM 2993 N N . VAL D 1 112 ? -20.035 70.916 -4.900 1.00 29.08 219 VAL D N 1
ATOM 2994 C CA . VAL D 1 112 ? -21.226 70.644 -5.714 1.00 29.80 219 VAL D CA 1
ATOM 2995 C C . VAL D 1 112 ? -21.876 69.300 -5.364 1.00 30.85 219 VAL D C 1
ATOM 2996 O O . VAL D 1 112 ? -21.221 68.427 -4.864 1.00 30.91 219 VAL D O 1
ATOM 3000 N N . THR D 1 113 ? -23.172 69.130 -5.627 1.00 32.47 220 THR D N 1
ATOM 3001 C CA . THR D 1 113 ? -23.869 67.906 -5.170 1.00 33.74 220 THR D CA 1
ATOM 3002 C C . THR D 1 113 ? -24.798 67.038 -6.068 1.00 33.56 220 THR D C 1
ATOM 3003 O O . THR D 1 113 ? -24.638 66.818 -7.268 1.00 33.26 220 THR D O 1
ATOM 3007 N N . GLU E 1 13 ? -41.645 84.375 17.534 1.00 46.20 120 GLU E N 1
ATOM 3008 C CA . GLU E 1 13 ? -42.290 85.732 17.549 1.00 46.54 120 GLU E CA 1
ATOM 3009 C C . GLU E 1 13 ? -43.619 85.875 16.729 1.00 46.62 120 GLU E C 1
ATOM 3010 O O . GLU E 1 13 ? -44.655 85.341 17.143 1.00 46.61 120 GLU E O 1
ATOM 3016 N N . THR E 1 14 ? -43.614 86.611 15.608 1.00 46.46 121 THR E N 1
ATOM 3017 C CA . THR E 1 14 ? -44.760 86.578 14.677 1.00 46.11 121 THR E CA 1
ATOM 3018 C C . THR E 1 14 ? -44.617 85.292 13.854 1.00 45.88 121 THR E C 1
ATOM 3019 O O . THR E 1 14 ? -45.110 85.163 12.733 1.00 46.50 121 THR E O 1
ATOM 3023 N N . VAL E 1 15 ? -43.910 84.332 14.427 1.00 45.32 122 VAL E N 1
ATOM 3024 C CA . VAL E 1 15 ? -43.565 83.106 13.724 1.00 45.07 122 VAL E CA 1
ATOM 3025 C C . VAL E 1 15 ? -44.036 81.916 14.563 1.00 44.38 122 VAL E C 1
ATOM 3026 O O . VAL E 1 15 ? -43.581 81.737 15.716 1.00 44.44 122 VAL E O 1
ATOM 3030 N N . PRO E 1 16 ? -44.932 81.079 13.982 1.00 43.36 123 PRO E N 1
ATOM 3031 C CA . PRO E 1 16 ? -45.735 80.368 14.920 1.00 41.88 123 PRO E CA 1
ATOM 3032 C C . PRO E 1 16 ? -45.013 79.084 15.185 1.00 40.38 123 PRO E C 1
ATOM 3033 O O . PRO E 1 16 ? -43.748 79.011 15.002 1.00 39.42 123 PRO E O 1
ATOM 3037 N N . GLU E 1 17 ? -45.780 78.061 15.629 1.00 38.69 124 GLU E N 1
ATOM 3038 C CA . GLU E 1 17 ? -44.955 77.145 16.216 1.00 37.26 124 GLU E CA 1
ATOM 3039 C C . GLU E 1 17 ? -45.325 75.883 16.882 1.00 35.81 124 GLU E C 1
ATOM 3040 O O . GLU E 1 17 ? -46.036 75.791 17.892 1.00 35.50 124 GLU E O 1
ATOM 3046 N N . LEU E 1 18 ? -44.691 74.888 16.333 1.00 33.73 125 LEU E N 1
ATOM 3047 C CA . LEU E 1 18 ? -45.129 73.625 16.606 1.00 31.70 125 LEU E CA 1
ATOM 3048 C C . LEU E 1 18 ? -44.074 72.948 17.396 1.00 31.24 125 LEU E C 1
ATOM 3049 O O . LEU E 1 18 ? -42.898 73.297 17.307 1.00 31.81 125 LEU E O 1
ATOM 3054 N N . PRO E 1 19 ? -44.493 71.968 18.168 1.00 30.06 126 PRO E N 1
ATOM 3055 C CA . PRO E 1 19 ? -43.683 71.248 19.118 1.00 30.09 126 PRO E CA 1
ATOM 3056 C C . PRO E 1 19 ? -42.572 70.510 18.424 1.00 30.25 126 PRO E C 1
ATOM 3057 O O . PRO E 1 19 ? -42.647 70.236 17.226 1.00 30.23 126 PRO E O 1
ATOM 3061 N N . GLU E 1 20 ? -41.553 70.151 19.190 1.00 30.36 127 GLU E N 1
ATOM 3062 C CA . GLU E 1 20 ? -40.359 69.581 18.598 1.00 30.44 127 GLU E CA 1
ATOM 3063 C C . GLU E 1 20 ? -40.679 68.250 18.098 1.00 29.65 127 GLU E C 1
ATOM 3064 O O . GLU E 1 20 ? -40.163 67.806 17.092 1.00 29.97 127 GLU E O 1
ATOM 3070 N N . ASP E 1 21 ? -41.508 67.574 18.853 1.00 28.82 128 ASP E N 1
ATOM 3071 C CA . ASP E 1 21 ? -41.760 66.190 18.549 1.00 27.65 128 ASP E CA 1
ATOM 3072 C C . ASP E 1 21 ? -42.971 66.007 17.653 1.00 27.19 128 ASP E C 1
ATOM 3073 O O . ASP E 1 21 ? -43.476 64.891 17.516 1.00 27.02 128 ASP E O 1
ATOM 3078 N N . TYR E 1 22 ? -43.421 67.105 17.031 1.00 26.10 129 TYR E N 1
ATOM 3079 C CA . TYR E 1 22 ? -44.481 67.013 16.048 1.00 25.48 129 TYR E CA 1
ATOM 3080 C C . TYR E 1 22 ? -43.925 66.338 14.846 1.00 26.21 129 TYR E C 1
ATOM 3081 O O . TYR E 1 22 ? -42.935 66.789 14.269 1.00 26.41 129 TYR E O 1
ATOM 3090 N N . GLU E 1 23 ? -44.565 65.257 14.452 1.00 27.01 130 GLU E N 1
ATOM 3091 C CA . GLU E 1 23 ? -44.165 64.625 13.220 1.00 28.18 130 GLU E CA 1
ATOM 3092 C C . GLU E 1 23 ? -45.437 64.350 12.509 1.00 27.77 130 GLU E C 1
ATOM 3093 O O . GLU E 1 23 ? -46.437 64.027 13.156 1.00 28.01 130 GLU E O 1
ATOM 3099 N N . ILE E 1 24 ? -45.407 64.455 11.182 1.00 27.34 131 ILE E N 1
ATOM 3100 C CA . ILE E 1 24 ? -46.581 64.095 10.422 1.00 26.91 131 ILE E CA 1
ATOM 3101 C C . ILE E 1 24 ? -46.730 62.601 10.378 1.00 26.83 131 ILE E C 1
ATOM 3102 O O . ILE E 1 24 ? -45.779 61.863 10.093 1.00 26.61 131 ILE E O 1
ATOM 3107 N N . SER E 1 25 ? -47.946 62.169 10.665 1.00 27.24 132 SER E N 1
ATOM 3108 C CA . SER E 1 25 ? -48.245 60.748 10.732 1.00 28.11 132 SER E CA 1
ATOM 3109 C C . SER E 1 25 ? -48.297 60.103 9.335 1.00 28.07 132 SER E C 1
ATOM 3110 O O . SER E 1 25 ? -48.851 60.666 8.401 1.00 28.10 132 SER E O 1
ATOM 3113 N N . GLU E 1 26 ? -47.704 58.923 9.198 1.00 28.52 133 GLU E N 1
ATOM 3114 C CA . GLU E 1 26 ? -47.719 58.217 7.911 1.00 28.91 133 GLU E CA 1
ATOM 3115 C C . GLU E 1 26 ? -49.099 57.874 7.429 1.00 28.50 133 GLU E C 1
ATOM 3116 O O . GLU E 1 26 ? -49.306 57.459 6.250 1.00 28.40 133 GLU E O 1
ATOM 3122 N N . LYS E 1 27 ? -50.032 57.977 8.380 1.00 28.18 134 LYS E N 1
ATOM 3123 C CA . LYS E 1 27 ? -51.423 57.753 8.115 1.00 28.01 134 LYS E CA 1
ATOM 3124 C C . LYS E 1 27 ? -52.131 58.936 7.482 1.00 28.04 134 LYS E C 1
ATOM 3125 O O . LYS E 1 27 ? -53.109 58.767 6.756 1.00 28.34 134 LYS E O 1
ATOM 3131 N N . THR E 1 28 ? -51.690 60.145 7.782 1.00 27.64 135 THR E N 1
ATOM 3132 C CA . THR E 1 28 ? -52.498 61.278 7.353 1.00 27.90 135 THR E CA 1
ATOM 3133 C C . THR E 1 28 ? -52.299 61.655 5.878 1.00 27.80 135 THR E C 1
ATOM 3134 O O . THR E 1 28 ? -51.209 61.556 5.295 1.00 27.75 135 THR E O 1
ATOM 3138 N N . ILE E 1 29 ? -53.367 62.260 5.309 1.00 27.55 136 ILE E N 1
ATOM 3139 C CA . ILE E 1 29 ? -53.430 62.541 3.885 1.00 27.12 136 ILE E CA 1
ATOM 3140 C C . ILE E 1 29 ? -52.579 63.739 3.523 1.00 27.35 136 ILE E C 1
ATOM 3141 O O . ILE E 1 29 ? -52.749 64.854 4.056 1.00 27.68 136 ILE E O 1
ATOM 3146 N N . ILE E 1 30 ? -51.648 63.474 2.608 1.00 27.15 137 ILE E N 1
ATOM 3147 C CA . ILE E 1 30 ? -50.738 64.465 2.067 1.00 26.69 137 ILE E CA 1
ATOM 3148 C C . ILE E 1 30 ? -51.222 64.902 0.699 1.00 26.46 137 ILE E C 1
ATOM 3149 O O . ILE E 1 30 ? -51.873 64.148 0.003 1.00 26.11 137 ILE E O 1
ATOM 3154 N N . THR E 1 31 ? -50.938 66.139 0.320 1.00 26.45 138 THR E N 1
ATOM 3155 C CA . THR E 1 31 ? -51.475 66.650 -0.933 1.00 26.32 138 THR E CA 1
ATOM 3156 C C . THR E 1 31 ? -50.470 67.534 -1.614 1.00 25.51 138 THR E C 1
ATOM 3157 O O . THR E 1 31 ? -50.024 68.489 -1.034 1.00 25.03 138 THR E O 1
ATOM 3161 N N . PRO E 1 32 ? -50.112 67.214 -2.860 1.00 25.55 139 PRO E N 1
ATOM 3162 C CA . PRO E 1 32 ? -49.122 68.050 -3.564 1.00 25.65 139 PRO E CA 1
ATOM 3163 C C . PRO E 1 32 ? -49.623 69.468 -3.717 1.00 26.03 139 PRO E C 1
ATOM 3164 O O . PRO E 1 32 ? -50.792 69.675 -4.052 1.00 26.24 139 PRO E O 1
ATOM 3168 N N . ILE E 1 33 ? -48.751 70.434 -3.463 1.00 26.36 140 ILE E N 1
ATOM 3169 C CA . ILE E 1 33 ? -49.181 71.815 -3.413 1.00 26.95 140 ILE E CA 1
ATOM 3170 C C . ILE E 1 33 ? -48.329 72.763 -4.239 1.00 27.67 140 ILE E C 1
ATOM 3171 O O . ILE E 1 33 ? -48.789 73.846 -4.622 1.00 27.76 140 ILE E O 1
ATOM 3176 N N . GLY E 1 34 ? -47.089 72.368 -4.490 1.00 27.85 141 GLY E N 1
ATOM 3177 C CA . GLY E 1 34 ? -46.175 73.227 -5.240 1.00 27.99 141 GLY E CA 1
ATOM 3178 C C . GLY E 1 34 ? -44.743 72.710 -5.238 1.00 28.01 141 GLY E C 1
ATOM 3179 O O . GLY E 1 34 ? -44.518 71.506 -5.088 1.00 28.74 141 GLY E O 1
ATOM 3180 N N . VAL E 1 35 ? -43.780 73.621 -5.397 1.00 27.17 142 VAL E N 1
ATOM 3181 C CA . VAL E 1 35 ? -42.380 73.266 -5.438 1.00 26.49 142 VAL E CA 1
ATOM 3182 C C . VAL E 1 35 ? -41.599 74.172 -4.510 1.00 26.43 142 VAL E C 1
ATOM 3183 O O . VAL E 1 35 ? -41.745 75.369 -4.530 1.00 26.88 142 VAL E O 1
ATOM 3187 N N . LEU E 1 36 ? -40.779 73.580 -3.673 1.00 26.50 143 LEU E N 1
ATOM 3188 C CA . LEU E 1 36 ? -39.888 74.312 -2.789 1.00 26.45 143 LEU E CA 1
ATOM 3189 C C . LEU E 1 36 ? -38.847 75.067 -3.612 1.00 26.88 143 LEU E C 1
ATOM 3190 O O . LEU E 1 36 ? -37.968 74.446 -4.196 1.00 27.45 143 LEU E O 1
ATOM 3195 N N . LYS E 1 37 ? -38.953 76.389 -3.678 1.00 27.15 144 LYS E N 1
ATOM 3196 C CA . LYS E 1 37 ? -38.085 77.199 -4.569 1.00 27.39 144 LYS E CA 1
ATOM 3197 C C . LYS E 1 37 ? -36.969 78.031 -3.917 1.00 27.63 144 LYS E C 1
ATOM 3198 O O . LYS E 1 37 ? -35.976 78.303 -4.536 1.00 27.40 144 LYS E O 1
ATOM 3204 N N . SER E 1 38 ? -37.128 78.450 -2.672 1.00 28.32 145 SER E N 1
ATOM 3205 C CA . SER E 1 38 ? -36.168 79.360 -2.095 1.00 28.43 145 SER E CA 1
ATOM 3206 C C . SER E 1 38 ? -36.090 79.313 -0.558 1.00 28.56 145 SER E C 1
ATOM 3207 O O . SER E 1 38 ? -37.087 79.067 0.139 1.00 29.18 145 SER E O 1
ATOM 3210 N N . ALA E 1 39 ? -34.895 79.577 -0.043 1.00 27.77 146 ALA E N 1
ATOM 3211 C CA . ALA E 1 39 ? -34.668 79.578 1.383 1.00 26.37 146 ALA E CA 1
ATOM 3212 C C . ALA E 1 39 ? -33.677 80.639 1.737 1.00 26.03 146 ALA E C 1
ATOM 3213 O O . ALA E 1 39 ? -32.473 80.544 1.402 1.00 26.33 146 ALA E O 1
ATOM 3215 N N . PHE E 1 40 ? -34.167 81.661 2.406 1.00 25.38 147 PHE E N 1
ATOM 3216 C CA . PHE E 1 40 ? -33.294 82.706 2.898 1.00 25.39 147 PHE E CA 1
ATOM 3217 C C . PHE E 1 40 ? -33.826 83.212 4.242 1.00 26.25 147 PHE E C 1
ATOM 3218 O O . PHE E 1 40 ? -35.033 83.220 4.475 1.00 27.13 147 PHE E O 1
ATOM 3226 N N . GLU E 1 41 ? -32.916 83.585 5.135 1.00 26.77 148 GLU E N 1
ATOM 3227 C CA . GLU E 1 41 ? -33.282 84.218 6.392 1.00 27.55 148 GLU E CA 1
ATOM 3228 C C . GLU E 1 41 ? -34.431 83.529 7.092 1.00 27.65 148 GLU E C 1
ATOM 3229 O O . GLU E 1 41 ? -35.418 84.136 7.461 1.00 27.87 148 GLU E O 1
ATOM 3235 N N . ASN E 1 42 ? -34.282 82.237 7.283 1.00 28.08 149 ASN E N 1
ATOM 3236 C CA . ASN E 1 42 ? -35.279 81.428 7.953 1.00 28.57 149 ASN E CA 1
ATOM 3237 C C . ASN E 1 42 ? -36.600 81.436 7.270 1.00 28.53 149 ASN E C 1
ATOM 3238 O O . ASN E 1 42 ? -37.559 80.978 7.846 1.00 29.34 149 ASN E O 1
ATOM 3243 N N . ASN E 1 43 ? -36.680 81.922 6.047 1.00 28.37 150 ASN E N 1
ATOM 3244 C CA . ASN E 1 43 ? -37.933 81.781 5.345 1.00 28.70 150 ASN E CA 1
ATOM 3245 C C . ASN E 1 43 ? -37.775 80.720 4.328 1.00 28.90 150 ASN E C 1
ATOM 3246 O O . ASN E 1 43 ? -36.729 80.594 3.743 1.00 29.43 150 ASN E O 1
ATOM 3251 N N . ILE E 1 44 ? -38.838 79.975 4.108 1.00 28.74 151 ILE E N 1
ATOM 3252 C CA . ILE E 1 44 ? -38.884 79.018 3.024 1.00 29.15 151 ILE E CA 1
ATOM 3253 C C . ILE E 1 44 ? -39.971 79.459 2.084 1.00 29.82 151 ILE E C 1
ATOM 3254 O O . ILE E 1 44 ? -41.064 79.768 2.550 1.00 30.58 151 ILE E O 1
ATOM 3259 N N . ILE E 1 45 ? -39.685 79.517 0.781 1.00 29.74 152 ILE E N 1
ATOM 3260 C CA . ILE E 1 45 ? -40.692 79.932 -0.172 1.00 29.81 152 ILE E CA 1
ATOM 3261 C C . ILE E 1 45 ? -41.103 78.776 -1.050 1.00 30.32 152 ILE E C 1
ATOM 3262 O O . ILE E 1 45 ? -40.250 78.147 -1.676 1.00 31.24 152 ILE E O 1
ATOM 3267 N N . ILE E 1 46 ? -42.396 78.525 -1.140 1.00 30.14 153 ILE E N 1
ATOM 3268 C CA . ILE E 1 46 ? -42.930 77.536 -2.046 1.00 31.01 153 ILE E CA 1
ATOM 3269 C C . ILE E 1 46 ? -43.664 78.216 -3.206 1.00 31.66 153 ILE E C 1
ATOM 3270 O O . ILE E 1 46 ? -44.300 79.234 -3.030 1.00 33.14 153 ILE E O 1
ATOM 3275 N N . HIS E 1 47 ? -43.606 77.691 -4.404 1.00 32.24 154 HIS E N 1
ATOM 3276 C CA . HIS E 1 47 ? -44.381 78.276 -5.486 1.00 33.13 154 HIS E CA 1
ATOM 3277 C C . HIS E 1 47 ? -45.476 77.335 -5.924 1.00 33.19 154 HIS E C 1
ATOM 3278 O O . HIS E 1 47 ? -45.192 76.200 -6.330 1.00 33.15 154 HIS E O 1
ATOM 3285 N N . ALA E 1 48 ? -46.717 77.803 -5.903 1.00 33.14 155 ALA E N 1
ATOM 3286 C CA . ALA E 1 48 ? -47.844 76.971 -6.319 1.00 33.66 155 ALA E CA 1
ATOM 3287 C C . ALA E 1 48 ? -47.877 76.599 -7.789 1.00 34.72 155 ALA E C 1
ATOM 3288 O O . ALA E 1 48 ? -48.893 76.089 -8.253 1.00 34.90 155 ALA E O 1
ATOM 3290 N N . THR E 1 49 ? -46.781 76.862 -8.507 1.00 36.54 156 THR E N 1
ATOM 3291 C CA . THR E 1 49 ? -46.570 76.447 -9.933 1.00 37.35 156 THR E CA 1
ATOM 3292 C C . THR E 1 49 ? -47.053 74.987 -10.210 1.00 38.36 156 THR E C 1
ATOM 3293 O O . THR E 1 49 ? -47.019 74.486 -11.352 1.00 37.78 156 THR E O 1
ATOM 3305 N N . SER E 1 51 ? -50.111 73.076 -11.094 1.00 40.79 158 SER E N 1
ATOM 3306 C CA . SER E 1 51 ? -51.357 73.236 -11.880 1.00 40.93 158 SER E CA 1
ATOM 3307 C C . SER E 1 51 ? -52.668 73.043 -11.093 1.00 41.19 158 SER E C 1
ATOM 3308 O O . SER E 1 51 ? -52.683 73.027 -9.862 1.00 41.19 158 SER E O 1
ATOM 3311 N N . GLY E 1 52 ? -53.765 72.879 -11.835 1.00 41.25 159 GLY E N 1
ATOM 3312 C CA . GLY E 1 52 ? -55.095 72.654 -11.263 1.00 41.03 159 GLY E CA 1
ATOM 3313 C C . GLY E 1 52 ? -55.832 73.900 -10.788 1.00 41.10 159 GLY E C 1
ATOM 3314 O O . GLY E 1 52 ? -55.447 75.043 -11.099 1.00 40.92 159 GLY E O 1
ATOM 3315 N N . GLU E 1 53 ? -56.918 73.658 -10.053 1.00 41.01 160 GLU E N 1
ATOM 3316 C CA . GLU E 1 53 ? -57.654 74.695 -9.324 1.00 41.00 160 GLU E CA 1
ATOM 3317 C C . GLU E 1 53 ? -56.774 75.136 -8.155 1.00 41.04 160 GLU E C 1
ATOM 3318 O O . GLU E 1 53 ? -56.452 74.314 -7.293 1.00 41.72 160 GLU E O 1
ATOM 3324 N N . LYS E 1 54 ? -56.379 76.408 -8.120 1.00 40.69 161 LYS E N 1
ATOM 3325 C CA . LYS E 1 54 ? -55.523 76.956 -7.039 1.00 40.22 161 LYS E CA 1
ATOM 3326 C C . LYS E 1 54 ? -56.332 77.268 -5.751 1.00 40.89 161 LYS E C 1
ATOM 3327 O O . LYS E 1 54 ? -56.917 78.364 -5.620 1.00 41.22 161 LYS E O 1
ATOM 3333 N N . ARG E 1 55 ? -56.369 76.295 -4.819 1.00 41.05 162 ARG E N 1
ATOM 3334 C CA . ARG E 1 55 ? -57.278 76.303 -3.649 1.00 41.12 162 ARG E CA 1
ATOM 3335 C C . ARG E 1 55 ? -56.759 77.274 -2.550 1.00 41.83 162 ARG E C 1
ATOM 3336 O O . ARG E 1 55 ? -56.820 76.923 -1.347 1.00 42.57 162 ARG E O 1
ATOM 3344 N N . VAL E 1 56 ? -56.308 78.488 -2.969 1.00 41.79 163 VAL E N 1
ATOM 3345 C CA . VAL E 1 56 ? -55.397 79.420 -2.195 1.00 41.78 163 VAL E CA 1
ATOM 3346 C C . VAL E 1 56 ? -55.714 79.416 -0.669 1.00 40.98 163 VAL E C 1
ATOM 3347 O O . VAL E 1 56 ? -56.858 79.521 -0.268 1.00 40.39 163 VAL E O 1
ATOM 3351 N N . LEU E 1 57 ? -54.690 79.274 0.169 1.00 39.96 164 LEU E N 1
ATOM 3352 C CA . LEU E 1 57 ? -54.817 78.422 1.361 1.00 38.71 164 LEU E CA 1
ATOM 3353 C C . LEU E 1 57 ? -55.491 78.809 2.670 1.00 39.70 164 LEU E C 1
ATOM 3354 O O . LEU E 1 57 ? -55.385 79.944 3.152 1.00 39.22 164 LEU E O 1
ATOM 3359 N N . LYS E 1 58 ? -56.177 77.802 3.224 1.00 40.07 165 LYS E N 1
ATOM 3360 C CA . LYS E 1 58 ? -56.650 77.759 4.593 1.00 40.42 165 LYS E CA 1
ATOM 3361 C C . LYS E 1 58 ? -55.434 77.915 5.493 1.00 40.34 165 LYS E C 1
ATOM 3362 O O . LYS E 1 58 ? -54.536 77.104 5.399 1.00 41.26 165 LYS E O 1
ATOM 3368 N N . GLU E 1 59 ? -55.386 78.934 6.351 1.00 39.88 166 GLU E N 1
ATOM 3369 C CA . GLU E 1 59 ? -54.300 79.090 7.356 1.00 38.59 166 GLU E CA 1
ATOM 3370 C C . GLU E 1 59 ? -54.252 77.999 8.430 1.00 38.02 166 GLU E C 1
ATOM 3371 O O . GLU E 1 59 ? -55.207 77.228 8.617 1.00 37.31 166 GLU E O 1
ATOM 3377 N N . GLY E 1 60 ? -53.131 77.985 9.152 1.00 37.45 167 GLY E N 1
ATOM 3378 C CA . GLY E 1 60 ? -52.681 76.812 9.915 1.00 36.76 167 GLY E CA 1
ATOM 3379 C C . GLY E 1 60 ? -52.536 75.559 9.064 1.00 36.18 167 GLY E C 1
ATOM 3380 O O . GLY E 1 60 ? -52.918 74.464 9.471 1.00 37.04 167 GLY E O 1
ATOM 3381 N N . SER E 1 61 ? -52.007 75.702 7.865 1.00 36.03 168 SER E N 1
ATOM 3382 C CA . SER E 1 61 ? -51.762 74.528 7.047 1.00 35.57 168 SER E CA 1
ATOM 3383 C C . SER E 1 61 ? -50.334 74.165 7.245 1.00 33.92 168 SER E C 1
ATOM 3384 O O . SER E 1 61 ? -49.502 75.043 7.382 1.00 34.52 168 SER E O 1
ATOM 3387 N N . ILE E 1 62 ? -50.061 72.871 7.289 1.00 31.86 169 ILE E N 1
ATOM 3388 C CA . ILE E 1 62 ? -48.697 72.411 7.426 1.00 30.27 169 ILE E CA 1
ATOM 3389 C C . ILE E 1 62 ? -48.117 71.965 6.072 1.00 29.59 169 ILE E C 1
ATOM 3390 O O . ILE E 1 62 ? -48.737 71.194 5.339 1.00 29.05 169 ILE E O 1
ATOM 3395 N N . PHE E 1 63 ? -46.906 72.415 5.779 1.00 28.77 170 PHE E N 1
ATOM 3396 C CA . PHE E 1 63 ? -46.191 71.965 4.619 1.00 28.41 170 PHE E CA 1
ATOM 3397 C C . PHE E 1 63 ? -45.131 70.980 4.986 1.00 28.19 170 PHE E C 1
ATOM 3398 O O . PHE E 1 63 ? -44.480 71.130 5.999 1.00 28.43 170 PHE E O 1
ATOM 3406 N N . CYS E 1 64 ? -44.926 70.009 4.102 1.00 27.56 171 CYS E N 1
ATOM 3407 C CA . CYS E 1 64 ? -43.907 68.986 4.241 1.00 26.85 171 CYS E CA 1
ATOM 3408 C C . CYS E 1 64 ? -43.419 68.537 2.878 1.00 26.64 171 CYS E C 1
ATOM 3409 O O . CYS E 1 64 ? -44.022 68.892 1.868 1.00 26.66 171 CYS E O 1
ATOM 3412 N N . LEU E 1 65 ? -42.359 67.719 2.847 1.00 26.12 172 LEU E N 1
ATOM 3413 C CA . LEU E 1 65 ? -41.894 67.117 1.601 1.00 25.77 172 LEU E CA 1
ATOM 3414 C C . LEU E 1 65 ? -42.598 65.834 1.392 1.00 25.52 172 LEU E C 1
ATOM 3415 O O . LEU E 1 65 ? -43.408 65.446 2.197 1.00 26.54 172 LEU E O 1
ATOM 3420 N N . GLU E 1 66 ? -42.285 65.166 0.301 1.00 25.28 173 GLU E N 1
ATOM 3421 C CA . GLU E 1 66 ? -42.829 63.821 0.015 1.00 24.54 173 GLU E CA 1
ATOM 3422 C C . GLU E 1 66 ? -42.477 62.707 1.017 1.00 24.04 173 GLU E C 1
ATOM 3423 O O . GLU E 1 66 ? -43.241 61.757 1.209 1.00 23.63 173 GLU E O 1
ATOM 3429 N N . ASP E 1 67 ? -41.317 62.819 1.637 1.00 23.92 174 ASP E N 1
ATOM 3430 C CA . ASP E 1 67 ? -40.951 61.891 2.678 1.00 23.93 174 ASP E CA 1
ATOM 3431 C C . ASP E 1 67 ? -41.455 62.348 4.050 1.00 24.12 174 ASP E C 1
ATOM 3432 O O . ASP E 1 67 ? -41.028 61.839 5.085 1.00 24.20 174 ASP E O 1
ATOM 3437 N N . ARG E 1 68 ? -42.354 63.327 4.048 1.00 24.31 175 ARG E N 1
ATOM 3438 C CA . ARG E 1 68 ? -43.009 63.815 5.274 1.00 24.68 175 ARG E CA 1
ATOM 3439 C C . ARG E 1 68 ? -42.089 64.615 6.209 1.00 25.17 175 ARG E C 1
ATOM 3440 O O . ARG E 1 68 ? -42.412 64.827 7.383 1.00 24.90 175 ARG E O 1
ATOM 3448 N N . THR E 1 69 ? -40.953 65.056 5.676 1.00 25.67 176 THR E N 1
ATOM 3449 C CA . THR E 1 69 ? -40.083 65.975 6.374 1.00 26.40 176 THR E CA 1
ATOM 3450 C C . THR E 1 69 ? -40.895 67.241 6.552 1.00 27.38 176 THR E C 1
ATOM 3451 O O . THR E 1 69 ? -41.412 67.810 5.597 1.00 27.57 176 THR E O 1
ATOM 3455 N N . LEU E 1 70 ? -41.018 67.680 7.784 1.00 28.35 177 LEU E N 1
ATOM 3456 C CA . LEU E 1 70 ? -41.862 68.791 8.075 1.00 29.72 177 LEU E CA 1
ATOM 3457 C C . LEU E 1 70 ? -41.208 70.091 7.630 1.00 30.27 177 LEU E C 1
ATOM 3458 O O . LEU E 1 70 ? -40.055 70.330 7.963 1.00 31.35 177 LEU E O 1
ATOM 3463 N N . ILE E 1 71 ? -41.922 70.927 6.885 1.00 29.74 178 ILE E N 1
ATOM 3464 C CA . ILE E 1 71 ? -41.393 72.228 6.578 1.00 29.49 178 ILE E CA 1
ATOM 3465 C C . ILE E 1 71 ? -41.859 73.256 7.601 1.00 29.79 178 ILE E C 1
ATOM 3466 O O . ILE E 1 71 ? -41.049 73.956 8.207 1.00 30.26 178 ILE E O 1
ATOM 3471 N N . GLY E 1 72 ? -43.174 73.357 7.778 1.00 29.47 179 GLY E N 1
ATOM 3472 C CA . GLY E 1 72 ? -43.727 74.195 8.822 1.00 28.97 179 GLY E CA 1
ATOM 3473 C C . GLY E 1 72 ? -45.103 74.742 8.488 1.00 29.23 179 GLY E C 1
ATOM 3474 O O . GLY E 1 72 ? -45.815 74.206 7.628 1.00 29.25 179 GLY E O 1
ATOM 3483 N N . LEU E 1 74 ? -47.931 77.571 7.300 1.00 27.04 181 LEU E N 1
ATOM 3484 C CA . LEU E 1 74 ? -48.099 78.712 6.424 1.00 26.63 181 LEU E CA 1
ATOM 3485 C C . LEU E 1 74 ? -47.970 80.060 7.160 1.00 26.81 181 LEU E C 1
ATOM 3486 O O . LEU E 1 74 ? -48.649 80.245 8.193 1.00 26.73 181 LEU E O 1
ATOM 3491 N N . THR E 1 75 ? -47.105 80.961 6.670 1.00 26.19 182 THR E N 1
ATOM 3492 C CA . THR E 1 75 ? -46.972 82.237 7.315 1.00 26.01 182 THR E CA 1
ATOM 3493 C C . THR E 1 75 ? -47.623 83.276 6.434 1.00 26.04 182 THR E C 1
ATOM 3494 O O . THR E 1 75 ? -48.294 84.156 6.936 1.00 25.72 182 THR E O 1
ATOM 3498 N N . GLU E 1 76 ? -47.412 83.193 5.125 1.00 25.84 183 GLU E N 1
ATOM 3499 C CA . GLU E 1 76 ? -47.947 84.207 4.245 1.00 25.76 183 GLU E CA 1
ATOM 3500 C C . GLU E 1 76 ? -48.221 83.679 2.856 1.00 25.57 183 GLU E C 1
ATOM 3501 O O . GLU E 1 76 ? -47.460 82.856 2.287 1.00 25.08 183 GLU E O 1
ATOM 3507 N N . VAL E 1 77 ? -49.305 84.186 2.298 1.00 24.64 184 VAL E N 1
ATOM 3508 C CA . VAL E 1 77 ? -49.571 83.935 0.904 1.00 24.43 184 VAL E CA 1
ATOM 3509 C C . VAL E 1 77 ? -49.341 85.208 0.078 1.00 25.19 184 VAL E C 1
ATOM 3510 O O . VAL E 1 77 ? -49.986 86.237 0.348 1.00 25.77 184 VAL E O 1
ATOM 3514 N N . PHE E 1 78 ? -48.491 85.165 -0.944 1.00 24.31 185 PHE E N 1
ATOM 3515 C CA . PHE E 1 78 ? -48.340 86.357 -1.754 1.00 24.51 185 PHE E CA 1
ATOM 3516 C C . PHE E 1 78 ? -48.342 85.951 -3.161 1.00 25.64 185 PHE E C 1
ATOM 3517 O O . PHE E 1 78 ? -48.584 84.789 -3.439 1.00 26.36 185 PHE E O 1
ATOM 3525 N N . GLY E 1 79 ? -48.029 86.872 -4.055 1.00 25.66 186 GLY E N 1
ATOM 3526 C CA . GLY E 1 79 ? -47.969 86.544 -5.453 1.00 26.05 186 GLY E CA 1
ATOM 3527 C C . GLY E 1 79 ? -49.343 86.703 -6.039 1.00 26.59 186 GLY E C 1
ATOM 3528 O O . GLY E 1 79 ? -50.270 86.966 -5.322 1.00 25.92 186 GLY E O 1
ATOM 3529 N N . PRO E 1 80 ? -49.476 86.535 -7.365 1.00 27.63 187 PRO E N 1
ATOM 3530 C CA . PRO E 1 80 ? -50.750 86.732 -8.039 1.00 27.89 187 PRO E CA 1
ATOM 3531 C C . PRO E 1 80 ? -51.654 85.550 -7.686 1.00 28.43 187 PRO E C 1
ATOM 3532 O O . PRO E 1 80 ? -51.184 84.472 -7.312 1.00 28.40 187 PRO E O 1
ATOM 3536 N N . LEU E 1 81 ? -52.957 85.758 -7.782 1.00 29.31 188 LEU E N 1
ATOM 3537 C CA . LEU E 1 81 ? -53.911 84.755 -7.375 1.00 29.40 188 LEU E CA 1
ATOM 3538 C C . LEU E 1 81 ? -53.784 83.454 -8.164 1.00 30.39 188 LEU E C 1
ATOM 3539 O O . LEU E 1 81 ? -53.949 82.348 -7.583 1.00 30.20 188 LEU E O 1
ATOM 3544 N N . GLN E 1 82 ? -53.498 83.578 -9.479 1.00 31.30 189 GLN E N 1
ATOM 3545 C CA . GLN E 1 82 ? -53.295 82.404 -10.347 1.00 32.57 189 GLN E CA 1
ATOM 3546 C C . GLN E 1 82 ? -52.143 81.534 -9.926 1.00 32.76 189 GLN E C 1
ATOM 3547 O O . GLN E 1 82 ? -52.294 80.341 -9.916 1.00 33.37 189 GLN E O 1
ATOM 3553 N N . ASN E 1 83 ? -50.994 82.120 -9.603 1.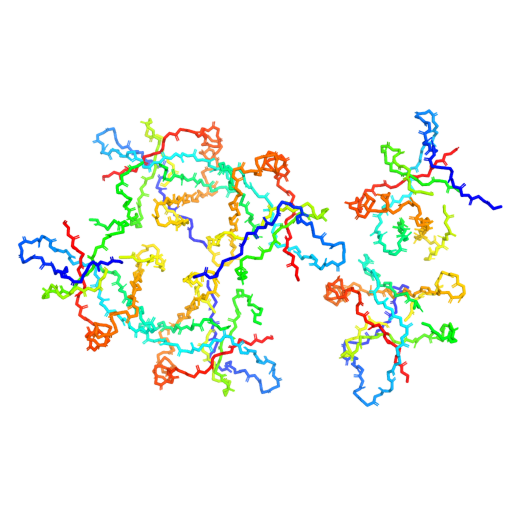00 33.15 190 ASN E N 1
ATOM 3554 C CA . ASN E 1 83 ? -49.841 81.324 -9.171 1.00 33.48 190 ASN E CA 1
ATOM 3555 C C . ASN E 1 83 ? -49.290 81.960 -7.939 1.00 31.79 190 ASN E C 1
ATOM 3556 O O . ASN E 1 83 ? -48.434 82.797 -8.019 1.00 32.61 190 ASN E O 1
ATOM 3561 N N . PRO E 1 84 ? -49.834 81.606 -6.805 1.00 29.81 191 PRO E N 1
ATOM 3562 C CA . PRO E 1 84 ? -49.477 82.061 -5.499 1.00 28.27 191 PRO E CA 1
ATOM 3563 C C . PRO E 1 84 ? -48.133 81.629 -5.066 1.00 27.17 191 PRO E C 1
ATOM 3564 O O . PRO E 1 84 ? -47.683 80.576 -5.518 1.00 28.22 191 PRO E O 1
ATOM 3568 N N . PHE E 1 85 ? -47.532 82.379 -4.154 1.00 25.25 192 PHE E N 1
ATOM 3569 C CA . PHE E 1 85 ? -46.343 81.908 -3.509 1.00 25.39 192 PHE E CA 1
ATOM 3570 C C . PHE E 1 85 ? -46.634 81.621 -2.063 1.00 26.04 192 PHE E C 1
ATOM 3571 O O . PHE E 1 85 ? -47.458 82.305 -1.473 1.00 27.27 192 PHE E O 1
ATOM 3579 N N . TYR E 1 86 ? -45.963 80.660 -1.447 1.00 25.83 193 TYR E N 1
ATOM 3580 C CA . TYR E 1 86 ? -46.178 80.494 -0.013 1.00 26.63 193 TYR E CA 1
ATOM 3581 C C . TYR E 1 86 ? -44.939 80.732 0.783 1.00 27.41 193 TYR E C 1
ATOM 3582 O O . TYR E 1 86 ? -43.885 80.246 0.420 1.00 28.72 193 TYR E O 1
ATOM 3591 N N . ARG E 1 87 ? -45.056 81.499 1.855 1.00 27.48 194 ARG E N 1
ATOM 3592 C CA . ARG E 1 87 ? -43.915 81.724 2.696 1.00 27.73 194 ARG E CA 1
ATOM 3593 C C . ARG E 1 87 ? -44.147 81.037 4.014 1.00 28.67 194 ARG E C 1
ATOM 3594 O O . ARG E 1 87 ? -45.198 81.251 4.637 1.00 29.84 194 ARG E O 1
ATOM 3602 N N . ILE E 1 88 ? -43.190 80.196 4.430 1.00 28.58 195 ILE E N 1
ATOM 3603 C CA . ILE E 1 88 ? -43.103 79.656 5.777 1.00 27.39 195 ILE E CA 1
ATOM 3604 C C . ILE E 1 88 ? -41.900 80.233 6.501 1.00 27.21 195 ILE E C 1
ATOM 3605 O O . ILE E 1 88 ? -40.757 80.073 6.078 1.00 28.02 195 ILE E O 1
ATOM 3610 N N . LYS E 1 89 ? -42.146 80.927 7.587 1.00 26.54 196 LYS E N 1
ATOM 3611 C CA . LYS E 1 89 ? -41.058 81.482 8.374 1.00 27.01 196 LYS E CA 1
ATOM 3612 C C . LYS E 1 89 ? -40.714 80.557 9.501 1.00 27.43 196 LYS E C 1
ATOM 3613 O O . LYS E 1 89 ? -41.556 80.333 10.347 1.00 28.49 196 LYS E O 1
ATOM 3619 N N . LEU E 1 90 ? -39.494 80.041 9.537 1.00 27.07 197 LEU E N 1
ATOM 3620 C CA . LEU E 1 90 ? -39.076 79.167 10.620 1.00 27.23 197 LEU E CA 1
ATOM 3621 C C . LEU E 1 90 ? -38.480 79.941 11.779 1.00 27.54 197 LEU E C 1
ATOM 3622 O O . LEU E 1 90 ? -37.830 80.955 11.574 1.00 27.77 197 LEU E O 1
ATOM 3627 N N . PRO E 1 91 ? -38.704 79.463 13.012 1.00 27.75 198 PRO E N 1
ATOM 3628 C CA . PRO E 1 91 ? -38.138 80.131 14.152 1.00 28.21 198 PRO E CA 1
ATOM 3629 C C . PRO E 1 91 ? -36.673 79.812 14.271 1.00 29.27 198 PRO E C 1
ATOM 3630 O O . PRO E 1 91 ? -36.201 78.884 13.637 1.00 29.87 198 PRO E O 1
ATOM 3634 N N . ASP E 1 92 ? -35.967 80.575 15.097 1.00 30.47 199 ASP E N 1
ATOM 3635 C CA . ASP E 1 92 ? -34.533 80.388 15.340 1.00 31.53 199 ASP E CA 1
ATOM 3636 C C . ASP E 1 92 ? -34.163 79.010 15.798 1.00 31.98 199 ASP E C 1
ATOM 3637 O O . ASP E 1 92 ? -33.091 78.520 15.466 1.00 32.43 199 ASP E O 1
ATOM 3642 N N . SER E 1 93 ? -35.037 78.401 16.585 1.00 32.47 200 SER E N 1
ATOM 3643 C CA . SER E 1 93 ? -34.780 77.068 17.110 1.00 32.89 200 SER E CA 1
ATOM 3644 C C . SER E 1 93 ? -34.744 76.003 16.008 1.00 32.99 200 SER E C 1
ATOM 3645 O O . SER E 1 93 ? -34.258 74.886 16.227 1.00 33.08 200 SER E O 1
ATOM 3648 N N . LYS E 1 94 ? -35.222 76.348 14.818 1.00 33.15 201 LYS E N 1
ATOM 3649 C CA . LYS E 1 94 ? -35.256 75.362 13.753 1.00 33.68 201 LYS E CA 1
ATOM 3650 C C . LYS E 1 94 ? -34.219 75.587 12.656 1.00 33.08 201 LYS E C 1
ATOM 3651 O O . LYS E 1 94 ? -34.376 75.152 11.519 1.00 32.80 201 LYS E O 1
ATOM 3657 N N . LYS E 1 95 ? -33.132 76.241 13.027 1.00 32.85 202 LYS E N 1
ATOM 3658 C CA . LYS E 1 95 ? -32.072 76.518 12.095 1.00 32.86 202 LYS E CA 1
ATOM 3659 C C . LYS E 1 95 ? -31.606 75.253 11.382 1.00 32.37 202 LYS E C 1
ATOM 3660 O O . LYS E 1 95 ? -31.375 75.277 10.164 1.00 32.37 202 LYS E O 1
ATOM 3666 N N . ASN E 1 96 ? -31.481 74.159 12.135 1.00 31.39 203 ASN E N 1
ATOM 3667 C CA . ASN E 1 96 ? -31.019 72.900 11.573 1.00 30.53 203 ASN E CA 1
ATOM 3668 C C . ASN E 1 96 ? -31.942 72.399 10.481 1.00 29.86 203 ASN E C 1
ATOM 3669 O O . ASN E 1 96 ? -31.496 71.833 9.486 1.00 29.92 203 ASN E O 1
ATOM 3674 N N . LEU E 1 97 ? -33.229 72.633 10.664 1.00 28.87 204 LEU E N 1
ATOM 3675 C CA . LEU E 1 97 ? -34.195 72.278 9.647 1.00 27.88 204 LEU E CA 1
ATOM 3676 C C . LEU E 1 97 ? -34.040 73.173 8.412 1.00 27.86 204 LEU E C 1
ATOM 3677 O O . LEU E 1 97 ? -34.157 72.712 7.276 1.00 28.09 204 LEU E O 1
ATOM 3682 N N . PHE E 1 98 ? -33.771 74.452 8.644 1.00 27.59 205 PHE E N 1
ATOM 3683 C CA . PHE E 1 98 ? -33.628 75.403 7.557 1.00 27.41 205 PHE E CA 1
ATOM 3684 C C . PHE E 1 98 ? -32.499 74.935 6.649 1.00 27.67 205 PHE E C 1
ATOM 3685 O O . PHE E 1 98 ? -32.686 74.755 5.448 1.00 27.71 205 PHE E O 1
ATOM 3693 N N . ASP E 1 99 ? -31.340 74.692 7.244 1.00 28.02 206 ASP E N 1
ATOM 3694 C CA . ASP E 1 99 ? -30.187 74.212 6.499 1.00 28.54 206 ASP E CA 1
ATOM 3695 C C . ASP E 1 99 ? -30.455 72.936 5.714 1.00 28.90 206 ASP E C 1
ATOM 3696 O O . ASP E 1 99 ? -29.942 72.777 4.608 1.00 29.07 206 ASP E O 1
ATOM 3701 N N . GLU E 1 100 ? -31.264 72.046 6.271 1.00 29.03 207 GLU E N 1
ATOM 3702 C CA . GLU E 1 100 ? -31.674 70.861 5.556 1.00 29.98 207 GLU E CA 1
ATOM 3703 C C . GLU E 1 100 ? -32.585 71.138 4.375 1.00 29.25 207 GLU E C 1
ATOM 3704 O O . GLU E 1 100 ? -32.537 70.433 3.372 1.00 29.68 207 GLU E O 1
ATOM 3710 N N . LEU E 1 101 ? -33.430 72.156 4.494 1.00 28.88 208 LEU E N 1
ATOM 3711 C CA . LEU E 1 101 ? -34.351 72.471 3.427 1.00 28.10 208 LEU E CA 1
ATOM 3712 C C . LEU E 1 101 ? -33.670 73.310 2.352 1.00 28.22 208 LEU E C 1
ATOM 3713 O O . LEU E 1 101 ? -33.946 73.168 1.166 1.00 28.45 208 LEU E O 1
ATOM 3718 N N . LYS E 1 102 ? -32.759 74.163 2.800 1.00 28.21 209 LYS E N 1
ATOM 3719 C CA . LYS E 1 102 ? -31.900 74.985 1.956 1.00 28.37 209 LYS E CA 1
ATOM 3720 C C . LYS E 1 102 ? -31.276 74.149 0.859 1.00 27.77 209 LYS E C 1
ATOM 3721 O O . LYS E 1 102 ? -31.047 74.586 -0.269 1.00 28.13 209 LYS E O 1
ATOM 3727 N N . VAL E 1 103 ? -30.993 72.925 1.230 1.00 26.99 210 VAL E N 1
ATOM 3728 C CA . VAL E 1 103 ? -30.275 72.017 0.386 1.00 26.63 210 VAL E CA 1
ATOM 3729 C C . VAL E 1 103 ? -31.225 71.175 -0.483 1.00 26.43 210 VAL E C 1
ATOM 3730 O O . VAL E 1 103 ? -30.775 70.384 -1.315 1.00 26.44 210 VAL E O 1
ATOM 3734 N N . ARG E 1 104 ? -32.530 71.361 -0.298 1.00 25.88 211 ARG E N 1
ATOM 3735 C CA . ARG E 1 104 ? -33.526 70.482 -0.905 1.00 25.49 211 ARG E CA 1
ATOM 3736 C C . ARG E 1 104 ? -34.429 71.177 -1.899 1.00 25.40 211 ARG E C 1
ATOM 3737 O O . ARG E 1 104 ? -35.456 70.617 -2.308 1.00 24.92 211 ARG E O 1
ATOM 3745 N N . LEU E 1 105 ? -34.055 72.405 -2.254 1.00 25.28 212 LEU E N 1
ATOM 3746 C CA . LEU E 1 105 ? -34.723 73.196 -3.291 1.00 25.01 212 LEU E CA 1
ATOM 3747 C C . LEU E 1 105 ? -35.050 72.389 -4.530 1.00 25.06 212 LEU E C 1
ATOM 3748 O O . LEU E 1 105 ? -34.209 71.603 -5.014 1.00 25.04 212 LEU E O 1
ATOM 3753 N N . GLY E 1 106 ? -36.266 72.582 -5.034 1.00 24.74 213 GLY E N 1
ATOM 3754 C CA . GLY E 1 106 ? -36.682 71.917 -6.262 1.00 24.19 213 GLY E CA 1
ATOM 3755 C C . GLY E 1 106 ? -37.597 70.734 -6.063 1.00 24.07 213 GLY E C 1
ATOM 3756 O O . GLY E 1 106 ? -38.328 70.369 -6.984 1.00 23.35 213 GLY E O 1
ATOM 3757 N N . GLU E 1 107 ? -37.553 70.145 -4.858 1.00 24.56 214 GLU E N 1
ATOM 3758 C CA . GLU E 1 107 ? -38.439 69.039 -4.450 1.00 25.05 214 GLU E CA 1
ATOM 3759 C C . GLU E 1 107 ? -39.883 69.494 -4.361 1.00 25.59 214 GLU E C 1
ATOM 3760 O O . GLU E 1 107 ? -40.137 70.642 -4.027 1.00 25.79 214 GLU E O 1
ATOM 3766 N N . LYS E 1 108 ? -40.821 68.599 -4.664 1.00 26.01 215 LYS E N 1
ATOM 3767 C CA . LYS E 1 108 ? -42.240 68.919 -4.550 1.00 27.02 215 LYS E CA 1
ATOM 3768 C C . LYS E 1 108 ? -42.651 69.092 -3.094 1.00 27.69 215 LYS E C 1
ATOM 3769 O O . LYS E 1 108 ? -42.272 68.245 -2.248 1.00 29.17 215 LYS E O 1
ATOM 3775 N N . ALA E 1 109 ? -43.430 70.153 -2.811 1.00 27.33 216 ALA E N 1
ATOM 3776 C CA . ALA E 1 109 ? -44.008 70.350 -1.488 1.00 26.81 216 ALA E CA 1
ATOM 3777 C C . ALA E 1 109 ? -45.457 69.919 -1.408 1.00 26.73 216 ALA E C 1
ATOM 3778 O O . ALA E 1 109 ? -46.183 69.906 -2.399 1.00 26.93 216 ALA E O 1
ATOM 3780 N N . PHE E 1 110 ? -45.865 69.582 -0.197 1.00 26.32 217 PHE E N 1
ATOM 3781 C CA . PHE E 1 110 ? -47.194 69.080 0.042 1.00 26.25 217 PHE E CA 1
ATOM 3782 C C . PHE E 1 110 ? -47.829 69.768 1.239 1.00 26.31 217 PHE E C 1
ATOM 3783 O O . PHE E 1 110 ? -47.157 70.244 2.144 1.00 26.08 217 PHE E O 1
ATOM 3791 N N . ILE E 1 111 ? -49.145 69.753 1.233 1.00 26.66 218 ILE E N 1
ATOM 3792 C CA . ILE E 1 111 ? -49.929 70.249 2.305 1.00 27.89 218 ILE E CA 1
ATOM 3793 C C . ILE E 1 111 ? -50.566 69.068 3.072 1.00 28.86 218 ILE E C 1
ATOM 3794 O O . ILE E 1 111 ? -51.138 68.130 2.475 1.00 29.70 218 ILE E O 1
ATOM 3799 N N . VAL E 1 112 ? -50.419 69.073 4.395 1.00 29.41 219 VAL E N 1
ATOM 3800 C CA . VAL E 1 112 ? -51.015 68.039 5.240 1.00 29.83 219 VAL E CA 1
ATOM 3801 C C . VAL E 1 112 ? -52.503 68.294 5.364 1.00 30.76 219 VAL E C 1
ATOM 3802 O O . VAL E 1 112 ? -52.942 69.427 5.315 1.00 31.12 219 VAL E O 1
ATOM 3806 N N . THR E 1 113 ? -53.282 67.246 5.563 1.00 32.34 220 THR E N 1
ATOM 3807 C CA . THR E 1 113 ? -54.750 67.374 5.623 1.00 33.62 220 THR E CA 1
ATOM 3808 C C . THR E 1 113 ? -55.428 66.568 6.750 1.00 33.46 220 THR E C 1
ATOM 3809 O O . THR E 1 113 ? -55.617 67.024 7.874 1.00 33.30 220 THR E O 1
ATOM 3813 N N . GLU F 1 17 ? 5.210 47.378 -11.540 1.00 41.32 124 GLU F N 1
ATOM 3814 C CA . GLU F 1 17 ? 5.455 46.984 -12.891 1.00 40.90 124 GLU F CA 1
ATOM 3815 C C . GLU F 1 17 ? 6.579 46.139 -13.369 1.00 39.86 124 GLU F C 1
ATOM 3816 O O . GLU F 1 17 ? 7.031 46.334 -14.521 1.00 39.71 124 GLU F O 1
ATOM 3822 N N . LEU F 1 18 ? 7.046 45.237 -12.529 1.00 37.17 125 LEU F N 1
ATOM 3823 C CA . LEU F 1 18 ? 8.350 44.752 -12.719 1.00 35.23 125 LEU F CA 1
ATOM 3824 C C . LEU F 1 18 ? 8.302 43.601 -13.714 1.00 35.11 125 LEU F C 1
ATOM 3825 O O . LEU F 1 18 ? 7.367 42.822 -13.738 1.00 35.59 125 LEU F O 1
ATOM 3830 N N . PRO F 1 19 ? 9.331 43.446 -14.523 1.00 34.21 126 PRO F N 1
ATOM 3831 C CA . PRO F 1 19 ? 9.343 42.357 -15.503 1.00 34.14 126 PRO F CA 1
ATOM 3832 C C . PRO F 1 19 ? 9.165 40.995 -14.877 1.00 34.38 126 PRO F C 1
ATOM 3833 O O . PRO F 1 19 ? 9.188 40.866 -13.661 1.00 34.52 126 PRO F O 1
ATOM 3837 N N . GLU F 1 20 ? 9.029 39.968 -15.698 1.00 34.49 127 GLU F N 1
ATOM 3838 C CA . GLU F 1 20 ? 8.707 38.687 -15.120 1.00 34.68 127 GLU F CA 1
ATOM 3839 C C . GLU F 1 20 ? 9.926 38.050 -14.554 1.00 33.82 127 GLU F C 1
ATOM 3840 O O . GLU F 1 20 ? 9.942 37.607 -13.396 1.00 34.04 127 GLU F O 1
ATOM 3846 N N . ASP F 1 21 ? 10.947 37.993 -15.390 1.00 32.64 128 ASP F N 1
ATOM 3847 C CA . ASP F 1 21 ? 12.225 37.432 -14.978 1.00 31.71 128 ASP F CA 1
ATOM 3848 C C . ASP F 1 21 ? 12.966 38.154 -13.922 1.00 31.20 128 ASP F C 1
ATOM 3849 O O . ASP F 1 21 ? 14.157 37.858 -13.743 1.00 31.40 128 ASP F O 1
ATOM 3854 N N . TYR F 1 22 ? 12.369 39.173 -13.331 1.00 29.90 129 TYR F N 1
ATOM 3855 C CA . TYR F 1 22 ? 13.099 39.928 -12.375 1.00 29.47 129 TYR F CA 1
ATOM 3856 C C . TYR F 1 22 ? 13.110 39.114 -11.098 1.00 30.02 129 TYR F C 1
ATOM 3857 O O . TYR F 1 22 ? 12.058 38.813 -10.528 1.00 29.73 129 TYR F O 1
ATOM 3866 N N . GLU F 1 23 ? 14.322 38.771 -10.675 1.00 30.83 130 GLU F N 1
ATOM 3867 C CA . GLU F 1 23 ? 14.542 38.370 -9.303 1.00 31.56 130 GLU F CA 1
ATOM 3868 C C . GLU F 1 23 ? 15.627 39.220 -8.688 1.00 30.97 130 GLU F C 1
ATOM 3869 O O . GLU F 1 23 ? 16.560 39.684 -9.407 1.00 30.91 130 GLU F O 1
ATOM 3875 N N . ILE F 1 24 ? 15.567 39.334 -7.363 1.00 29.98 131 ILE F N 1
ATOM 3876 C CA . ILE F 1 24 ? 16.638 39.998 -6.654 1.00 29.47 131 ILE F CA 1
ATOM 3877 C C . ILE F 1 24 ? 17.952 39.189 -6.626 1.00 29.47 131 ILE F C 1
ATOM 3878 O O . ILE F 1 24 ? 18.012 38.053 -6.154 1.00 29.30 131 ILE F O 1
ATOM 3883 N N . SER F 1 25 ? 19.021 39.769 -7.142 1.00 29.84 132 SER F N 1
ATOM 3884 C CA . SER F 1 25 ? 20.268 38.978 -7.167 1.00 30.00 132 SER F CA 1
ATOM 3885 C C . SER F 1 25 ? 20.885 38.872 -5.757 1.00 29.85 132 SER F C 1
ATOM 3886 O O . SER F 1 25 ? 20.901 39.804 -4.970 1.00 30.04 132 SER F O 1
ATOM 3889 N N . GLU F 1 26 ? 21.356 37.704 -5.410 1.00 30.14 133 GLU F N 1
ATOM 3890 C CA . GLU F 1 26 ? 21.912 37.526 -4.068 1.00 30.44 133 GLU F CA 1
ATOM 3891 C C . GLU F 1 26 ? 23.080 38.391 -3.692 1.00 29.87 133 GLU F C 1
ATOM 3892 O O . GLU F 1 26 ? 23.607 38.323 -2.582 1.00 29.78 133 GLU F O 1
ATOM 3898 N N . LYS F 1 27 ? 23.487 39.203 -4.624 1.00 29.39 134 LYS F N 1
ATOM 3899 C CA . LYS F 1 27 ? 24.648 39.941 -4.439 1.00 29.20 134 LYS F CA 1
ATOM 3900 C C . LYS F 1 27 ? 24.308 41.311 -3.910 1.00 29.26 134 LYS F C 1
ATOM 3901 O O . LYS F 1 27 ? 25.184 41.965 -3.324 1.00 29.77 134 LYS F O 1
ATOM 3907 N N . THR F 1 28 ? 23.062 41.724 -4.127 1.00 28.35 135 THR F N 1
ATOM 3908 C CA . THR F 1 28 ? 22.631 43.078 -3.862 1.00 28.78 135 THR F CA 1
ATOM 3909 C C . THR F 1 28 ? 22.334 43.316 -2.366 1.00 28.66 135 THR F C 1
ATOM 3910 O O . THR F 1 28 ? 21.801 42.442 -1.656 1.00 28.33 135 THR F O 1
ATOM 3914 N N . ILE F 1 29 ? 22.601 44.552 -1.939 1.00 28.58 136 ILE F N 1
ATOM 3915 C CA . ILE F 1 29 ? 22.357 45.015 -0.568 1.00 28.09 136 ILE F CA 1
ATOM 3916 C C . ILE F 1 29 ? 20.907 45.167 -0.239 1.00 27.97 136 ILE F C 1
ATOM 3917 O O . ILE F 1 29 ? 20.160 45.886 -0.894 1.00 28.53 136 ILE F O 1
ATOM 3922 N N . ILE F 1 30 ? 20.555 44.472 0.819 1.00 27.74 137 ILE F N 1
ATOM 3923 C CA . ILE F 1 30 ? 19.219 44.407 1.354 1.00 27.43 137 ILE F CA 1
ATOM 3924 C C . ILE F 1 30 ? 19.215 45.137 2.691 1.00 27.02 137 ILE F C 1
ATOM 3925 O O . ILE F 1 30 ? 20.267 45.269 3.368 1.00 26.67 137 ILE F O 1
ATOM 3930 N N . THR F 1 31 ? 18.064 45.641 3.086 1.00 26.10 138 THR F N 1
ATOM 3931 C CA . THR F 1 31 ? 18.029 46.453 4.300 1.00 26.30 138 THR F CA 1
ATOM 3932 C C . THR F 1 31 ? 16.728 46.227 5.052 1.00 25.77 138 THR F C 1
ATOM 3933 O O . THR F 1 31 ? 15.657 46.388 4.475 1.00 25.40 138 THR F O 1
ATOM 3937 N N . PRO F 1 32 ? 16.795 45.918 6.355 1.00 25.80 139 PRO F N 1
ATOM 3938 C CA . PRO F 1 32 ? 15.509 45.643 7.047 1.00 25.72 139 PRO F CA 1
ATOM 3939 C C . PRO F 1 32 ? 14.683 46.898 6.982 1.00 26.03 139 PRO F C 1
ATOM 3940 O O . PRO F 1 32 ? 15.239 47.982 6.989 1.00 26.30 139 PRO F O 1
ATOM 3944 N N . ILE F 1 33 ? 13.374 46.766 6.882 1.00 26.24 140 ILE F N 1
ATOM 3945 C CA . ILE F 1 33 ? 12.549 47.940 6.749 1.00 26.86 140 ILE F CA 1
ATOM 3946 C C . ILE F 1 33 ? 11.269 47.928 7.614 1.00 27.59 140 ILE F C 1
ATOM 3947 O O . ILE F 1 33 ? 10.748 48.969 7.940 1.00 27.53 140 ILE F O 1
ATOM 3952 N N . GLY F 1 34 ? 10.781 46.745 7.979 1.00 27.97 141 GLY F N 1
ATOM 3953 C CA . GLY F 1 34 ? 9.537 46.621 8.705 1.00 27.67 141 GLY F CA 1
ATOM 3954 C C . GLY F 1 34 ? 9.194 45.161 8.844 1.00 27.73 141 GLY F C 1
ATOM 3955 O O . GLY F 1 34 ? 10.074 44.330 8.897 1.00 29.04 141 GLY F O 1
ATOM 3956 N N . VAL F 1 35 ? 7.916 44.861 8.932 1.00 27.07 142 VAL F N 1
ATOM 3957 C CA . VAL F 1 35 ? 7.397 43.512 9.131 1.00 26.88 142 VAL F CA 1
ATOM 3958 C C . VAL F 1 35 ? 6.131 43.352 8.292 1.00 26.83 142 VAL F C 1
ATOM 3959 O O . VAL F 1 35 ? 5.243 44.230 8.336 1.00 27.54 142 VAL F O 1
ATOM 3963 N N . LEU F 1 36 ? 6.038 42.253 7.562 1.00 26.26 143 LEU F N 1
ATOM 3964 C CA . LEU F 1 36 ? 4.929 42.099 6.661 1.00 26.41 143 LEU F CA 1
ATOM 3965 C C . LEU F 1 36 ? 3.730 41.879 7.560 1.00 27.06 143 LEU F C 1
ATOM 3966 O O . LEU F 1 36 ? 3.703 40.930 8.335 1.00 27.66 143 LEU F O 1
ATOM 3971 N N . LYS F 1 37 ? 2.746 42.768 7.522 1.00 27.17 144 LYS F N 1
ATOM 3972 C CA . LYS F 1 37 ? 1.611 42.593 8.431 1.00 27.56 144 LYS F CA 1
ATOM 3973 C C . LYS F 1 37 ? 0.275 42.156 7.789 1.00 27.78 144 LYS F C 1
ATOM 3974 O O . LYS F 1 37 ? -0.573 41.665 8.469 1.00 27.36 144 LYS F O 1
ATOM 3980 N N . SER F 1 38 ? 0.061 42.377 6.503 1.00 28.26 145 SER F N 1
ATOM 3981 C CA . SER F 1 38 ? -1.275 42.094 5.991 1.00 28.65 145 SER F CA 1
ATOM 3982 C C . SER F 1 38 ? -1.330 41.871 4.466 1.00 28.68 145 SER F C 1
ATOM 3983 O O . SER F 1 38 ? -0.550 42.470 3.671 1.00 29.64 145 SER F O 1
ATOM 3986 N N . ALA F 1 39 ? -2.232 41.009 4.034 1.00 27.78 146 ALA F N 1
ATOM 3987 C CA . ALA F 1 39 ? -2.408 40.861 2.605 1.00 26.47 146 ALA F CA 1
ATOM 3988 C C . ALA F 1 39 ? -3.868 40.755 2.363 1.00 25.82 146 ALA F C 1
ATOM 3989 O O . ALA F 1 39 ? -4.481 39.858 2.899 1.00 26.06 146 ALA F O 1
ATOM 3991 N N . PHE F 1 40 ? -4.418 41.673 1.583 1.00 25.27 147 PHE F N 1
ATOM 3992 C CA . PHE F 1 40 ? -5.830 41.616 1.113 1.00 25.07 147 PHE F CA 1
ATOM 3993 C C . PHE F 1 40 ? -5.956 42.334 -0.245 1.00 26.27 147 PHE F C 1
ATOM 3994 O O . PHE F 1 40 ? -5.220 43.356 -0.514 1.00 27.86 147 PHE F O 1
ATOM 4002 N N . GLU F 1 41 ? -6.819 41.823 -1.103 1.00 26.25 148 GLU F N 1
ATOM 4003 C CA . GLU F 1 41 ? -7.072 42.425 -2.368 1.00 27.24 148 GLU F CA 1
ATOM 4004 C C . GLU F 1 41 ? -5.832 42.823 -3.137 1.00 27.59 148 GLU F C 1
ATOM 4005 O O . GLU F 1 41 ? -5.689 43.967 -3.582 1.00 27.42 148 GLU F O 1
ATOM 4011 N N . ASN F 1 42 ? -4.936 41.866 -3.292 1.00 27.64 149 ASN F N 1
ATOM 4012 C CA . ASN F 1 42 ? -3.696 42.116 -3.975 1.00 28.47 149 ASN F CA 1
ATOM 4013 C C . ASN F 1 42 ? -2.831 43.220 -3.364 1.00 28.66 149 ASN F C 1
ATOM 4014 O O . ASN F 1 42 ? -1.824 43.636 -3.971 1.00 28.98 149 ASN F O 1
ATOM 4019 N N . ASN F 1 43 ? -3.165 43.687 -2.172 1.00 28.25 150 ASN F N 1
ATOM 4020 C CA . ASN F 1 43 ? -2.248 44.638 -1.575 1.00 28.83 150 ASN F CA 1
ATOM 4021 C C . ASN F 1 43 ? -1.463 43.906 -0.530 1.00 29.39 150 ASN F C 1
ATOM 4022 O O . ASN F 1 43 ? -2.030 42.991 0.176 1.00 30.44 150 ASN F O 1
ATOM 4027 N N . ILE F 1 44 ? -0.197 44.283 -0.389 1.00 28.26 151 ILE F N 1
ATOM 4028 C CA . ILE F 1 44 ? 0.598 43.819 0.734 1.00 29.08 151 ILE F CA 1
ATOM 4029 C C . ILE F 1 44 ? 0.950 44.984 1.659 1.00 30.00 151 ILE F C 1
ATOM 4030 O O . ILE F 1 44 ? 1.380 46.061 1.174 1.00 30.94 151 ILE F O 1
ATOM 4035 N N . ILE F 1 45 ? 0.754 44.832 2.974 1.00 30.11 152 ILE F N 1
ATOM 4036 C CA . ILE F 1 45 ? 0.972 45.977 3.867 1.00 29.99 152 ILE F CA 1
ATOM 4037 C C . ILE F 1 45 ? 2.166 45.690 4.737 1.00 30.13 152 ILE F C 1
ATOM 4038 O O . ILE F 1 45 ? 2.193 44.682 5.397 1.00 31.83 152 ILE F O 1
ATOM 4043 N N . ILE F 1 46 ? 3.106 46.600 4.810 1.00 29.94 153 ILE F N 1
ATOM 4044 C CA . ILE F 1 46 ? 4.249 46.457 5.650 1.00 30.94 153 ILE F CA 1
ATOM 4045 C C . ILE F 1 46 ? 4.328 47.432 6.795 1.00 31.71 153 ILE F C 1
ATOM 4046 O O . ILE F 1 46 ? 4.075 48.597 6.574 1.00 33.27 153 ILE F O 1
ATOM 4051 N N . HIS F 1 47 ? 4.655 47.024 8.026 1.00 32.36 154 HIS F N 1
ATOM 4052 C CA . HIS F 1 47 ? 4.689 48.050 9.125 1.00 34.63 154 HIS F CA 1
ATOM 4053 C C . HIS F 1 47 ? 6.120 48.413 9.413 1.00 34.38 154 HIS F C 1
ATOM 4054 O O . HIS F 1 47 ? 6.825 47.518 9.737 1.00 34.61 154 HIS F O 1
ATOM 4061 N N . ALA F 1 48 ? 6.527 49.696 9.379 1.00 34.47 155 ALA F N 1
ATOM 4062 C CA . ALA F 1 48 ? 7.961 50.115 9.503 1.00 34.94 155 ALA F CA 1
ATOM 4063 C C . ALA F 1 48 ? 8.457 49.826 10.890 1.00 37.05 155 ALA F C 1
ATOM 4064 O O . ALA F 1 48 ? 7.673 50.000 11.813 1.00 38.37 155 ALA F O 1
ATOM 4066 N N . THR F 1 49 ? 9.702 49.329 11.051 1.00 38.77 156 THR F N 1
ATOM 4067 C CA . THR F 1 49 ? 10.326 49.235 12.393 1.00 40.57 156 THR F CA 1
ATOM 4068 C C . THR F 1 49 ? 11.746 49.789 12.438 1.00 40.99 156 THR F C 1
ATOM 4069 O O . THR F 1 49 ? 12.454 49.752 11.416 1.00 41.60 156 THR F O 1
ATOM 4073 N N . VAL F 1 56 ? 17.900 54.622 3.621 1.00 35.89 163 VAL F N 1
ATOM 4074 C CA . VAL F 1 56 ? 16.650 55.380 3.406 1.00 37.59 163 VAL F CA 1
ATOM 4075 C C . VAL F 1 56 ? 15.701 54.659 2.396 1.00 36.74 163 VAL F C 1
ATOM 4076 O O . VAL F 1 56 ? 16.151 53.795 1.631 1.00 37.43 163 VAL F O 1
ATOM 4080 N N . LEU F 1 57 ? 14.419 55.026 2.380 1.00 35.45 164 LEU F N 1
ATOM 4081 C CA . LEU F 1 57 ? 13.411 54.508 1.424 1.00 33.67 164 LEU F CA 1
ATOM 4082 C C . LEU F 1 57 ? 13.315 55.530 0.284 1.00 33.72 164 LEU F C 1
ATOM 4083 O O . LEU F 1 57 ? 13.407 56.750 0.519 1.00 33.00 164 LEU F O 1
ATOM 4088 N N . LYS F 1 58 ? 13.091 55.050 -0.944 1.00 33.23 165 LYS F N 1
ATOM 4089 C CA . LYS F 1 58 ? 12.911 55.940 -2.106 1.00 32.62 165 LYS F CA 1
ATOM 4090 C C . LYS F 1 58 ? 11.513 55.730 -2.766 1.00 32.65 165 LYS F C 1
ATOM 4091 O O . LYS F 1 58 ? 10.938 54.694 -2.632 1.00 31.24 165 LYS F O 1
ATOM 4097 N N . GLU F 1 59 ? 10.914 56.693 -3.447 1.00 34.07 166 GLU F N 1
ATOM 4098 C CA . GLU F 1 59 ? 9.828 56.315 -4.354 1.00 35.58 166 GLU F CA 1
ATOM 4099 C C . GLU F 1 59 ? 10.348 55.163 -5.329 1.00 37.61 166 GLU F C 1
ATOM 4100 O O . GLU F 1 59 ? 11.535 55.184 -5.900 1.00 37.35 166 GLU F O 1
ATOM 4106 N N . GLY F 1 60 ? 9.542 54.143 -5.564 1.00 36.78 167 GLY F N 1
ATOM 4107 C CA . GLY F 1 60 ? 10.084 53.124 -6.479 1.00 36.58 167 GLY F CA 1
ATOM 4108 C C . GLY F 1 60 ? 11.116 52.159 -5.900 1.00 37.26 167 GLY F C 1
ATOM 4109 O O . GLY F 1 60 ? 11.734 51.369 -6.638 1.00 39.59 167 GLY F O 1
ATOM 4110 N N . SER F 1 61 ? 11.262 52.145 -4.587 1.00 36.02 168 SER F N 1
ATOM 4111 C CA . SER F 1 61 ? 11.978 51.077 -3.885 1.00 35.46 168 SER F CA 1
ATOM 4112 C C . SER F 1 61 ? 11.314 49.726 -3.956 1.00 33.66 168 SER F C 1
ATOM 4113 O O . SER F 1 61 ? 10.146 49.643 -3.857 1.00 34.55 168 SER F O 1
ATOM 4116 N N . ILE F 1 62 ? 12.091 48.666 -4.000 1.00 31.91 169 ILE F N 1
ATOM 4117 C CA . ILE F 1 62 ? 11.571 47.299 -4.082 1.00 30.15 169 ILE F CA 1
ATOM 4118 C C . ILE F 1 62 ? 11.659 46.613 -2.709 1.00 29.37 169 ILE F C 1
ATOM 4119 O O . ILE F 1 62 ? 12.694 46.621 -2.110 1.00 29.01 169 ILE F O 1
ATOM 4124 N N . PHE F 1 63 ? 10.559 46.032 -2.245 1.00 28.55 170 PHE F N 1
ATOM 4125 C CA . PHE F 1 63 ? 10.535 45.288 -1.058 1.00 28.37 170 PHE F CA 1
ATOM 4126 C C . PHE F 1 63 ? 10.690 43.796 -1.361 1.00 28.85 170 PHE F C 1
ATOM 4127 O O . PHE F 1 63 ? 10.271 43.348 -2.456 1.00 28.99 170 PHE F O 1
ATOM 4135 N N . CYS F 1 64 ? 11.262 43.047 -0.385 1.00 27.55 171 CYS F N 1
ATOM 4136 C CA . CYS F 1 64 ? 11.396 41.643 -0.463 1.00 26.74 171 CYS F CA 1
ATOM 4137 C C . CYS F 1 64 ? 11.498 41.079 0.974 1.00 27.05 171 CYS F C 1
ATOM 4138 O O . CYS F 1 64 ? 11.645 41.832 1.942 1.00 27.26 171 CYS F O 1
ATOM 4141 N N . LEU F 1 65 ? 11.440 39.757 1.121 1.00 26.15 172 LEU F N 1
ATOM 4142 C CA . LEU F 1 65 ? 11.676 39.128 2.400 1.00 25.87 172 LEU F CA 1
ATOM 4143 C C . LEU F 1 65 ? 13.150 38.870 2.601 1.00 25.99 172 LEU F C 1
ATOM 4144 O O . LEU F 1 65 ? 13.973 39.241 1.764 1.00 27.72 172 LEU F O 1
ATOM 4149 N N . GLU F 1 66 ? 13.506 38.214 3.683 1.00 25.23 173 GLU F N 1
ATOM 4150 C CA . GLU F 1 66 ? 14.915 37.910 3.923 1.00 24.59 173 GLU F CA 1
ATOM 4151 C C . GLU F 1 66 ? 15.511 36.904 2.976 1.00 24.07 173 GLU F C 1
ATOM 4152 O O . GLU F 1 66 ? 16.718 36.873 2.820 1.00 24.32 173 GLU F O 1
ATOM 4158 N N . ASP F 1 67 ? 14.717 36.021 2.403 1.00 24.02 174 ASP F N 1
ATOM 4159 C CA . ASP F 1 67 ? 15.277 35.073 1.426 1.00 23.95 174 ASP F CA 1
ATOM 4160 C C . ASP F 1 67 ? 15.183 35.711 0.011 1.00 24.31 174 ASP F C 1
ATOM 4161 O O . ASP F 1 67 ? 15.236 35.036 -1.002 1.00 24.59 174 ASP F O 1
ATOM 4166 N N . ARG F 1 68 ? 15.004 37.016 -0.063 1.00 24.00 175 ARG F N 1
ATOM 4167 C CA . ARG F 1 68 ? 15.025 37.683 -1.352 1.00 24.51 175 ARG F CA 1
ATOM 4168 C C . ARG F 1 68 ? 13.784 37.440 -2.225 1.00 25.17 175 ARG F C 1
ATOM 4169 O O . ARG F 1 68 ? 13.746 37.777 -3.428 1.00 24.60 175 ARG F O 1
ATOM 4177 N N . THR F 1 69 ? 12.753 36.887 -1.588 1.00 25.80 176 THR F N 1
ATOM 4178 C CA . THR F 1 69 ? 11.453 36.698 -2.240 1.00 26.67 176 THR F CA 1
ATOM 4179 C C . THR F 1 69 ? 10.844 38.042 -2.484 1.00 27.38 176 THR F C 1
ATOM 4180 O O . THR F 1 69 ? 10.582 38.788 -1.556 1.00 27.80 176 THR F O 1
ATOM 4184 N N . LEU F 1 70 ? 10.622 38.348 -3.743 1.00 28.46 177 LEU F N 1
ATOM 4185 C CA . LEU F 1 70 ? 10.230 39.684 -4.152 1.00 29.94 177 LEU F CA 1
ATOM 4186 C C . LEU F 1 70 ? 8.787 40.003 -3.745 1.00 30.51 177 LEU F C 1
ATOM 4187 O O . LEU F 1 70 ? 7.864 39.243 -4.043 1.00 31.57 177 LEU F O 1
ATOM 4192 N N . ILE F 1 71 ? 8.596 41.098 -3.029 1.00 30.04 178 ILE F N 1
ATOM 4193 C CA . ILE F 1 71 ? 7.260 41.560 -2.741 1.00 29.62 178 ILE F CA 1
ATOM 4194 C C . ILE F 1 71 ? 6.793 42.498 -3.855 1.00 29.94 178 ILE F C 1
ATOM 4195 O O . ILE F 1 71 ? 5.878 42.168 -4.653 1.00 30.52 178 ILE F O 1
ATOM 4200 N N . GLY F 1 72 ? 7.441 43.650 -3.987 1.00 29.36 179 GLY F N 1
ATOM 4201 C CA . GLY F 1 72 ? 7.107 44.491 -5.135 1.00 28.87 179 GLY F CA 1
ATOM 4202 C C . GLY F 1 72 ? 7.558 45.914 -4.859 1.00 29.66 179 GLY F C 1
ATOM 4203 O O . GLY F 1 72 ? 8.368 46.185 -3.941 1.00 29.71 179 GLY F O 1
ATOM 4212 N N . LEU F 1 74 ? 7.095 49.943 -3.925 1.00 27.74 181 LEU F N 1
ATOM 4213 C CA . LEU F 1 74 ? 6.251 50.848 -3.099 1.00 26.79 181 LEU F CA 1
ATOM 4214 C C . LEU F 1 74 ? 5.115 51.554 -3.837 1.00 26.90 181 LEU F C 1
ATOM 4215 O O . LEU F 1 74 ? 5.366 52.163 -4.860 1.00 26.86 181 LEU F O 1
ATOM 4220 N N . THR F 1 75 ? 3.882 51.532 -3.325 1.00 26.59 182 THR F N 1
ATOM 4221 C CA . THR F 1 75 ? 2.788 52.157 -4.078 1.00 26.03 182 THR F CA 1
ATOM 4222 C C . THR F 1 75 ? 2.295 53.283 -3.211 1.00 26.33 182 THR F C 1
ATOM 4223 O O . THR F 1 75 ? 1.828 54.303 -3.721 1.00 26.06 182 THR F O 1
ATOM 4227 N N . GLU F 1 76 ? 2.315 53.082 -1.887 1.00 26.10 183 GLU F N 1
ATOM 4228 C CA . GLU F 1 76 ? 1.770 54.094 -1.040 1.00 25.97 183 GLU F CA 1
ATOM 4229 C C . GLU F 1 76 ? 2.357 54.085 0.361 1.00 26.22 183 GLU F C 1
ATOM 4230 O O . GLU F 1 76 ? 2.412 53.024 1.002 1.00 25.76 183 GLU F O 1
ATOM 4236 N N . VAL F 1 77 ? 2.675 55.314 0.854 1.00 25.39 184 VAL F N 1
ATOM 4237 C CA . VAL F 1 77 ? 3.032 55.493 2.246 1.00 24.57 184 VAL F CA 1
ATOM 4238 C C . VAL F 1 77 ? 1.873 56.106 3.056 1.00 25.40 184 VAL F C 1
ATOM 4239 O O . VAL F 1 77 ? 1.401 57.231 2.819 1.00 25.70 184 VAL F O 1
ATOM 4243 N N . PHE F 1 78 ? 1.365 55.359 4.023 1.00 25.42 185 PHE F N 1
ATOM 4244 C CA . PHE F 1 78 ? 0.389 55.977 4.905 1.00 24.85 185 PHE F CA 1
ATOM 4245 C C . PHE F 1 78 ? 0.675 55.726 6.421 1.00 26.09 185 PHE F C 1
ATOM 4246 O O . PHE F 1 78 ? 1.678 55.178 6.803 1.00 26.36 185 PHE F O 1
ATOM 4254 N N . GLY F 1 79 ? -0.276 56.057 7.278 1.00 26.18 186 GLY F N 1
ATOM 4255 C CA . GLY F 1 79 ? 0.002 55.981 8.661 1.00 26.21 186 GLY F CA 1
ATOM 4256 C C . GLY F 1 79 ? 0.613 57.245 9.195 1.00 27.19 186 GLY F C 1
ATOM 4257 O O . GLY F 1 79 ? 0.805 58.248 8.490 1.00 27.26 186 GLY F O 1
ATOM 4258 N N . PRO F 1 80 ? 0.891 57.251 10.485 1.00 28.26 187 PRO F N 1
ATOM 4259 C CA . PRO F 1 80 ? 1.510 58.466 11.088 1.00 28.28 187 PRO F CA 1
ATOM 4260 C C . PRO F 1 80 ? 2.945 58.523 10.732 1.00 28.16 187 PRO F C 1
ATOM 4261 O O . PRO F 1 80 ? 3.456 57.456 10.448 1.00 28.24 187 PRO F O 1
ATOM 4265 N N . LEU F 1 81 ? 3.570 59.710 10.780 1.00 28.94 188 LEU F N 1
ATOM 4266 C CA . LEU F 1 81 ? 4.988 59.847 10.397 1.00 29.53 188 LEU F CA 1
ATOM 4267 C C . LEU F 1 81 ? 5.971 58.997 11.205 1.00 30.02 188 LEU F C 1
ATOM 4268 O O . LEU F 1 81 ? 6.966 58.534 10.648 1.00 30.49 188 LEU F O 1
ATOM 4273 N N . GLN F 1 82 ? 5.668 58.789 12.487 1.00 30.90 189 GLN F N 1
ATOM 4274 C CA . GLN F 1 82 ? 6.553 57.991 13.363 1.00 32.73 189 GLN F CA 1
ATOM 4275 C C . GLN F 1 82 ? 6.630 56.560 12.999 1.00 33.10 189 GLN F C 1
ATOM 4276 O O . GLN F 1 82 ? 7.748 55.994 12.951 1.00 34.10 189 GLN F O 1
ATOM 4282 N N . ASN F 1 83 ? 5.470 55.969 12.722 1.00 33.32 190 ASN F N 1
ATOM 4283 C CA . ASN F 1 83 ? 5.432 54.548 12.367 1.00 33.51 190 ASN F CA 1
ATOM 4284 C C . ASN F 1 83 ? 4.562 54.393 11.180 1.00 32.28 190 ASN F C 1
ATOM 4285 O O . ASN F 1 83 ? 3.340 54.264 11.327 1.00 33.29 190 ASN F O 1
ATOM 4290 N N . PRO F 1 84 ? 5.153 54.556 10.001 1.00 30.26 191 PRO F N 1
ATOM 4291 C CA . PRO F 1 84 ? 4.478 54.477 8.753 1.00 28.43 191 PRO F CA 1
ATOM 4292 C C . PRO F 1 84 ? 4.016 53.068 8.439 1.00 27.66 191 PRO F C 1
ATOM 4293 O O . PRO F 1 84 ? 4.470 52.155 9.116 1.00 29.06 191 PRO F O 1
ATOM 4297 N N . PHE F 1 85 ? 3.128 52.909 7.447 1.00 25.64 192 PHE F N 1
ATOM 4298 C CA . PHE F 1 85 ? 2.842 51.675 6.891 1.00 25.32 192 PHE F CA 1
ATOM 4299 C C . PHE F 1 85 ? 3.161 51.783 5.463 1.00 26.45 192 PHE F C 1
ATOM 4300 O O . PHE F 1 85 ? 2.921 52.831 4.892 1.00 28.26 192 PHE F O 1
ATOM 4308 N N . TYR F 1 86 ? 3.579 50.690 4.824 1.00 26.17 193 TYR F N 1
ATOM 4309 C CA . TYR F 1 86 ? 3.782 50.696 3.376 1.00 26.84 193 TYR F CA 1
ATOM 4310 C C . TYR F 1 86 ? 2.801 49.775 2.653 1.00 27.95 193 TYR F C 1
ATOM 4311 O O . TYR F 1 86 ? 2.562 48.645 3.079 1.00 29.32 193 TYR F O 1
ATOM 4320 N N . ARG F 1 87 ? 2.232 50.258 1.557 1.00 27.97 194 ARG F N 1
ATOM 4321 C CA . ARG F 1 87 ? 1.339 49.482 0.805 1.00 28.12 194 ARG F CA 1
ATOM 4322 C C . ARG F 1 87 ? 1.998 49.205 -0.521 1.00 29.19 194 ARG F C 1
ATOM 4323 O O . ARG F 1 87 ? 2.486 50.175 -1.183 1.00 30.07 194 ARG F O 1
ATOM 4331 N N . ILE F 1 88 ? 2.028 47.916 -0.899 1.00 28.68 195 ILE F N 1
ATOM 4332 C CA . ILE F 1 88 ? 2.514 47.452 -2.212 1.00 27.78 195 ILE F CA 1
ATOM 4333 C C . ILE F 1 88 ? 1.342 46.784 -2.916 1.00 27.86 195 ILE F C 1
ATOM 4334 O O . ILE F 1 88 ? 0.826 45.740 -2.438 1.00 28.51 195 ILE F O 1
ATOM 4339 N N . LYS F 1 89 ? 0.927 47.358 -4.042 1.00 26.57 196 LYS F N 1
ATOM 4340 C CA . LYS F 1 89 ? -0.144 46.770 -4.793 1.00 26.77 196 LYS F CA 1
ATOM 4341 C C . LYS F 1 89 ? 0.458 45.852 -5.807 1.00 27.66 196 LYS F C 1
ATOM 4342 O O . LYS F 1 89 ? 1.256 46.315 -6.597 1.00 28.46 196 LYS F O 1
ATOM 4348 N N . LEU F 1 90 ? 0.110 44.560 -5.794 1.00 27.21 197 LEU F N 1
ATOM 4349 C CA . LEU F 1 90 ? 0.552 43.667 -6.849 1.00 27.09 197 LEU F CA 1
ATOM 4350 C C . LEU F 1 90 ? -0.462 43.600 -7.937 1.00 27.32 197 LEU F C 1
ATOM 4351 O O . LEU F 1 90 ? -1.631 43.688 -7.654 1.00 28.57 197 LEU F O 1
ATOM 4356 N N . PRO F 1 91 ? -0.052 43.427 -9.175 1.00 27.24 198 PRO F N 1
ATOM 4357 C CA . PRO F 1 91 ? -0.941 43.314 -10.303 1.00 27.88 198 PRO F CA 1
ATOM 4358 C C . PRO F 1 91 ? -1.579 41.951 -10.368 1.00 29.49 198 PRO F C 1
ATOM 4359 O O . PRO F 1 91 ? -1.067 41.006 -9.766 1.00 30.33 198 PRO F O 1
ATOM 4363 N N . ASP F 1 92 ? -2.671 41.819 -11.124 1.00 30.71 199 ASP F N 1
ATOM 4364 C CA . ASP F 1 92 ? -3.391 40.543 -11.249 1.00 31.41 199 ASP F CA 1
ATOM 4365 C C . ASP F 1 92 ? -2.494 39.396 -11.667 1.00 32.17 199 ASP F C 1
ATOM 4366 O O . ASP F 1 92 ? -2.741 38.211 -11.326 1.00 32.72 199 ASP F O 1
ATOM 4371 N N . SER F 1 93 ? -1.479 39.709 -12.466 1.00 32.75 200 SER F N 1
ATOM 4372 C CA . SER F 1 93 ? -0.638 38.645 -13.011 1.00 32.83 200 SER F CA 1
ATOM 4373 C C . SER F 1 93 ? 0.164 38.019 -11.892 1.00 32.86 200 SER F C 1
ATOM 4374 O O . SER F 1 93 ? 0.670 36.930 -12.023 1.00 33.33 200 SER F O 1
ATOM 4377 N N . LYS F 1 94 ? 0.242 38.679 -10.751 1.00 33.34 201 LYS F N 1
ATOM 4378 C CA . LYS F 1 94 ? 1.027 38.128 -9.654 1.00 33.78 201 LYS F CA 1
ATOM 4379 C C . LYS F 1 94 ? 0.214 37.547 -8.478 1.00 33.19 201 LYS F C 1
ATOM 4380 O O . LYS F 1 94 ? 0.592 37.593 -7.315 1.00 32.81 201 LYS F O 1
ATOM 4386 N N . LYS F 1 95 ? -0.895 36.937 -8.832 1.00 32.99 202 LYS F N 1
ATOM 4387 C CA . LYS F 1 95 ? -1.774 36.367 -7.862 1.00 33.06 202 LYS F CA 1
ATOM 4388 C C . LYS F 1 95 ? -1.095 35.260 -7.104 1.00 32.53 202 LYS F C 1
ATOM 4389 O O . LYS F 1 95 ? -1.330 35.069 -5.886 1.00 32.38 202 LYS F O 1
ATOM 4395 N N . ASN F 1 96 ? -0.300 34.485 -7.834 1.00 31.67 203 ASN F N 1
ATOM 4396 C CA . ASN F 1 96 ? 0.427 33.386 -7.201 1.00 30.57 203 ASN F CA 1
ATOM 4397 C C . ASN F 1 96 ? 1.370 33.892 -6.102 1.00 30.10 203 ASN F C 1
ATOM 4398 O O . ASN F 1 96 ? 1.517 33.269 -5.043 1.00 29.88 203 ASN F O 1
ATOM 4403 N N . LEU F 1 97 ? 1.965 35.065 -6.344 1.00 29.14 204 LEU F N 1
ATOM 4404 C CA . LEU F 1 97 ? 2.897 35.639 -5.390 1.00 27.97 204 LEU F CA 1
ATOM 4405 C C . LEU F 1 97 ? 2.135 36.202 -4.177 1.00 28.18 204 LEU F C 1
ATOM 4406 O O . LEU F 1 97 ? 2.595 36.094 -3.038 1.00 28.50 204 LEU F O 1
ATOM 4411 N N . PHE F 1 98 ? 0.985 36.833 -4.421 1.00 27.91 205 PHE F N 1
ATOM 4412 C CA . PHE F 1 98 ? 0.131 37.273 -3.327 1.00 27.39 205 PHE F CA 1
ATOM 4413 C C . PHE F 1 98 ? -0.123 36.060 -2.406 1.00 27.65 205 PHE F C 1
ATOM 4414 O O . PHE F 1 98 ? 0.165 36.081 -1.214 1.00 27.69 205 PHE F O 1
ATOM 4422 N N . ASP F 1 99 ? -0.586 34.967 -2.974 1.00 28.22 206 ASP F N 1
ATOM 4423 C CA . ASP F 1 99 ? -0.989 33.835 -2.155 1.00 28.66 206 ASP F CA 1
ATOM 4424 C C . ASP F 1 99 ? 0.171 33.327 -1.338 1.00 29.16 206 ASP F C 1
ATOM 4425 O O . ASP F 1 99 ? -0.012 32.853 -0.212 1.00 29.21 206 ASP F O 1
ATOM 4430 N N . GLU F 1 100 ? 1.373 33.480 -1.876 1.00 29.27 207 GLU F N 1
ATOM 4431 C CA . GLU F 1 100 ? 2.544 33.060 -1.144 1.00 29.89 207 GLU F CA 1
ATOM 4432 C C . GLU F 1 100 ? 2.879 34.029 -0.004 1.00 29.30 207 GLU F C 1
ATOM 4433 O O . GLU F 1 100 ? 3.390 33.655 1.047 1.00 29.75 207 GLU F O 1
ATOM 4439 N N . LEU F 1 101 ? 2.597 35.294 -0.214 1.00 28.85 208 LEU F N 1
ATOM 4440 C CA . LEU F 1 101 ? 2.946 36.272 0.783 1.00 28.43 208 LEU F CA 1
ATOM 4441 C C . LEU F 1 101 ? 1.870 36.284 1.844 1.00 28.82 208 LEU F C 1
ATOM 4442 O O . LEU F 1 101 ? 2.185 36.410 3.035 1.00 29.37 208 LEU F O 1
ATOM 4447 N N . LYS F 1 102 ? 0.617 36.117 1.414 1.00 28.56 209 LYS F N 1
ATOM 4448 C CA . LYS F 1 102 ? -0.547 35.953 2.307 1.00 28.46 209 LYS F CA 1
ATOM 4449 C C . LYS F 1 102 ? -0.195 35.022 3.447 1.00 27.70 209 LYS F C 1
ATOM 4450 O O . LYS F 1 102 ? -0.610 35.151 4.538 1.00 28.66 209 LYS F O 1
ATOM 4456 N N . VAL F 1 103 ? 0.623 34.069 3.174 1.00 27.06 210 VAL F N 1
ATOM 4457 C CA . VAL F 1 103 ? 0.807 32.984 4.108 1.00 26.72 210 VAL F CA 1
ATOM 4458 C C . VAL F 1 103 ? 2.014 33.261 4.994 1.00 26.42 210 VAL F C 1
ATOM 4459 O O . VAL F 1 103 ? 2.286 32.537 5.917 1.00 26.14 210 VAL F O 1
ATOM 4463 N N . ARG F 1 104 ? 2.731 34.336 4.695 1.00 25.98 211 ARG F N 1
ATOM 4464 C CA . ARG F 1 104 ? 4.039 34.579 5.305 1.00 25.52 211 ARG F CA 1
ATOM 4465 C C . ARG F 1 104 ? 4.031 35.830 6.200 1.00 25.31 211 ARG F C 1
ATOM 4466 O O . ARG F 1 104 ? 5.049 36.475 6.442 1.00 24.94 211 ARG F O 1
ATOM 4474 N N . LEU F 1 105 ? 2.853 36.185 6.652 1.00 25.12 212 LEU F N 1
ATOM 4475 C CA . LEU F 1 105 ? 2.661 37.349 7.503 1.00 24.93 212 LEU F CA 1
ATOM 4476 C C . LEU F 1 105 ? 3.540 37.249 8.709 1.00 25.09 212 LEU F C 1
ATOM 4477 O O . LEU F 1 105 ? 3.701 36.171 9.292 1.00 25.62 212 LEU F O 1
ATOM 4482 N N . GLY F 1 106 ? 4.121 38.368 9.101 1.00 24.73 213 GLY F N 1
ATOM 4483 C CA . GLY F 1 106 ? 4.903 38.404 10.323 1.00 24.10 213 GLY F CA 1
ATOM 4484 C C . GLY F 1 106 ? 6.389 38.413 10.075 1.00 24.09 213 GLY F C 1
ATOM 4485 O O . GLY F 1 106 ? 7.162 38.769 10.957 1.00 23.63 213 GLY F O 1
ATOM 4486 N N . GLU F 1 107 ? 6.789 37.981 8.878 1.00 24.69 214 GLU F N 1
ATOM 4487 C CA . GLU F 1 107 ? 8.187 37.946 8.452 1.00 25.24 214 GLU F CA 1
ATOM 4488 C C . GLU F 1 107 ? 8.756 39.329 8.322 1.00 25.88 214 GLU F C 1
ATOM 4489 O O . GLU F 1 107 ? 7.988 40.338 8.101 1.00 26.24 214 GLU F O 1
ATOM 4495 N N . LYS F 1 108 ? 10.078 39.443 8.500 1.00 26.07 215 LYS F N 1
ATOM 4496 C CA . LYS F 1 108 ? 10.679 40.790 8.351 1.00 27.18 215 LYS F CA 1
ATOM 4497 C C . LYS F 1 108 ? 10.722 41.140 6.900 1.00 27.66 215 LYS F C 1
ATOM 4498 O O . LYS F 1 108 ? 10.990 40.262 6.123 1.00 29.43 215 LYS F O 1
ATOM 4504 N N . ALA F 1 109 ? 10.380 42.381 6.545 1.00 27.35 216 ALA F N 1
ATOM 4505 C CA . ALA F 1 109 ? 10.531 42.902 5.213 1.00 26.51 216 ALA F CA 1
ATOM 4506 C C . ALA F 1 109 ? 11.809 43.707 5.028 1.00 26.73 216 ALA F C 1
ATOM 4507 O O . ALA F 1 109 ? 12.382 44.283 5.959 1.00 27.01 216 ALA F O 1
ATOM 4509 N N . PHE F 1 110 ? 12.271 43.771 3.797 1.00 26.26 217 PHE F N 1
ATOM 4510 C CA . PHE F 1 110 ? 13.485 44.487 3.565 1.00 26.35 217 PHE F CA 1
ATOM 4511 C C . PHE F 1 110 ? 13.352 45.296 2.336 1.00 26.69 217 PHE F C 1
ATOM 4512 O O . PHE F 1 110 ? 12.515 44.965 1.488 1.00 27.17 217 PHE F O 1
ATOM 4520 N N . ILE F 1 111 ? 14.230 46.292 2.205 1.00 26.62 218 ILE F N 1
ATOM 4521 C CA . ILE F 1 111 ? 14.204 47.184 1.090 1.00 27.94 218 ILE F CA 1
ATOM 4522 C C . ILE F 1 111 ? 15.493 46.930 0.289 1.00 28.96 218 ILE F C 1
ATOM 4523 O O . ILE F 1 111 ? 16.649 46.877 0.830 1.00 30.31 218 ILE F O 1
ATOM 4528 N N . VAL F 1 112 ? 15.344 46.694 -1.011 1.00 29.60 219 VAL F N 1
ATOM 4529 C CA . VAL F 1 112 ? 16.527 46.574 -1.916 1.00 29.95 219 VAL F CA 1
ATOM 4530 C C . VAL F 1 112 ? 17.264 47.884 -2.108 1.00 30.80 219 VAL F C 1
ATOM 4531 O O . VAL F 1 112 ? 16.651 48.942 -2.083 1.00 31.76 219 VAL F O 1
ATOM 4535 N N . THR F 1 113 ? 18.555 47.838 -2.323 1.00 32.07 220 THR F N 1
ATOM 4536 C CA . THR F 1 113 ? 19.347 49.072 -2.418 1.00 33.57 220 THR F CA 1
ATOM 4537 C C . THR F 1 113 ? 20.451 49.066 -3.479 1.00 33.45 220 THR F C 1
ATOM 4538 O O . THR F 1 113 ? 20.216 49.373 -4.626 1.00 33.54 220 THR F O 1
#

Sequence (559 aa):
VPELPEDYEISEKTIITPIGVLKSAFENNIIIHATRVLKEGSIFCLEDRTLIGLTEVFGPLQNPFYRIKLPDSKKNLFDELKVRLGEKAFIVTVPELPEDYEISEKTIITPIGVLKSAFENNIIIHSIFCLEDRTLIGLTEVFGPLQNPFYRIKLPDSKKNLFDELKVRLGEKAFIVTETVPELPEDYEISEKTIITPIGVLKSAFENNIIIHATSGEKRVLKEGSIFCLEDRTLIGLTEVFGPLQNPFYRIKLPDSKKNLFDELKVRLGEKAFIVTETVPELPEDYEISEKTIITPIGVLKSAFENNIIIHAVLKEGSIFCLEDRTLIGLTEVFGPLQNPFYRIKLPDSKKNLFDELKVRLGEKAFIVTETVPELPEDYEISEKTIITPIGVLKSAFENNIIIHATSGEKRVLKEGSIFCLEDRTLIGLTEVFGPLQNPFYRIKLPDSKKNLFDELKVRLGEKAFIVTELPEDYEISEKTIITPIGVLKSAFENNIIIHATVLKEGSIFCLEDRTLIGLTEVFGPLQNPFYRIKLPDSKKNLFDELKVRLGEKAFIVT

Foldseek 3Di:
DDDDDDVDFDDPPFDKAFFFFFADADDQKTKGKGPHDDDVQWWKAFVVRHTDGADDWADDPVIIMGIDHHDPVCPVSSVVVRVVGGGTMITTD/DDWDDPVDFDDPPFDKFWDFFFADADPQKTKGLQWKAFPVRHTDTADDWDDDPVRIMGIDHDDPVCVVVSVVVRVVGGGIMIHTD/DDQDDDDPVDFDDPPFDKFFAFFFADADPQKTKGKRDDDDHDDDDPPKWKAFPVRHTDAADDWDDDSRIIMGMHHHDPVCVVSSVVVRVVGGGTMIITD/DDADFDDPVDFADPPFDKAFAFFFADADPQKTKGKGPDDGFWWKAFPVRHTDTADDWDDDPVIIMGIGHDDPVCVVVSVVVRVVGGGTMITTD/DLADDDDPPDFDDPPFDKFFQFFFADADDQKTKGKSPDDDNPPDDPPKWKAFPVRHTDGANDWDDDSHMIMGIHHHDPVCVVVSVVVRVVGGGTMIITD/DDDDPDFDDPVFDKFWFFFFAAADPQKTKGKGPPDDVQWWKAFPVRHTDGADDWDDDPVIIMGIDHDDPVCVVSSVVVRVVGGGTMITTD

InterPro domains:
  IPR007504 H/ACA ribonucleoprotein complex, subunit Gar1/Naf1 [PF04410] (137-226)
  IPR009000 Translation protein, beta-barrel domain superfamily [SSF50447] (138-201)
  IPR038664 H/ACA RNP complex subunit Gar1/Naf1, Cbf5-binding domain [G3DSA:2.40.10.230] (108-220)
  IPR040309 H/ACA ribonucleoprotein complex non-core subunit Naf1 [PTHR31633] (36-487)

CATH classification: 2.40.10.230

B-factor: mean 30.59, std 7.58, range [18.68, 111.65]

Organism: Saccharomyces cerevisiae (strain ATCC 204508 / S288c) (NCBI:txid559292)

Solvent-accessible surface area: 30483 Å² total

Nearest PDB structures (foldseek):
  2v3m-assembly1_A  TM=1.011E+00  e=4.266E-16  Saccharomyces cerevisiae
  2v3m-assembly1_F  TM=9.947E-01  e=1.960E-14  Saccharomyces cerevisiae
  2v3m-assembly2_D  TM=9.722E-01  e=4.762E-14  Saccharomyces cerevisiae
  2v3m-assembly3_E  TM=9.733E-01  e=1.614E-13  Saccharomyces cerevisiae
  2v3m-assembly3_B  TM=9.757E-01  e=2.070E-12  Saccharomyces cerevisiae

GO terms:
  GO:0005634 nucleus (C, IDA)
  GO:0005654 nucleoplasm (C, IDA)
  GO:0000493 box H/ACA snoRNP assembly (P, IMP)
  GO:0003723 RNA binding (F, IPI)
  GO:0000493 box H/ACA snoRNP assembly (P, IPI)
  GO:0005634 nucleus (C, EXP)
  GO:0005515 protein binding (F, IPI)